Protein 4BPZ (pdb70)

CATH classification: 2.60.120.200

Radius of gyration: 26.31 Å; Cα contacts (8 Å, |Δi|>4): 1553; chains: 2; bounding box: 52×61×80 Å

Organism: Zobellia galactanivorans (strain DSM 12802 / CCUG 47099 / CIP 106680 / NCIMB 13871 / Dsij) (NCBI:txid63186)

Structure (mmCIF, N/CA/C/O backbone):
data_4BPZ
#
_entry.id   4BPZ
#
_cell.length_a   44.528
_cell.length_b   76.485
_cell.length_c   142.674
_cell.angle_alpha   90.00
_cell.angle_beta   90.00
_cell.angle_gamma   90.00
#
_symmetry.space_group_name_H-M   'P 21 21 21'
#
loop_
_entity.id
_entity.type
_entity.pdbx_description
1 polymer 'ENDO-1,3-BETA-GLUCANASE, FAMILY GH16'
2 branched beta-D-glucopyranose-(1-4)-beta-D-glucopyranose-(1-3)-alpha-D-glucopyranose
3 non-polymer 'CALCIUM ION'
4 water water
#
loop_
_atom_site.group_PDB
_atom_site.id
_atom_site.type_symbol
_atom_site.label_atom_id
_atom_site.label_alt_id
_atom_site.label_comp_id
_atom_site.label_asym_id
_atom_site.label_entity_id
_atom_site.label_seq_id
_atom_site.pdbx_PDB_ins_code
_atom_site.Cartn_x
_atom_site.Cartn_y
_atom_site.Cartn_z
_atom_site.occupancy
_atom_site.B_iso_or_equiv
_atom_site.auth_seq_id
_atom_site.auth_comp_id
_atom_site.auth_asym_id
_atom_site.auth_atom_id
_atom_site.pdbx_PDB_model_num
ATOM 1 N N . HIS A 1 6 ? -16.110 5.613 -32.987 1.00 28.71 133 HIS A N 1
ATOM 2 C CA . HIS A 1 6 ? -14.918 5.398 -32.119 1.00 27.05 133 HIS A CA 1
ATOM 3 C C . HIS A 1 6 ? -14.723 6.488 -31.052 1.00 23.52 133 HIS A C 1
ATOM 4 O O . HIS A 1 6 ? -14.784 7.737 -31.312 1.00 27.60 133 HIS A O 1
ATOM 11 N N . GLY A 1 7 ? -14.386 6.091 -29.828 1.00 25.22 134 GLY A N 1
ATOM 12 C CA . GLY A 1 7 ? -14.159 7.123 -28.772 1.00 22.87 134 GLY A CA 1
ATOM 13 C C . GLY A 1 7 ? -15.340 7.798 -28.119 1.00 21.72 134 GLY A C 1
ATOM 14 O O . GLY A 1 7 ? -15.145 8.726 -27.239 1.00 23.11 134 GLY A O 1
ATOM 15 N N . SER A 1 8 ? -16.556 7.419 -28.477 1.00 25.86 135 SER A N 1
ATOM 16 C CA . SER A 1 8 ? -17.728 8.081 -27.869 1.00 26.95 135 SER A CA 1
ATOM 17 C C . SER A 1 8 ? -17.805 8.006 -26.288 1.00 28.42 135 SER A C 1
ATOM 18 O O . SER A 1 8 ? -18.422 8.918 -25.624 1.00 37.75 135 SER A O 1
ATOM 21 N N . ALA A 1 9 ? -17.178 6.978 -25.690 1.00 27.22 136 ALA A N 1
ATOM 22 C CA . ALA A 1 9 ? -17.190 6.775 -24.178 1.00 26.65 136 ALA A CA 1
ATOM 23 C C . ALA A 1 9 ? -16.525 8.009 -23.496 1.00 25.17 136 ALA A C 1
ATOM 24 O O . ALA A 1 9 ? -16.724 8.206 -22.319 1.00 31.34 136 ALA A O 1
ATOM 26 N N . PHE A 1 10 ? -15.586 8.665 -24.137 1.00 24.06 137 PHE A N 1
ATOM 27 C CA . PHE A 1 10 ? -14.845 9.823 -23.544 1.00 18.57 137 PHE A CA 1
ATOM 28 C C . PHE A 1 10 ? -15.655 11.085 -23.838 1.00 19.76 137 PHE A C 1
ATOM 29 O O . PHE A 1 10 ? -15.562 11.654 -24.949 1.00 22.27 137 PHE A O 1
ATOM 37 N N . ASN A 1 11 ? -16.501 11.489 -22.905 1.00 22.27 138 ASN A N 1
ATOM 38 C CA . ASN A 1 11 ? -17.521 12.502 -23.257 1.00 23.07 138 ASN A CA 1
ATOM 39 C C . ASN A 1 11 ? -17.536 13.711 -22.261 1.00 22.07 138 ASN A C 1
ATOM 40 O O . ASN A 1 11 ? -18.406 14.569 -22.406 1.00 25.47 138 ASN A O 1
ATOM 45 N N . THR A 1 12 ? -16.638 13.755 -21.243 1.00 18.62 139 THR A N 1
ATOM 46 C CA . THR A 1 12 ? -16.607 14.924 -20.338 1.00 18.19 139 THR A CA 1
ATOM 47 C C . THR A 1 12 ? -15.416 15.826 -20.736 1.00 15.49 139 THR A C 1
ATOM 48 O O . THR A 1 12 ? -14.300 15.407 -20.668 1.00 15.01 139 THR A O 1
ATOM 52 N N . LEU A 1 13 ? -15.727 17.027 -21.214 1.00 15.65 140 LEU A N 1
ATOM 53 C CA . LEU A 1 13 ? -14.698 17.943 -21.613 1.00 14.46 140 LEU A CA 1
ATOM 54 C C . LEU A 1 13 ? -13.906 18.417 -20.409 1.00 15.02 140 LEU A C 1
ATOM 55 O O . LEU A 1 13 ? -14.501 18.964 -19.477 1.00 19.52 140 LEU A O 1
ATOM 60 N N . VAL A 1 14 ? -12.592 18.236 -20.395 1.00 13.49 141 VAL A N 1
ATOM 61 C CA . VAL A 1 14 ? -11.713 18.648 -19.270 1.00 13.94 141 VAL A CA 1
ATOM 62 C C . VAL A 1 14 ? -10.741 19.711 -19.590 1.00 13.45 141 VAL A C 1
ATOM 63 O O . VAL A 1 14 ? -10.227 20.382 -18.667 1.00 14.87 141 VAL A O 1
ATOM 67 N N . PHE A 1 15 ? -10.430 19.923 -20.868 1.00 12.57 142 PHE A N 1
ATOM 68 C CA . PHE A 1 15 ? -9.501 20.976 -21.252 1.00 13.26 142 PHE A CA 1
ATOM 69 C C . PHE A 1 15 ? -9.787 21.288 -22.701 1.00 13.52 142 PHE A C 1
ATOM 70 O O . PHE A 1 15 ? -9.973 20.375 -23.496 1.00 14.28 142 PHE A O 1
ATOM 78 N N . SER A 1 16 ? -9.719 22.598 -23.054 1.00 13.28 143 SER A N 1
ATOM 79 C CA . SER A 1 16 ? -9.802 22.911 -24.489 1.00 13.52 143 SER A CA 1
ATOM 80 C C . SER A 1 16 ? -9.257 24.274 -24.744 1.00 13.17 143 SER A C 1
ATOM 81 O O . SER A 1 16 ? -9.233 25.147 -23.847 1.00 14.08 143 SER A O 1
ATOM 84 N N . ASP A 1 17 ? -8.889 24.480 -25.978 1.00 12.87 144 ASP A N 1
ATOM 85 C CA . ASP A 1 17 ? -8.611 25.854 -26.464 1.00 13.45 144 ASP A CA 1
ATOM 86 C C . ASP A 1 17 ? -9.212 25.894 -27.868 1.00 12.29 144 ASP A C 1
ATOM 87 O O . ASP A 1 17 ? -8.734 25.173 -28.759 1.00 13.20 144 ASP A O 1
ATOM 92 N N . GLU A 1 18 ? -10.250 26.703 -28.085 1.00 13.81 145 GLU A N 1
ATOM 93 C CA . GLU A 1 18 ? -10.839 26.934 -29.380 1.00 15.33 145 GLU A CA 1
ATOM 94 C C . GLU A 1 18 ? -10.142 28.064 -30.178 1.00 14.74 145 GLU A C 1
ATOM 95 O O . GLU A 1 18 ? -10.439 28.269 -31.320 1.00 16.05 145 GLU A O 1
ATOM 101 N N . PHE A 1 19 ? -9.212 28.738 -29.516 1.00 15.20 146 PHE A N 1
ATOM 102 C CA . PHE A 1 19 ? -8.409 29.761 -30.174 1.00 16.63 146 PHE A CA 1
ATOM 103 C C . PHE A 1 19 ? -9.286 30.890 -30.786 1.00 19.13 146 PHE A C 1
ATOM 104 O O . PHE A 1 19 ? -8.882 31.403 -31.869 1.00 20.70 146 PHE A O 1
ATOM 112 N N . GLU A 1 20 ? -10.386 31.275 -30.174 1.00 18.81 147 GLU A N 1
ATOM 113 C CA . GLU A 1 20 ? -11.253 32.285 -30.748 1.00 20.79 147 GLU A CA 1
ATOM 114 C C . GLU A 1 20 ? -10.838 33.680 -30.304 1.00 27.93 147 GLU A C 1
ATOM 115 O O . GLU A 1 20 ? -11.536 34.672 -30.732 1.00 63.08 147 GLU A O 1
ATOM 121 N N . TYR A 1 21 ? -9.787 33.878 -29.534 1.00 23.81 148 TYR A N 1
ATOM 122 C CA . TYR A 1 21 ? -9.265 35.136 -29.137 1.00 24.85 148 TYR A CA 1
ATOM 123 C C . TYR A 1 21 ? -8.086 35.639 -30.043 1.00 21.66 148 TYR A C 1
ATOM 124 O O . TYR A 1 21 ? -7.759 34.942 -31.010 1.00 25.37 148 TYR A O 1
ATOM 133 N N . GLU A 1 22 ? -7.469 36.794 -29.737 1.00 24.60 149 GLU A N 1
ATOM 134 C CA A GLU A 1 22 ? -6.360 37.392 -30.501 0.50 21.02 149 GLU A CA 1
ATOM 135 C CA B GLU A 1 22 ? -6.391 37.387 -30.607 0.50 20.07 149 GLU A CA 1
ATOM 136 C C . GLU A 1 22 ? -5.096 37.650 -29.678 1.00 27.45 149 GLU A C 1
ATOM 137 O O . GLU A 1 22 ? -5.216 38.299 -28.563 1.00 31.55 149 GLU A O 1
ATOM 148 N N . GLY A 1 23 ? -3.903 37.267 -30.119 1.00 21.73 150 GLY A N 1
ATOM 149 C CA . GLY A 1 23 ? -2.699 37.576 -29.399 1.00 27.31 150 GLY A CA 1
ATOM 150 C C . GLY A 1 23 ? -1.995 36.340 -28.982 1.00 20.30 150 GLY A C 1
ATOM 151 O O . GLY A 1 23 ? -1.927 35.379 -29.825 1.00 23.48 150 GLY A O 1
ATOM 152 N N . LYS A 1 24 ? -1.289 36.364 -27.826 1.00 22.80 151 LYS A N 1
ATOM 153 C CA . LYS A 1 24 ? -0.445 35.298 -27.383 1.00 23.39 151 LYS A CA 1
ATOM 154 C C . LYS A 1 24 ? -1.391 34.108 -27.077 1.00 20.87 151 LYS A C 1
ATOM 155 O O . LYS A 1 24 ? -2.499 34.202 -26.518 1.00 20.05 151 LYS A O 1
ATOM 161 N N . PRO A 1 25 ? -0.959 32.894 -27.363 1.00 19.46 152 PRO A N 1
ATOM 162 C CA . PRO A 1 25 ? -1.614 31.727 -26.766 1.00 18.33 152 PRO A CA 1
ATOM 163 C C . PRO A 1 25 ? -1.932 31.952 -25.271 1.00 18.08 152 PRO A C 1
ATOM 164 O O . PRO A 1 25 ? -1.092 32.464 -24.484 1.00 19.64 152 PRO A O 1
ATOM 168 N N . ASP A 1 26 ? -3.123 31.516 -24.873 1.00 17.25 153 ASP A N 1
ATOM 169 C CA . ASP A 1 26 ? -3.597 31.776 -23.492 1.00 16.16 153 ASP A CA 1
ATOM 170 C C . ASP A 1 26 ? -2.537 31.315 -22.445 1.00 17.03 153 ASP A C 1
ATOM 171 O O . ASP A 1 26 ? -2.306 30.098 -22.336 1.00 15.75 153 ASP A O 1
ATOM 176 N N . PRO A 1 27 ? -2.005 32.235 -21.616 1.00 17.38 154 PRO A N 1
ATOM 177 C CA . PRO A 1 27 ? -0.994 31.800 -20.624 1.00 17.12 154 PRO A CA 1
ATOM 178 C C . PRO A 1 27 ? -1.513 30.932 -19.523 1.00 16.86 154 PRO A C 1
ATOM 179 O O . PRO A 1 27 ? -0.768 30.306 -18.792 1.00 18.77 154 PRO A O 1
ATOM 183 N N . GLU A 1 28 ? -2.828 30.876 -19.322 1.00 17.15 155 GLU A N 1
ATOM 184 C CA . GLU A 1 28 ? -3.382 29.908 -18.383 1.00 17.76 155 GLU A CA 1
ATOM 185 C C . GLU A 1 28 ? -3.419 28.498 -18.909 1.00 15.90 155 GLU A C 1
ATOM 186 O O . GLU A 1 28 ? -3.534 27.546 -18.122 1.00 18.25 155 GLU A O 1
ATOM 192 N N . LYS A 1 29 ? -3.256 28.345 -20.214 1.00 15.23 156 LYS A N 1
ATOM 193 C CA A LYS A 1 29 ? -3.384 27.037 -20.898 0.50 14.66 156 LYS A CA 1
ATOM 194 C CA B LYS A 1 29 ? -3.342 27.012 -20.811 0.50 14.59 156 LYS A CA 1
ATOM 195 C C . LYS A 1 29 ? -2.020 26.537 -21.425 1.00 14.00 156 LYS A C 1
ATOM 196 O O . LYS A 1 29 ? -1.878 25.346 -21.555 1.00 13.87 156 LYS A O 1
ATOM 207 N N . TRP A 1 30 ? -1.149 27.471 -21.833 1.00 13.43 157 TRP A N 1
ATOM 208 C CA . TRP A 1 30 ? 0.018 27.065 -22.619 1.00 13.68 157 TRP A CA 1
ATOM 209 C C . TRP A 1 30 ? 1.263 27.611 -22.014 1.00 12.84 157 TRP A C 1
ATOM 210 O O . TRP A 1 30 ? 1.337 28.823 -21.677 1.00 15.08 157 TRP A O 1
ATOM 221 N N . HIS A 1 31 ? 2.289 26.774 -21.920 1.00 11.77 158 HIS A N 1
ATOM 222 C CA . HIS A 1 31 ? 3.643 27.126 -21.453 1.00 11.46 158 HIS A CA 1
ATOM 223 C C . HIS A 1 31 ? 4.608 27.048 -22.651 1.00 12.39 158 HIS A C 1
ATOM 224 O O . HIS A 1 31 ? 4.560 26.098 -23.417 1.00 13.49 158 HIS A O 1
ATOM 231 N N . TYR A 1 32 ? 5.466 28.012 -22.768 1.00 12.75 159 TYR A N 1
ATOM 232 C CA . TYR A 1 32 ? 6.513 27.984 -23.809 1.00 12.80 159 TYR A CA 1
ATOM 233 C C . TYR A 1 32 ? 7.772 27.355 -23.306 1.00 12.60 159 TYR A C 1
ATOM 234 O O . TYR A 1 32 ? 8.250 27.681 -22.207 1.00 13.73 159 TYR A O 1
ATOM 243 N N . GLN A 1 33 ? 8.388 26.526 -24.149 1.00 12.19 160 GLN A N 1
ATOM 244 C CA . GLN A 1 33 ? 9.779 26.126 -23.921 1.00 11.96 160 GLN A CA 1
ATOM 245 C C . GLN A 1 33 ? 10.640 26.953 -24.785 1.00 11.91 160 GLN A C 1
ATOM 246 O O . GLN A 1 33 ? 10.470 27.074 -26.016 1.00 13.13 160 GLN A O 1
ATOM 252 N N . VAL A 1 34 ? 11.694 27.506 -24.184 1.00 12.33 161 VAL A N 1
ATOM 253 C CA . VAL A 1 34 ? 12.694 28.313 -24.880 1.00 13.04 161 VAL A CA 1
ATOM 254 C C . VAL A 1 34 ? 14.120 27.922 -24.564 1.00 12.97 161 VAL A C 1
ATOM 255 O O . VAL A 1 34 ? 15.044 28.190 -25.326 1.00 12.87 161 VAL A O 1
ATOM 259 N N . ILE A 1 35 ? 14.343 27.282 -23.404 1.00 13.68 162 ILE A N 1
ATOM 260 C CA . ILE A 1 35 ? 15.712 26.903 -22.973 1.00 14.70 162 ILE A CA 1
ATOM 261 C C . ILE A 1 35 ? 16.085 25.595 -23.704 1.00 13.57 162 ILE A C 1
ATOM 262 O O . ILE A 1 35 ? 15.379 24.586 -23.539 1.00 14.67 162 ILE A O 1
ATOM 267 N N . PRO A 1 36 ? 17.193 25.561 -24.470 1.00 13.88 163 PRO A N 1
ATOM 268 C CA . PRO A 1 36 ? 17.507 24.352 -25.142 1.00 15.10 163 PRO A CA 1
ATOM 269 C C . PRO A 1 36 ? 17.969 23.332 -24.110 1.00 15.06 163 PRO A C 1
ATOM 270 O O . PRO A 1 36 ? 18.728 23.651 -23.150 1.00 16.41 163 PRO A O 1
ATOM 274 N N . PRO A 1 37 ? 17.593 22.046 -24.274 1.00 14.29 164 PRO A N 1
ATOM 275 C CA . PRO A 1 37 ? 17.875 21.021 -23.249 1.00 15.32 164 PRO A CA 1
ATOM 276 C C . PRO A 1 37 ? 19.266 20.432 -23.405 1.00 16.72 164 PRO A C 1
ATOM 277 O O . PRO A 1 37 ? 19.679 19.755 -22.461 1.00 19.20 164 PRO A O 1
ATOM 281 N N . ASN A 1 38 ? 19.967 20.653 -24.506 1.00 16.13 165 ASN A N 1
ATOM 282 C CA . ASN A 1 38 ? 21.152 19.843 -24.824 1.00 18.87 165 ASN A CA 1
ATOM 283 C C . ASN A 1 38 ? 22.301 20.789 -25.185 1.00 17.15 165 ASN A C 1
ATOM 284 O O . ASN A 1 38 ? 22.625 20.984 -26.381 1.00 17.99 165 ASN A O 1
ATOM 289 N N . ASN A 1 39 ? 22.937 21.486 -24.179 1.00 19.60 166 ASN A N 1
ATOM 290 C CA . ASN A 1 39 ? 24.165 22.357 -24.460 1.00 19.72 166 ASN A CA 1
ATOM 291 C C . ASN A 1 39 ? 23.900 23.322 -25.599 1.00 18.59 166 ASN A C 1
ATOM 292 O O . ASN A 1 39 ? 24.706 23.404 -26.545 1.00 19.60 166 ASN A O 1
ATOM 297 N N . GLY A 1 40 ? 22.784 24.046 -25.584 1.00 15.93 167 GLY A N 1
ATOM 298 C CA . GLY A 1 40 ? 22.514 25.051 -26.537 1.00 16.99 167 GLY A CA 1
ATOM 299 C C . GLY A 1 40 ? 21.703 24.588 -27.729 1.00 14.58 167 GLY A C 1
ATOM 300 O O . GLY A 1 40 ? 21.341 25.453 -28.539 1.00 17.28 167 GLY A O 1
ATOM 301 N N . SER A 1 41 ? 21.363 23.277 -27.773 1.00 15.36 168 SER A N 1
ATOM 302 C CA . SER A 1 41 ? 20.575 22.720 -28.888 1.00 14.43 168 SER A CA 1
ATOM 303 C C . SER A 1 41 ? 19.381 21.922 -28.382 1.00 13.87 168 SER A C 1
ATOM 304 O O . SER A 1 4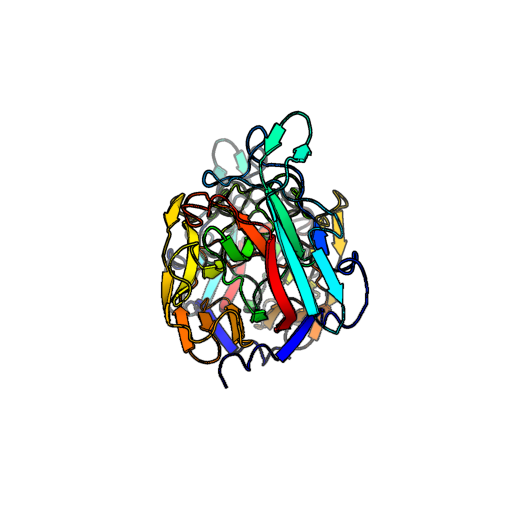1 ? 19.360 21.487 -27.211 1.00 15.53 168 SER A O 1
ATOM 307 N N . TRP A 1 42 ? 18.465 21.661 -29.311 1.00 13.45 169 TRP A N 1
ATOM 308 C CA . TRP A 1 42 ? 17.387 20.679 -29.091 1.00 13.36 169 TRP A CA 1
ATOM 309 C C . TRP A 1 42 ? 17.922 19.315 -29.458 1.00 12.95 169 TRP A C 1
ATOM 310 O O . TRP A 1 42 ? 19.110 19.159 -29.794 1.00 15.76 169 TRP A O 1
ATOM 321 N N . HIS A 1 43 ? 17.074 18.308 -29.320 1.00 13.13 170 HIS A N 1
ATOM 322 C CA . HIS A 1 43 ? 17.420 16.924 -29.593 1.00 13.74 170 HIS A CA 1
ATOM 323 C C . HIS A 1 43 ? 17.328 16.617 -31.064 1.00 12.71 170 HIS A C 1
ATOM 324 O O . HIS A 1 43 ? 16.963 17.461 -31.886 1.00 13.05 170 HIS A O 1
ATOM 331 N N . ASN A 1 44 ? 17.616 15.349 -31.420 1.00 13.24 171 ASN A N 1
ATOM 332 C CA . ASN A 1 44 ? 17.407 14.872 -32.764 1.00 13.04 171 ASN A CA 1
ATOM 333 C C . ASN A 1 44 ? 18.193 15.625 -33.824 1.00 13.75 171 ASN A C 1
ATOM 334 O O . ASN A 1 44 ? 17.748 15.671 -35.002 1.00 14.14 171 ASN A O 1
ATOM 339 N N . ASN A 1 45 ? 19.283 16.324 -33.473 1.00 13.77 172 ASN A N 1
ATOM 340 C CA . ASN A 1 45 ? 20.027 17.101 -34.431 1.00 14.74 172 ASN A CA 1
ATOM 341 C C . ASN A 1 45 ? 19.200 18.218 -35.081 1.00 13.31 172 ASN A C 1
ATOM 342 O O . ASN A 1 45 ? 19.547 18.732 -36.147 1.00 14.17 172 ASN A O 1
ATOM 347 N N . GLU A 1 46 ? 18.131 18.693 -34.366 1.00 13.33 173 GLU A N 1
ATOM 348 C CA . GLU A 1 46 ? 17.257 19.738 -34.907 1.00 13.15 173 GLU A CA 1
ATOM 349 C C . GLU A 1 46 ? 18.021 21.042 -34.980 1.00 12.08 173 GLU A C 1
ATOM 350 O O . GLU A 1 46 ? 18.928 21.337 -34.189 1.00 13.66 173 GLU A O 1
ATOM 356 N N . LEU A 1 47 ? 17.569 21.931 -35.891 1.00 12.18 174 LEU A N 1
ATOM 357 C CA . LEU A 1 47 ? 18.319 23.132 -36.230 1.00 13.15 174 LEU A CA 1
ATOM 358 C C . LEU A 1 47 ? 17.741 24.392 -35.711 1.00 12.02 174 LEU A C 1
ATOM 359 O O . LEU A 1 47 ? 18.290 25.447 -35.928 1.00 14.46 174 LEU A O 1
ATOM 364 N N . GLN A 1 48 ? 16.611 24.359 -34.995 1.00 12.29 175 GLN A N 1
ATOM 365 C CA . GLN A 1 48 ? 15.898 25.549 -34.537 1.00 12.48 175 GLN A CA 1
ATOM 366 C C . GLN A 1 48 ? 16.237 25.932 -33.105 1.00 12.03 175 GLN A C 1
ATOM 367 O O . GLN A 1 48 ? 16.574 25.064 -32.259 1.00 12.85 175 GLN A O 1
ATOM 373 N N . HIS A 1 49 ? 16.003 27.201 -32.772 1.00 11.84 176 HIS A N 1
ATOM 374 C CA . HIS A 1 49 ? 15.628 27.626 -31.424 1.00 12.11 176 HIS A CA 1
ATOM 375 C C . HIS A 1 49 ? 14.130 27.794 -31.343 1.00 11.92 176 HIS A C 1
ATOM 376 O O . HIS A 1 49 ? 13.468 28.127 -32.309 1.00 12.77 176 HIS A O 1
ATOM 383 N N . TYR A 1 50 ? 13.629 27.561 -30.141 1.00 11.47 177 TYR A N 1
ATOM 384 C CA . TYR A 1 50 ? 12.225 27.831 -29.820 1.00 11.30 177 TYR A CA 1
ATOM 385 C C . TYR A 1 50 ? 12.112 29.125 -29.023 1.00 11.07 177 TYR A C 1
ATOM 386 O O . TYR A 1 50 ? 12.937 29.394 -28.178 1.00 12.59 177 TYR A O 1
ATOM 395 N N . THR A 1 51 ? 11.113 29.949 -29.363 1.00 12.05 178 THR A N 1
ATOM 396 C CA . THR A 1 51 ? 10.971 31.283 -28.719 1.00 12.23 178 THR A CA 1
ATOM 397 C C . THR A 1 51 ? 9.527 31.436 -28.350 1.00 11.83 178 THR A C 1
ATOM 398 O O . THR A 1 51 ? 8.623 30.744 -28.827 1.00 12.26 178 THR A O 1
ATOM 402 N N . ASN A 1 52 ? 9.279 32.473 -27.500 1.00 12.54 179 ASN A N 1
ATOM 403 C CA . ASN A 1 52 ? 7.900 32.801 -27.152 1.00 12.76 179 ASN A CA 1
ATOM 404 C C . ASN A 1 52 ? 7.409 34.060 -27.833 1.00 12.49 179 ASN A C 1
ATOM 405 O O . ASN A 1 52 ? 6.433 34.662 -27.409 1.00 14.99 179 ASN A O 1
ATOM 410 N N . ARG A 1 53 ? 8.067 34.459 -28.932 1.00 12.77 180 ARG A N 1
ATOM 411 C CA . ARG A 1 53 ? 7.745 35.671 -29.627 1.00 14.50 180 ARG A CA 1
ATOM 412 C C . ARG A 1 53 ? 6.604 35.531 -30.557 1.00 13.15 180 ARG A C 1
ATOM 413 O O . ARG A 1 53 ? 6.291 34.430 -31.063 1.00 12.38 180 ARG A O 1
ATOM 421 N N . SER A 1 54 ? 5.974 36.646 -30.899 1.00 14.75 181 SER A N 1
ATOM 422 C CA A SER A 1 54 ? 4.936 36.632 -31.961 0.50 15.81 181 SER A CA 1
ATOM 423 C CA B SER A 1 54 ? 4.958 36.722 -31.925 0.50 15.04 181 SER A CA 1
ATOM 424 C C . SER A 1 54 ? 5.428 36.241 -33.317 1.00 13.86 181 SER A C 1
ATOM 425 O O . SER A 1 54 ? 4.624 35.763 -34.120 1.00 15.44 181 SER A O 1
ATOM 430 N N . GLU A 1 55 ? 6.750 36.294 -33.550 1.00 13.17 182 GLU A N 1
ATOM 431 C CA . GLU A 1 55 ? 7.261 35.723 -34.804 1.00 13.87 182 GLU A CA 1
ATOM 432 C C . GLU A 1 55 ? 6.840 34.273 -34.920 1.00 12.54 182 GLU A C 1
ATOM 433 O O . GLU A 1 55 ? 6.565 33.799 -36.052 1.00 13.61 182 GLU A O 1
ATOM 439 N N . ASN A 1 56 ? 6.888 33.507 -33.829 1.00 11.62 183 ASN A N 1
ATOM 440 C CA . ASN A 1 56 ? 6.725 32.072 -33.920 1.00 11.23 183 ASN A CA 1
ATOM 441 C C . ASN A 1 56 ? 5.462 31.483 -33.460 1.00 11.10 183 ASN A C 1
ATOM 442 O O . ASN A 1 56 ? 5.221 30.304 -33.705 1.00 11.66 183 ASN A O 1
ATOM 447 N N . SER A 1 57 ? 4.561 32.274 -32.823 1.00 11.54 184 SER A N 1
ATOM 448 C CA . SER A 1 57 ? 3.262 31.764 -32.494 1.00 11.13 184 SER A CA 1
ATOM 449 C C . SER A 1 57 ? 2.362 32.899 -32.255 1.00 11.91 184 SER A C 1
ATOM 450 O O . SER A 1 57 ? 2.742 33.960 -31.707 1.00 14.13 184 SER A O 1
ATOM 453 N N . PHE A 1 58 ? 1.088 32.707 -32.618 1.00 11.80 185 PHE A N 1
ATOM 454 C CA . PHE A 1 58 ? 0.093 33.805 -32.495 1.00 13.36 185 PHE A CA 1
ATOM 455 C C . PHE A 1 58 ? -1.283 33.191 -32.732 1.00 13.49 185 PHE A C 1
ATOM 456 O O . PHE A 1 58 ? -1.417 32.141 -33.459 1.00 14.64 185 PHE A O 1
ATOM 464 N N . VAL A 1 59 ? -2.302 33.853 -32.219 1.00 15.22 186 VAL A N 1
ATOM 465 C CA . VAL A 1 59 ? -3.652 33.368 -32.363 1.00 14.37 186 VAL A CA 1
ATOM 466 C C . VAL A 1 59 ? -4.432 34.480 -33.057 1.00 16.97 186 VAL A C 1
ATOM 467 O O . VAL A 1 59 ? -4.374 35.674 -32.675 1.00 17.91 186 VAL A O 1
ATOM 471 N N . SER A 1 60 ? -5.152 34.105 -34.105 1.00 16.76 187 SER A N 1
ATOM 472 C CA . SER A 1 60 ? -5.922 35.112 -34.849 1.00 18.37 187 SER A CA 1
ATOM 473 C C . SER A 1 60 ? -6.919 34.384 -35.672 1.00 18.15 187 SER A C 1
ATOM 474 O O . SER A 1 60 ? -6.730 33.204 -36.074 1.00 18.33 187 SER A O 1
ATOM 477 N N . ASP A 1 61 ? -8.044 35.040 -35.955 1.00 22.93 188 ASP A N 1
ATOM 478 C CA . ASP A 1 61 ? -8.993 34.493 -36.905 1.00 26.20 188 ASP A CA 1
ATOM 479 C C . ASP A 1 61 ? -9.504 33.050 -36.549 1.00 23.30 188 ASP A C 1
ATOM 480 O O . ASP A 1 61 ? -9.704 32.240 -37.492 1.00 25.49 188 ASP A O 1
ATOM 485 N N . GLY A 1 62 ? -9.586 32.732 -35.273 1.00 21.42 189 GLY A N 1
ATOM 486 C CA . GLY A 1 62 ? -10.060 31.448 -34.788 1.00 19.46 189 GLY A CA 1
ATOM 487 C C . GLY A 1 62 ? -9.070 30.307 -34.768 1.00 18.78 189 GLY A C 1
ATOM 488 O O . GLY A 1 62 ? -9.437 29.192 -34.384 1.00 18.68 189 GLY A O 1
ATOM 489 N N . THR A 1 63 ? -7.767 30.544 -35.034 1.00 17.41 190 THR A N 1
ATOM 490 C CA . THR A 1 63 ? -6.814 29.489 -35.034 1.00 15.77 190 THR A CA 1
ATOM 491 C C . THR A 1 63 ? -5.486 29.935 -34.428 1.00 14.20 190 THR A C 1
ATOM 492 O O . THR A 1 63 ? -5.067 31.133 -34.492 1.00 15.55 190 THR A O 1
ATOM 496 N N . LEU A 1 64 ? -4.785 28.970 -33.822 1.00 13.26 191 LEU A N 1
ATOM 497 C CA . LEU A 1 64 ? -3.391 29.135 -33.423 1.00 12.90 191 LEU A CA 1
ATOM 498 C C . LEU A 1 64 ? -2.515 28.879 -34.617 1.00 13.11 191 LEU A C 1
ATOM 499 O O . LEU A 1 64 ? -2.725 27.923 -35.370 1.00 13.40 191 LEU A O 1
ATOM 504 N N . LYS A 1 65 ? -1.480 29.712 -34.787 1.00 12.77 192 LYS A N 1
ATOM 505 C CA . LYS A 1 65 ? -0.427 29.405 -35.719 1.00 12.53 192 LYS A CA 1
ATOM 506 C C . LYS A 1 65 ? 0.866 29.268 -34.978 1.00 12.02 192 LYS A C 1
ATOM 507 O O . LYS A 1 65 ? 1.211 30.113 -34.106 1.00 13.21 192 LYS A O 1
ATOM 513 N N . ILE A 1 66 ? 1.615 28.189 -35.283 1.00 10.98 193 ILE A N 1
ATOM 514 C CA . ILE A 1 66 ? 3.028 28.093 -34.943 1.00 11.04 193 ILE A CA 1
ATOM 515 C C . ILE A 1 66 ? 3.766 28.297 -36.272 1.00 11.45 193 ILE A C 1
ATOM 516 O O . ILE A 1 66 ? 3.363 27.736 -37.303 1.00 11.66 193 ILE A O 1
ATOM 521 N N . ARG A 1 67 ? 4.790 29.150 -36.245 1.00 11.33 194 ARG A N 1
ATOM 522 C CA . ARG A 1 67 ? 5.487 29.557 -37.493 1.00 10.73 194 ARG A CA 1
ATOM 523 C C . ARG A 1 67 ? 6.945 29.354 -37.302 1.00 11.22 194 ARG A C 1
ATOM 524 O O . ARG A 1 67 ? 7.572 29.906 -36.382 1.00 11.84 194 ARG A O 1
ATOM 532 N N . ALA A 1 68 ? 7.534 28.546 -38.207 1.00 10.74 195 ALA A N 1
ATOM 533 C CA . ALA A 1 68 ? 8.978 28.339 -38.268 1.00 10.95 195 ALA A CA 1
ATOM 534 C C . ALA A 1 68 ? 9.551 29.307 -39.302 1.00 11.79 195 ALA A C 1
ATOM 535 O O . ALA A 1 68 ? 8.949 29.488 -40.375 1.00 13.00 195 ALA A O 1
ATOM 537 N N . ILE A 1 69 ? 10.713 29.861 -39.031 1.00 12.22 196 ILE A N 1
ATOM 538 C CA . ILE A 1 69 ? 11.296 30.946 -39.862 1.00 12.35 196 ILE A CA 1
ATOM 539 C C . ILE A 1 69 ? 12.767 30.716 -39.984 1.00 12.64 196 ILE A C 1
ATOM 540 O O . ILE A 1 69 ? 13.460 30.379 -39.025 1.00 13.68 196 ILE A O 1
ATOM 545 N N . LYS A 1 70 ? 13.311 30.901 -41.210 1.00 13.09 197 LYS A N 1
ATOM 546 C CA . LYS A 1 70 ? 14.780 30.975 -41.367 1.00 13.68 197 LYS A CA 1
ATOM 547 C C . LYS A 1 70 ? 15.195 32.346 -40.882 1.00 14.88 197 LYS A C 1
ATOM 548 O O . L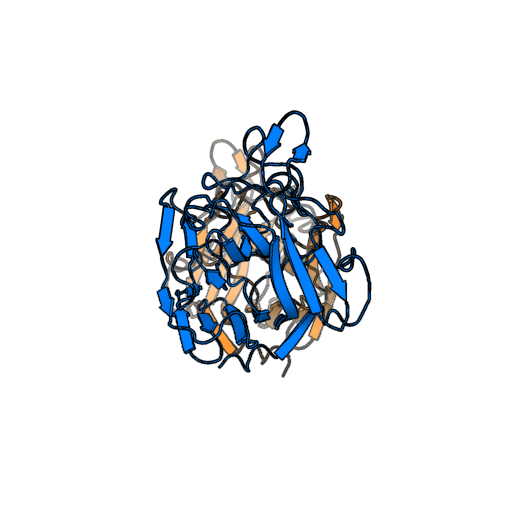YS A 1 70 ? 14.850 33.410 -41.489 1.00 16.03 197 LYS A O 1
ATOM 554 N N . GLU A 1 71 ? 15.946 32.379 -39.793 1.00 14.60 198 GLU A N 1
ATOM 555 C CA . GLU A 1 71 ? 16.227 33.605 -39.030 1.00 17.47 198 GLU A CA 1
ATOM 556 C C . GLU A 1 71 ? 17.365 33.255 -38.114 1.00 16.90 198 GLU A C 1
ATOM 557 O O . GLU A 1 71 ? 17.287 32.281 -37.329 1.00 17.41 198 GLU A O 1
ATOM 563 N N . LYS A 1 72 ? 18.435 34.049 -38.112 1.00 17.63 199 LYS A N 1
ATOM 564 C CA . LYS A 1 72 ? 19.528 33.838 -37.129 1.00 17.75 199 LYS A CA 1
ATOM 565 C C . LYS A 1 72 ? 18.984 34.260 -35.742 1.00 16.88 199 LYS A C 1
ATOM 566 O O . LYS A 1 72 ? 18.458 35.372 -35.604 1.00 21.06 199 LYS A O 1
ATOM 572 N N . TYR A 1 73 ? 19.212 33.435 -34.746 1.00 16.08 200 TYR A N 1
ATOM 573 C CA . TYR A 1 73 ? 18.744 33.756 -33.426 1.00 16.42 200 TYR A CA 1
ATOM 574 C C . TYR A 1 73 ? 19.636 33.173 -32.429 1.00 16.06 200 TYR A C 1
ATOM 575 O O . TYR A 1 73 ? 20.083 32.021 -32.560 1.00 16.26 200 TYR A O 1
ATOM 584 N N . THR A 1 74 ? 20.000 33.945 -31.373 1.00 17.49 201 THR A N 1
ATOM 585 C CA . THR A 1 74 ? 20.998 33.467 -30.341 1.00 18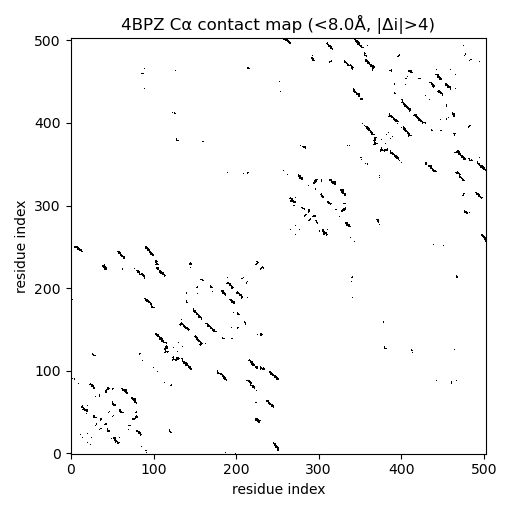.07 201 THR A CA 1
ATOM 586 C C . THR A 1 74 ? 20.254 33.422 -29.000 1.00 18.32 201 THR A C 1
ATOM 587 O O . THR A 1 74 ? 19.621 34.402 -28.613 1.00 20.80 201 THR A O 1
ATOM 591 N N . PHE A 1 75 ? 20.424 32.332 -28.271 1.00 17.94 202 PHE A N 1
ATOM 592 C CA . PHE A 1 75 ? 19.920 32.209 -26.893 1.00 18.17 202 PHE A CA 1
ATOM 593 C C . PHE A 1 75 ? 21.155 31.749 -26.095 1.00 18.55 202 PHE A C 1
ATOM 594 O O . PHE A 1 75 ? 21.702 30.654 -26.297 1.00 18.21 202 PHE A O 1
ATOM 602 N N . GLU A 1 76 ? 21.548 32.573 -25.138 1.00 22.80 203 GLU A N 1
ATOM 603 C CA A GLU A 1 76 ? 22.611 32.209 -24.177 0.50 22.69 203 GLU A CA 1
ATOM 604 C CA B GLU A 1 76 ? 22.620 32.267 -24.212 0.50 23.50 203 GLU A CA 1
ATOM 605 C C . GLU A 1 76 ? 23.878 31.707 -24.895 1.00 21.29 203 GLU A C 1
ATOM 606 O O . GLU A 1 76 ? 24.426 30.639 -24.538 1.00 23.65 203 GLU A O 1
ATOM 617 N N . GLY A 1 77 ? 24.308 32.425 -25.937 1.00 21.86 204 GLY A N 1
ATOM 618 C CA . GLY A 1 77 ? 25.586 32.075 -26.609 1.00 23.00 204 GLY A CA 1
ATOM 619 C C . GLY A 1 77 ? 25.408 31.071 -27.721 1.00 21.42 204 GLY A C 1
ATOM 620 O O . GLY A 1 77 ? 26.389 30.801 -28.394 1.00 23.77 204 GLY A O 1
ATOM 621 N N . SER A 1 78 ? 24.204 30.502 -27.921 1.00 18.55 205 SER A N 1
ATOM 622 C CA . SER A 1 78 ? 23.999 29.440 -28.928 1.00 17.50 205 SER A CA 1
ATOM 623 C C . SER A 1 78 ? 23.259 30.062 -30.088 1.00 17.09 205 SER A C 1
ATOM 624 O O . SER A 1 78 ? 22.130 30.502 -29.885 1.00 16.80 205 SER A O 1
ATOM 627 N N . THR A 1 79 ? 23.831 30.111 -31.298 1.00 17.44 206 THR A N 1
ATOM 628 C CA . THR A 1 79 ? 23.126 30.684 -32.467 1.00 17.38 206 THR A CA 1
ATOM 629 C C . THR A 1 79 ? 22.593 29.562 -33.312 1.00 18.31 206 THR A C 1
ATOM 630 O O . THR A 1 79 ? 23.342 28.557 -33.552 1.00 18.00 206 THR A O 1
ATOM 634 N N . LYS A 1 80 ? 21.365 29.719 -33.757 1.00 15.74 207 LYS A N 1
ATOM 635 C CA . LYS A 1 80 ? 20.772 28.788 -34.693 1.00 15.37 207 LYS A CA 1
ATOM 636 C C . LYS A 1 80 ? 20.261 29.602 -35.873 1.00 15.46 207 LYS A C 1
ATOM 637 O O . LYS A 1 80 ? 20.130 30.835 -35.822 1.00 16.13 207 LYS A O 1
ATOM 643 N N . ASP A 1 81 ? 19.961 28.872 -36.945 1.00 14.35 208 ASP A N 1
ATOM 644 C CA . ASP A 1 81 ? 19.566 29.502 -38.224 1.00 14.54 208 ASP A CA 1
ATOM 645 C C . ASP A 1 81 ? 18.053 29.510 -38.441 1.00 12.82 208 ASP A C 1
ATOM 646 O O . ASP A 1 81 ? 17.591 30.037 -39.458 1.00 14.41 208 ASP A O 1
ATOM 651 N N . TYR A 1 82 ? 17.257 28.936 -37.518 1.00 13.24 209 TYR A N 1
ATOM 652 C CA . TYR A 1 82 ? 15.822 28.877 -37.613 1.00 12.17 209 TYR A CA 1
ATOM 653 C C . TYR A 1 82 ? 15.236 29.167 -36.258 1.00 12.12 209 TYR A C 1
ATOM 654 O O . TYR A 1 82 ? 15.831 28.788 -35.234 1.00 12.79 209 TYR A O 1
ATOM 663 N N . THR A 1 83 ? 14.036 29.696 -36.249 1.00 12.24 210 THR A N 1
ATOM 664 C CA . THR A 1 83 ? 13.232 29.846 -34.998 1.00 11.61 210 THR A CA 1
ATOM 665 C C . THR A 1 83 ? 11.886 29.226 -35.199 1.00 10.82 210 THR A C 1
ATOM 666 O O . THR A 1 83 ? 11.358 29.117 -36.341 1.00 11.77 210 THR A O 1
ATOM 670 N N . SER A 1 84 ? 11.267 28.790 -34.104 1.00 10.80 211 SER A N 1
ATOM 671 C CA . SER A 1 84 ? 9.949 28.190 -34.114 1.00 10.94 211 SER A CA 1
ATOM 672 C C . SER A 1 84 ? 9.371 28.332 -32.690 1.00 9.94 211 SER A C 1
ATOM 673 O O . SER A 1 84 ? 9.924 29.078 -31.877 1.00 10.78 211 SER A O 1
ATOM 676 N N . ALA A 1 85 ? 8.292 27.605 -32.422 1.00 10.67 212 ALA A N 1
ATOM 677 C CA . ALA A 1 85 ? 7.732 27.569 -31.065 1.00 10.40 212 ALA A CA 1
ATOM 678 C C . ALA A 1 85 ? 7.442 26.125 -30.704 1.00 10.54 212 ALA A C 1
ATOM 679 O O . ALA A 1 85 ? 7.160 25.269 -31.545 1.00 10.18 212 ALA A O 1
ATOM 681 N N . ARG A 1 86 ? 7.523 25.897 -29.382 1.00 10.89 213 ARG A N 1
ATOM 682 C CA . ARG A 1 86 ? 7.267 24.587 -28.749 1.00 10.96 213 ARG A CA 1
ATOM 683 C C . ARG A 1 86 ? 6.375 24.879 -27.503 1.00 10.32 213 ARG A C 1
ATOM 684 O O . ARG A 1 86 ? 6.899 25.395 -26.507 1.00 11.69 213 ARG A O 1
ATOM 692 N N . LEU A 1 87 ? 5.126 24.565 -27.603 1.00 10.33 214 LEU A N 1
ATOM 693 C CA A LEU A 1 87 ? 4.127 24.800 -26.537 0.50 10.53 214 LEU A CA 1
ATOM 694 C CA B LEU A 1 87 ? 4.168 24.816 -26.519 0.50 10.98 214 LEU A CA 1
ATOM 695 C C . LEU A 1 87 ? 3.925 23.518 -25.759 1.00 11.34 214 LEU A C 1
ATOM 696 O O . LEU A 1 87 ? 4.058 22.415 -26.306 1.00 11.48 214 LEU A O 1
ATOM 705 N N . ASN A 1 88 ? 3.663 23.663 -24.461 1.00 11.10 215 ASN A N 1
ATOM 706 C CA . ASN A 1 88 ? 3.246 22.529 -23.602 1.00 10.90 215 ASN A CA 1
ATOM 707 C C . ASN A 1 88 ? 1.958 22.896 -22.953 1.00 10.87 215 ASN A C 1
ATOM 708 O O . ASN A 1 88 ? 1.808 24.069 -22.494 1.00 12.38 215 ASN A O 1
ATOM 713 N N . SER A 1 89 ? 1.000 21.994 -22.865 1.00 10.83 216 SER A N 1
ATOM 714 C CA . SER A 1 89 ? -0.210 22.319 -22.089 1.00 11.35 216 SER A CA 1
ATOM 715 C C . SER A 1 89 ? 0.135 22.440 -20.608 1.00 11.81 216 SER A C 1
ATOM 716 O O . SER A 1 89 ? 0.907 21.660 -20.045 1.00 13.05 216 SER A O 1
ATOM 719 N N A LYS A 1 90 ? -0.550 23.432 -19.999 0.50 12.51 217 LYS A N 1
ATOM 720 N N B LYS A 1 90 ? -0.469 23.400 -19.904 0.50 12.51 217 LYS A N 1
ATOM 721 C CA A LYS A 1 90 ? -0.568 23.683 -18.553 0.50 14.20 217 LYS A CA 1
ATOM 722 C CA B LYS A 1 90 ? -0.278 23.467 -18.432 0.50 12.33 217 LYS A CA 1
ATOM 723 C C A LYS A 1 90 ? -1.723 22.831 -17.996 0.50 14.08 217 LYS A C 1
ATOM 724 C C B LYS A 1 90 ? -1.232 22.446 -17.731 0.50 11.99 217 LYS A C 1
ATOM 725 O O A LYS A 1 90 ? -2.683 23.309 -17.402 0.50 17.78 217 LYS A O 1
ATOM 726 O O B LYS A 1 90 ? -1.215 22.253 -16.497 0.50 14.64 217 LYS A O 1
ATOM 737 N N A PHE A 1 91 ? -1.630 21.543 -18.288 0.50 13.06 218 PHE A N 1
ATOM 738 N N B PHE A 1 91 ? -2.133 21.871 -18.511 0.50 10.82 218 PHE A N 1
ATOM 739 C CA A PHE A 1 91 ? -2.763 20.649 -18.009 0.50 14.34 218 PHE A CA 1
ATOM 740 C CA B PHE A 1 91 ? -2.910 20.728 -18.110 0.50 13.30 218 PHE A CA 1
ATOM 741 C C A PHE A 1 91 ? -2.193 19.312 -18.253 0.50 13.27 218 PHE A C 1
ATOM 742 C C B PHE A 1 91 ? -2.124 19.366 -18.237 0.50 13.01 218 PHE A C 1
ATOM 743 O O A PHE A 1 91 ? -1.772 19.017 -19.371 0.50 13.57 218 PHE A O 1
ATOM 744 O O B PHE A 1 91 ? -1.479 19.096 -19.268 0.50 12.98 218 PHE A O 1
ATOM 759 N N . ALA A 1 92 ? -2.204 18.518 -17.210 1.00 12.71 219 ALA A N 1
ATOM 760 C CA . ALA A 1 92 ? -1.687 17.174 -17.254 1.00 13.79 219 ALA A CA 1
ATOM 761 C C . ALA A 1 92 ? -2.830 16.213 -16.960 1.00 14.00 219 ALA A C 1
ATOM 762 O O . ALA A 1 92 ? -3.655 16.557 -16.076 1.00 16.85 219 ALA A O 1
ATOM 764 N N . PHE A 1 93 ? -2.907 15.077 -17.581 1.00 12.24 220 PHE A N 1
ATOM 765 C CA . PHE A 1 93 ? -4.080 14.219 -17.483 1.00 12.41 220 PHE A CA 1
ATOM 766 C C . PHE A 1 93 ? -3.684 12.765 -17.667 1.00 11.43 220 PHE A C 1
ATOM 767 O O . PHE A 1 93 ? -2.674 12.490 -18.357 1.00 11.81 220 PHE A O 1
ATOM 775 N N . THR A 1 94 ? -4.501 11.889 -17.077 1.00 11.48 221 THR A N 1
ATOM 776 C CA . THR A 1 94 ? -4.329 10.440 -17.236 1.00 12.47 221 THR A CA 1
ATOM 777 C C . THR A 1 94 ? -5.551 9.869 -17.832 1.00 11.26 221 THR A C 1
ATOM 778 O O . THR A 1 94 ? -6.638 9.940 -17.233 1.00 12.11 221 THR A O 1
ATOM 782 N N . TYR A 1 95 ? -5.388 9.322 -19.073 1.00 12.20 222 TYR A N 1
ATOM 783 C CA . TYR A 1 95 ? -6.477 8.775 -19.902 1.00 12.00 222 TYR A CA 1
ATOM 784 C C . TYR A 1 95 ? -7.289 9.891 -20.500 1.00 12.15 222 TYR A C 1
ATOM 785 O O . TYR A 1 95 ? -7.369 11.030 -19.935 1.00 14.13 222 TYR A O 1
ATOM 794 N N . GLY A 1 96 ? -7.881 9.641 -21.635 1.00 12.31 223 GLY A N 1
ATOM 795 C CA . GLY A 1 96 ? -8.798 10.582 -22.248 1.00 12.26 223 GLY A CA 1
ATOM 796 C C . GLY A 1 96 ? -8.731 10.483 -23.741 1.00 11.98 223 GLY A C 1
ATOM 797 O O . GLY A 1 96 ? -8.022 9.677 -24.359 1.00 13.74 223 GLY A O 1
ATOM 798 N N . LYS A 1 97 ? -9.484 11.372 -24.349 1.00 11.58 224 LYS A N 1
ATOM 799 C CA . LYS A 1 97 ? -9.577 11.483 -25.813 1.00 11.89 224 LYS A CA 1
ATOM 800 C C . LYS A 1 97 ? -9.079 12.881 -26.153 1.00 11.16 224 LYS A C 1
ATOM 801 O O . LYS A 1 97 ? -9.663 13.883 -25.701 1.00 12.42 224 LYS A O 1
ATOM 807 N N . VAL A 1 98 ? -7.995 12.987 -26.892 1.00 11.41 225 VAL A N 1
ATOM 808 C CA . VAL A 1 98 ? -7.435 14.253 -27.335 1.00 11.25 225 VAL A CA 1
ATOM 809 C C . VAL A 1 98 ? -7.732 14.437 -28.788 1.00 10.77 225 VAL A C 1
ATOM 810 O O . VAL A 1 98 ? -7.478 13.531 -29.595 1.00 12.43 225 VAL A O 1
ATOM 814 N N . GLU A 1 99 ? -8.324 15.584 -29.146 1.00 11.24 226 GLU A N 1
ATOM 815 C CA . GLU A 1 99 ? -8.654 15.889 -30.566 1.00 11.74 226 GLU A CA 1
ATOM 816 C C . GLU A 1 99 ? -8.001 17.180 -30.934 1.00 11.89 226 GLU A C 1
ATOM 817 O O . GLU A 1 99 ? -8.167 18.195 -30.236 1.00 12.42 226 GLU A O 1
ATOM 823 N N . VAL A 1 100 ? -7.226 17.210 -32.017 1.00 11.56 227 VAL A N 1
ATOM 824 C CA . VAL A 1 100 ? -6.579 18.439 -32.495 1.00 12.34 227 VAL A CA 1
ATOM 825 C C . VAL A 1 100 ? -6.905 18.567 -33.965 1.00 12.54 227 VAL A C 1
ATOM 826 O O . VAL A 1 100 ? -6.533 17.697 -34.779 1.00 13.17 227 VAL A O 1
ATOM 830 N N . ARG A 1 101 ? -7.594 19.647 -34.341 1.00 12.56 228 ARG A N 1
ATOM 831 C CA . ARG A 1 101 ? -7.946 19.852 -35.755 1.00 13.71 228 ARG A CA 1
ATOM 832 C C . ARG A 1 101 ? -6.932 20.855 -36.330 1.00 12.75 228 ARG A C 1
ATOM 833 O O . ARG A 1 101 ? -6.746 21.953 -35.759 1.00 13.29 228 ARG A O 1
ATOM 841 N N . ALA A 1 102 ? -6.220 20.489 -37.398 1.00 12.89 229 ALA A N 1
ATOM 842 C CA . ALA A 1 102 ? -5.094 21.275 -37.851 1.00 12.63 229 ALA A CA 1
ATOM 843 C C . ALA A 1 102 ? -4.836 21.116 -39.335 1.00 12.98 229 ALA A C 1
ATOM 844 O O . ALA A 1 102 ? -5.226 20.148 -39.949 1.00 14.00 229 ALA A O 1
ATOM 846 N N . LYS A 1 103 ? -4.077 22.100 -39.849 1.00 13.30 230 LYS A N 1
ATOM 847 C CA . LYS A 1 103 ? -3.440 22.117 -41.156 1.00 13.91 230 LYS A CA 1
ATOM 848 C C . LYS A 1 103 ? -1.957 22.104 -40.918 1.00 12.47 230 LYS A C 1
ATOM 849 O O . LYS A 1 103 ? -1.443 22.857 -40.078 1.00 13.86 230 LYS A O 1
ATOM 855 N N . LEU A 1 104 ? -1.233 21.237 -41.644 1.00 12.92 231 LEU A N 1
ATOM 856 C CA . LEU A 1 104 ? 0.195 21.002 -41.417 1.00 12.80 231 LEU A CA 1
ATOM 857 C C . LEU A 1 104 ? 1.070 21.872 -42.321 1.00 12.18 231 LEU A C 1
ATOM 858 O O . LEU A 1 104 ? 0.619 22.233 -43.439 1.00 14.36 231 LEU A O 1
ATOM 863 N N . PRO A 1 105 ? 2.320 22.120 -41.973 1.00 12.14 232 PRO A N 1
ATOM 864 C CA . PRO A 1 105 ? 3.214 22.827 -42.907 1.00 12.86 232 PRO A CA 1
ATOM 865 C C . PRO A 1 105 ? 3.388 22.016 -44.184 1.00 12.64 232 PRO A C 1
ATOM 866 O O . PRO A 1 105 ? 3.525 20.782 -44.159 1.00 14.27 232 PRO A O 1
ATOM 870 N N . SER A 1 106 ? 3.486 22.714 -45.306 1.00 13.90 233 SER A N 1
ATOM 871 C CA . SER A 1 106 ? 3.743 22.032 -46.598 1.00 14.41 233 SER A CA 1
ATOM 872 C C . SER A 1 106 ? 5.188 21.943 -46.978 1.00 13.40 233 SER A C 1
ATOM 873 O O . SER A 1 106 ? 5.495 21.146 -47.885 1.00 14.77 233 SER A O 1
ATOM 876 N N . LYS A 1 107 ? 6.072 22.754 -46.401 1.00 13.16 234 LYS A N 1
ATOM 877 C CA . LYS A 1 107 ? 7.386 22.909 -46.954 1.00 14.54 234 LYS A CA 1
ATOM 878 C C . LYS A 1 107 ? 8.332 21.837 -46.506 1.00 13.86 234 LYS A C 1
ATOM 879 O O . LYS A 1 107 ? 8.326 21.319 -45.377 1.00 13.91 234 LYS A O 1
ATOM 885 N N . LYS A 1 108 ? 9.286 21.526 -47.402 1.00 13.74 235 LYS A N 1
ATOM 886 C CA . LYS A 1 108 ? 10.331 20.593 -47.099 1.00 13.69 235 LYS A CA 1
ATOM 887 C C . LYS A 1 108 ? 11.190 21.076 -45.933 1.00 14.11 235 LYS A C 1
ATOM 888 O O . LYS A 1 108 ? 11.465 22.266 -45.864 1.00 15.31 235 LYS A O 1
ATOM 894 N N . GLY A 1 109 ? 11.631 20.145 -45.095 1.00 13.78 236 GLY A N 1
ATOM 895 C CA . GLY A 1 109 ? 12.457 20.474 -43.955 1.00 14.79 236 GLY A CA 1
ATOM 896 C C . GLY A 1 109 ? 11.714 20.648 -42.628 1.00 12.15 236 GLY A C 1
ATOM 897 O O . GLY A 1 109 ? 12.363 20.690 -41.585 1.00 12.85 236 GLY A O 1
ATOM 898 N N . THR A 1 110 ? 10.398 20.819 -42.696 1.00 11.68 237 THR A N 1
ATOM 899 C CA . THR A 1 110 ? 9.585 21.031 -41.511 1.00 11.53 237 THR A CA 1
ATOM 900 C C . THR A 1 110 ? 9.173 19.689 -40.892 1.00 11.07 237 THR A C 1
ATOM 901 O O . THR A 1 110 ? 8.894 18.692 -41.581 1.00 12.22 237 THR A O 1
ATOM 905 N N . TRP A 1 111 ? 9.110 19.701 -39.556 1.00 11.19 238 TRP A N 1
ATOM 906 C CA . TRP A 1 111 ? 8.802 18.517 -38.753 1.00 10.64 238 TRP A CA 1
ATOM 907 C C . TRP A 1 111 ? 7.780 18.912 -37.711 1.00 9.46 238 TRP A C 1
ATOM 908 O O . TRP A 1 111 ? 8.160 19.173 -36.523 1.00 10.66 238 TRP A O 1
ATOM 919 N N . PRO A 1 112 ? 6.534 18.998 -38.034 1.00 9.56 239 PRO A N 1
ATOM 920 C CA . PRO A 1 112 ? 5.501 19.337 -37.033 1.00 9.37 239 PRO A CA 1
ATOM 921 C C . PRO A 1 112 ? 5.186 18.120 -36.180 1.00 10.62 239 PRO A C 1
ATOM 922 O O . PRO A 1 112 ? 5.327 16.973 -36.615 1.00 10.87 239 PRO A O 1
ATOM 926 N N . ALA A 1 113 ? 4.693 18.383 -34.960 1.00 9.89 240 ALA A N 1
ATOM 927 C CA . ALA A 1 113 ? 4.286 17.304 -34.098 1.00 9.58 240 ALA A CA 1
ATOM 928 C C . ALA A 1 113 ? 3.208 17.753 -33.115 1.00 9.28 240 ALA A C 1
ATOM 929 O O . ALA A 1 113 ? 3.194 18.899 -32.649 1.00 10.11 240 ALA A O 1
ATOM 931 N N . ILE A 1 114 ? 2.338 16.792 -32.811 1.00 10.15 241 ILE A N 1
ATOM 932 C CA . ILE A 1 114 ? 1.320 16.846 -31.739 1.00 10.19 241 ILE A CA 1
ATOM 933 C C . ILE A 1 114 ? 1.670 15.612 -30.896 1.00 9.57 241 ILE A C 1
ATOM 934 O O . ILE A 1 114 ? 1.565 14.489 -31.428 1.00 10.52 241 ILE A O 1
ATOM 939 N N . TRP A 1 115 ? 2.045 15.761 -29.637 1.00 9.83 242 TRP A N 1
ATOM 940 C CA . TRP A 1 115 ? 2.545 14.569 -28.937 1.00 10.36 242 TRP A CA 1
ATOM 941 C C . TRP A 1 115 ? 2.458 14.819 -27.450 1.00 10.42 242 TRP A C 1
ATOM 942 O O . TRP A 1 115 ? 2.028 15.876 -27.011 1.00 10.66 242 TRP A O 1
ATOM 953 N N . THR A 1 116 ? 2.800 13.811 -26.685 1.00 10.90 243 THR A N 1
ATOM 954 C CA . THR A 1 116 ? 2.736 13.884 -25.209 1.00 10.55 243 THR A CA 1
ATOM 955 C C . THR A 1 116 ? 4.060 13.422 -24.617 1.00 10.75 243 THR A C 1
ATOM 956 O O . THR A 1 116 ? 4.784 12.633 -25.193 1.00 12.31 243 THR A O 1
ATOM 960 N N . LEU A 1 117 ? 4.274 13.916 -23.405 1.00 11.45 244 LEU A N 1
ATOM 961 C CA . LEU A 1 117 ? 5.312 13.395 -22.526 1.00 11.60 244 LEU A CA 1
ATOM 962 C C . LEU A 1 117 ? 4.655 13.093 -21.182 1.00 11.69 244 LEU A C 1
ATOM 963 O O . LEU A 1 117 ? 3.796 13.861 -20.704 1.00 11.03 244 LEU A O 1
ATOM 968 N N . GLY A 1 118 ? 5.155 12.056 -20.508 1.00 11.97 245 GLY A N 1
ATOM 969 C CA . GLY A 1 118 ? 4.806 11.894 -19.125 1.00 11.80 245 GLY A CA 1
ATOM 970 C C . GLY A 1 118 ? 5.160 13.121 -18.328 1.00 11.77 245 GLY A C 1
ATOM 971 O O . GLY A 1 118 ? 6.222 13.722 -18.501 1.00 12.29 245 GLY A O 1
ATOM 972 N N . ALA A 1 119 ? 4.222 13.483 -17.408 1.00 11.85 246 ALA A N 1
ATOM 973 C CA . ALA A 1 119 ? 4.441 14.681 -16.604 1.00 12.12 246 ALA A CA 1
ATOM 974 C C . ALA A 1 119 ? 5.590 14.524 -15.607 1.00 12.85 246 ALA A C 1
ATOM 975 O O . ALA A 1 119 ? 6.003 15.567 -15.041 1.00 13.11 246 ALA A O 1
ATOM 977 N N . ASN A 1 120 ? 6.093 13.301 -15.395 1.00 12.15 247 ASN A N 1
ATOM 978 C CA . ASN A 1 120 ? 7.336 13.081 -14.628 1.00 13.15 247 ASN A CA 1
ATOM 979 C C . ASN A 1 120 ? 8.533 13.170 -15.495 1.00 13.96 247 ASN A C 1
ATOM 980 O O . ASN A 1 120 ? 9.658 12.842 -15.003 1.00 15.21 247 ASN A O 1
ATOM 985 N N . SER A 1 121 ? 8.475 13.742 -16.710 1.00 13.31 248 SER A N 1
ATOM 986 C CA . SER A 1 121 ? 9.660 13.859 -17.551 1.00 14.04 248 SER A CA 1
ATOM 987 C C . SER A 1 121 ? 10.759 14.697 -16.960 1.00 12.74 248 SER A C 1
ATOM 988 O O . SER A 1 121 ? 11.950 14.469 -17.233 1.00 14.32 248 SER A O 1
ATOM 991 N N . ASN A 1 122 ? 10.381 15.748 -16.265 1.00 13.23 249 ASN A N 1
ATOM 992 C CA . ASN A 1 122 ? 11.320 16.723 -15.794 1.00 14.52 249 ASN A CA 1
ATOM 993 C C . ASN A 1 122 ? 12.171 17.283 -16.901 1.00 13.80 249 ASN A C 1
ATOM 994 O O . ASN A 1 122 ? 13.329 17.645 -16.700 1.00 16.01 249 ASN A O 1
ATOM 999 N N . GLU A 1 123 ? 11.652 17.421 -18.102 1.00 13.89 250 GLU A N 1
ATOM 1000 C CA . GLU A 1 123 ? 12.391 18.014 -19.175 1.00 14.23 250 GLU A CA 1
ATOM 1001 C C . GLU A 1 123 ? 12.764 19.425 -18.855 1.00 14.04 250 GLU A C 1
ATOM 1002 O O . GLU A 1 123 ? 11.955 20.218 -18.292 1.00 14.29 250 GLU A O 1
ATOM 1008 N N . THR A 1 124 ? 13.971 19.803 -19.191 1.00 15.19 251 THR A N 1
ATOM 1009 C CA . THR A 1 124 ? 14.455 21.134 -18.963 1.00 16.58 251 THR A CA 1
ATOM 1010 C C . THR A 1 124 ? 13.481 22.213 -19.432 1.00 15.77 251 THR A C 1
ATOM 1011 O O . THR A 1 124 ? 13.085 22.197 -20.554 1.00 16.31 251 THR A O 1
ATOM 1015 N N . GLY A 1 125 ? 13.168 23.172 -18.547 1.00 16.82 252 GLY A N 1
ATOM 1016 C CA . GLY A 1 125 ? 12.357 24.332 -18.995 1.00 17.27 252 GLY A CA 1
ATOM 1017 C C . GLY A 1 125 ? 10.881 23.986 -19.217 1.00 15.51 252 GLY A C 1
ATOM 1018 O O . GLY A 1 125 ? 10.178 24.807 -19.819 1.00 16.74 252 GLY A O 1
ATOM 1019 N N . ASN A 1 126 ? 10.425 22.824 -18.780 1.00 15.00 253 ASN A N 1
ATOM 1020 C CA . ASN A 1 126 ? 9.030 22.471 -18.914 1.00 13.49 253 ASN A CA 1
ATOM 1021 C C . ASN A 1 126 ? 8.196 23.050 -17.757 1.00 14.38 253 ASN A C 1
ATOM 1022 O O . ASN A 1 126 ? 8.692 23.787 -16.925 1.00 15.80 253 ASN A O 1
ATOM 1027 N N . TYR A 1 127 ? 6.909 22.786 -17.716 1.00 13.66 254 TYR A N 1
ATOM 1028 C CA . TYR A 1 127 ? 6.046 23.430 -16.734 1.00 14.55 254 TYR A CA 1
ATOM 1029 C C . TYR A 1 127 ? 5.988 22.678 -15.423 1.00 16.63 254 TYR A C 1
ATOM 1030 O O . TYR A 1 127 ? 5.710 23.305 -14.386 1.00 19.02 254 TYR A O 1
ATOM 1039 N N . PHE A 1 128 ? 6.231 21.392 -15.386 1.00 14.49 255 PHE A N 1
ATOM 1040 C CA . PHE A 1 128 ? 5.972 20.516 -14.224 1.00 15.39 255 PHE A CA 1
ATOM 1041 C C . PHE A 1 128 ? 7.217 20.182 -13.412 1.00 15.89 255 PHE A C 1
ATOM 1042 O O . PHE A 1 128 ? 7.006 19.776 -12.249 1.00 17.39 255 PHE A O 1
ATOM 1050 N N . GLY A 1 129 ? 8.422 20.346 -13.930 1.00 15.03 256 GLY A N 1
ATOM 1051 C CA . GLY A 1 129 ? 9.585 20.018 -13.102 1.00 16.90 256 GLY A CA 1
ATOM 1052 C C . GLY A 1 129 ? 9.513 18.661 -12.532 1.00 15.66 256 GLY A C 1
ATOM 1053 O O . GLY A 1 129 ? 9.222 17.685 -13.235 1.00 14.79 256 GLY A O 1
ATOM 1054 N N . GLU A 1 130 ? 9.833 18.573 -11.206 1.00 16.50 257 GLU A N 1
ATOM 1055 C CA . GLU A 1 130 ? 9.864 17.276 -10.492 1.00 17.84 257 GLU A CA 1
ATOM 1056 C C . GLU A 1 130 ? 8.567 17.076 -9.682 1.00 17.38 257 GLU A C 1
ATOM 1057 O O . GLU A 1 130 ? 8.535 16.231 -8.779 1.00 19.96 257 GLU A O 1
ATOM 1063 N N . GLN A 1 131 ? 7.505 17.755 -10.042 1.00 17.14 258 GLN A N 1
ATOM 1064 C CA . GLN A 1 131 ? 6.229 17.548 -9.247 1.00 17.81 258 GLN A CA 1
ATOM 1065 C C . GLN A 1 131 ? 5.801 16.112 -9.171 1.00 16.47 258 GLN A C 1
ATOM 1066 O O . GLN A 1 131 ? 5.300 15.715 -8.117 1.00 17.48 258 GLN A O 1
ATOM 1072 N N . TYR A 1 132 ? 5.834 15.364 -10.284 1.00 15.48 259 TYR A N 1
ATOM 1073 C CA . TYR A 1 132 ? 5.310 14.037 -10.373 1.00 15.79 259 TYR A CA 1
ATOM 1074 C C . TYR A 1 132 ? 6.383 12.997 -10.206 1.00 16.38 259 TYR A C 1
ATOM 1075 O O . TYR A 1 132 ? 6.046 11.799 -10.036 1.00 18.67 259 TYR A O 1
ATOM 1084 N N . GLY A 1 133 ? 7.635 13.355 -10.347 1.00 17.94 260 GLY A N 1
ATOM 1085 C CA . GLY A 1 133 ? 8.751 12.417 -10.375 1.00 18.61 260 GLY A CA 1
ATOM 1086 C C . GLY A 1 133 ? 9.889 13.023 -11.173 1.00 17.14 260 GLY A C 1
ATOM 1087 O O . GLY A 1 133 ? 10.001 14.245 -11.438 1.00 17.99 260 GLY A O 1
ATOM 1088 N N . ASN A 1 134 ? 10.807 12.131 -11.587 1.00 17.27 261 ASN A N 1
ATOM 1089 C CA . ASN A 1 134 ? 11.989 12.499 -12.362 1.00 16.51 261 ASN A CA 1
ATOM 1090 C C . ASN A 1 134 ? 12.406 11.335 -13.149 1.00 16.01 261 ASN A C 1
ATOM 1091 O O . ASN A 1 134 ? 13.405 10.691 -12.821 1.00 20.97 261 ASN A O 1
ATOM 1096 N N . ALA A 1 135 ? 11.687 11.071 -14.216 1.00 16.40 262 ALA A N 1
ATOM 1097 C CA . ALA A 1 135 ? 11.858 9.882 -15.056 1.00 16.91 262 ALA A CA 1
ATOM 1098 C C . ALA A 1 135 ? 12.316 10.349 -16.429 1.00 16.31 262 ALA A C 1
ATOM 1099 O O . ALA A 1 135 ? 11.512 10.667 -17.306 1.00 17.73 262 ALA A O 1
ATOM 1101 N N . GLU A 1 136 ? 13.610 10.380 -16.652 1.00 17.81 263 GLU A N 1
ATOM 1102 C CA A GLU A 1 136 ? 14.154 10.916 -17.868 0.50 17.37 263 GLU A CA 1
ATOM 1103 C CA B GLU A 1 136 ? 14.182 10.913 -17.867 0.50 17.76 263 GLU A CA 1
ATOM 1104 C C . GLU A 1 136 ? 13.626 10.122 -19.057 1.00 16.36 263 GLU A C 1
ATOM 1105 O O . GLU A 1 136 ? 13.608 8.883 -19.049 1.00 17.73 263 GLU A O 1
ATOM 1116 N N . TRP A 1 137 ? 13.228 10.826 -20.130 1.00 16.27 264 TRP A N 1
ATOM 1117 C CA . TRP A 1 137 ? 12.794 10.167 -21.349 1.00 14.13 264 TRP A CA 1
ATOM 1118 C C . TRP A 1 137 ? 13.814 9.098 -21.763 1.00 15.25 264 TRP A C 1
ATOM 1119 O O . TRP A 1 137 ? 14.993 9.406 -21.696 1.00 17.23 264 TRP A O 1
ATOM 1130 N N . PRO A 1 138 ? 13.396 7.889 -22.132 1.00 15.33 265 PRO A N 1
ATOM 1131 C CA . PRO A 1 138 ? 12.009 7.521 -22.512 1.00 14.91 265 PRO A CA 1
ATOM 1132 C C . PRO A 1 138 ? 11.200 6.938 -21.314 1.00 14.25 265 PRO A C 1
ATOM 1133 O O . PRO A 1 138 ? 10.081 6.456 -21.521 1.00 14.82 265 PRO A O 1
ATOM 1137 N N . ALA A 1 139 ? 11.780 6.991 -20.089 1.00 15.11 266 ALA A N 1
ATOM 1138 C CA . ALA A 1 139 ? 11.065 6.336 -18.951 1.00 14.90 266 ALA A CA 1
ATOM 1139 C C . ALA A 1 139 ? 9.752 7.010 -18.551 1.00 13.62 266 ALA A C 1
ATOM 1140 O O . ALA A 1 139 ? 8.873 6.364 -18.037 1.00 15.05 266 ALA A O 1
ATOM 1142 N N . CYS A 1 140 ? 9.634 8.306 -18.917 1.00 13.67 267 CYS A N 1
ATOM 1143 C CA . CYS A 1 140 ? 8.387 9.022 -18.652 1.00 13.97 267 CYS A CA 1
ATOM 1144 C C . CYS A 1 140 ? 7.301 8.642 -19.655 1.00 13.66 267 CYS A C 1
ATOM 1145 O O . CYS A 1 140 ? 6.123 8.908 -19.397 1.00 14.05 267 CYS A O 1
ATOM 1148 N N . GLY A 1 141 ? 7.662 8.038 -20.780 1.00 13.35 268 GLY A N 1
ATOM 1149 C CA . GLY A 1 141 ? 6.733 7.723 -21.826 1.00 14.71 268 GLY A CA 1
ATOM 1150 C C . GLY A 1 141 ? 6.442 8.905 -22.741 1.00 14.52 268 GLY A C 1
ATOM 1151 O O . GLY A 1 141 ? 6.479 10.092 -22.330 1.00 14.02 268 GLY A O 1
ATOM 1152 N N . SER A 1 142 ? 6.065 8.560 -23.956 1.00 16.20 269 SER A N 1
ATOM 1153 C CA A SER A 1 142 ? 5.555 9.537 -24.867 0.50 12.67 269 SER A CA 1
ATOM 1154 C CA B SER A 1 142 ? 5.680 9.605 -25.006 0.50 14.39 269 SER A CA 1
ATOM 1155 C C . SER A 1 142 ? 4.691 8.915 -25.921 1.00 13.87 269 SER A C 1
ATOM 1156 O O . SER A 1 142 ? 4.891 7.748 -26.308 1.00 13.30 269 SER A O 1
ATOM 1161 N N . ILE A 1 143 ? 3.665 9.664 -26.322 1.00 14.20 270 ILE A N 1
ATOM 1162 C CA . ILE A 1 143 ? 2.766 9.298 -27.383 1.00 13.54 270 ILE A CA 1
ATOM 1163 C C . ILE A 1 143 ? 2.827 10.322 -28.500 1.00 13.09 270 ILE A C 1
ATOM 1164 O O . ILE A 1 143 ? 2.619 11.529 -28.265 1.00 13.07 270 ILE A O 1
ATOM 1169 N N A ASP A 1 144 ? 3.111 9.873 -29.722 0.50 14.42 271 ASP A N 1
ATOM 1170 N N B ASP A 1 144 ? 3.097 9.898 -29.729 0.50 14.47 271 ASP A N 1
ATOM 1171 C CA A ASP A 1 144 ? 2.990 10.786 -30.876 0.50 14.80 271 ASP A CA 1
ATOM 1172 C CA B ASP A 1 144 ? 3.006 10.811 -30.881 0.50 14.76 271 ASP A CA 1
ATOM 1173 C C A ASP A 1 144 ? 1.557 10.645 -31.287 0.50 15.76 271 ASP A C 1
ATOM 1174 C C B ASP A 1 144 ? 1.683 10.732 -31.588 0.50 14.01 271 ASP A C 1
ATOM 1175 O O A ASP A 1 144 ? 1.063 9.491 -31.443 0.50 21.56 271 ASP A O 1
ATOM 1176 O O B ASP A 1 144 ? 1.482 9.730 -32.292 0.50 12.64 271 ASP A O 1
ATOM 1185 N N . ILE A 1 145 ? 0.809 11.730 -31.363 1.00 12.19 272 ILE A N 1
ATOM 1186 C CA . ILE A 1 145 ? -0.502 11.765 -32.020 1.00 11.74 272 ILE A CA 1
ATOM 1187 C C . ILE A 1 145 ? -0.334 12.094 -33.496 1.00 11.71 272 ILE A C 1
ATOM 1188 O O . ILE A 1 145 ? -1.027 11.532 -34.336 1.00 13.32 272 ILE A O 1
ATOM 1193 N N . LEU A 1 146 ? 0.593 12.974 -33.833 1.00 11.33 273 LEU A N 1
ATOM 1194 C CA . LEU A 1 146 ? 0.887 13.287 -35.227 1.00 12.09 273 LEU A CA 1
ATOM 1195 C C . LEU A 1 146 ? 2.313 13.702 -35.308 1.00 12.11 273 LEU A C 1
ATOM 1196 O O . LEU A 1 146 ? 2.805 14.538 -34.521 1.00 12.23 273 LEU A O 1
ATOM 1201 N N . GLU A 1 147 ? 3.101 13.132 -36.267 1.00 13.13 274 GLU A N 1
ATOM 1202 C CA . GLU A 1 147 ? 4.283 13.754 -36.792 1.00 13.01 274 GLU A CA 1
ATOM 1203 C C . GLU A 1 147 ? 4.229 13.685 -38.308 1.00 11.84 274 GLU A C 1
ATOM 1204 O O . GLU A 1 147 ? 3.625 12.768 -38.877 1.00 13.56 274 GLU A O 1
ATOM 1210 N N . GLN A 1 148 ? 4.865 14.656 -38.977 1.00 12.08 275 GLN A N 1
ATOM 1211 C CA . GLN A 1 148 ? 5.217 14.459 -40.378 1.00 11.65 275 GLN A CA 1
ATOM 1212 C C . GLN A 1 148 ? 6.663 14.703 -40.538 1.00 11.31 275 GLN A C 1
ATOM 1213 O O . GLN A 1 148 ? 7.217 15.625 -39.901 1.00 12.89 275 GLN A O 1
ATOM 1219 N N . ASN A 1 149 ? 7.338 13.889 -41.346 1.00 12.32 276 ASN A N 1
ATOM 1220 C CA . ASN A 1 149 ? 8.692 14.186 -41.699 1.00 12.29 276 ASN A CA 1
ATOM 1221 C C . ASN A 1 149 ? 8.772 15.266 -42.775 1.00 12.23 276 ASN A C 1
ATOM 1222 O O . ASN A 1 149 ? 7.786 15.723 -43.284 1.00 12.64 276 ASN A O 1
ATOM 1227 N N . GLY A 1 150 ? 9.987 15.685 -43.105 1.00 12.41 277 GLY A N 1
ATOM 1228 C CA . GLY A 1 150 ? 10.195 16.823 -43.998 1.00 13.43 277 GLY A CA 1
ATOM 1229 C C . GLY A 1 150 ? 10.102 16.467 -45.452 1.00 13.49 277 GLY A C 1
ATOM 1230 O O . GLY A 1 150 ? 9.867 17.373 -46.274 1.00 16.69 277 GLY A O 1
ATOM 1231 N N . TRP A 1 151 ? 10.208 15.179 -45.791 1.00 13.49 278 TRP A N 1
ATOM 1232 C CA . TRP A 1 151 ? 10.385 14.796 -47.197 1.00 14.62 278 TRP A CA 1
ATOM 1233 C C . TRP A 1 151 ? 9.149 14.076 -47.745 1.00 14.85 278 TRP A C 1
ATOM 1234 O O . TRP A 1 151 ? 9.111 13.799 -48.952 1.00 16.46 278 TRP A O 1
ATOM 1245 N N . ASP A 1 152 ? 8.140 13.744 -46.931 1.00 14.74 279 ASP A N 1
ATOM 1246 C CA . ASP A 1 152 ? 6.970 13.013 -47.402 1.00 15.58 279 ASP A CA 1
ATOM 1247 C C . ASP A 1 152 ? 5.755 13.594 -46.710 1.00 14.27 279 ASP A C 1
ATOM 1248 O O . ASP A 1 152 ? 5.329 13.132 -45.653 1.00 16.19 279 ASP A O 1
ATOM 1253 N N . LYS A 1 153 ? 5.178 14.595 -47.360 1.00 14.07 280 LYS A N 1
ATOM 1254 C CA . LYS A 1 153 ? 3.984 15.237 -46.782 1.00 14.10 280 LYS A CA 1
ATOM 1255 C C . LYS A 1 153 ? 2.739 14.521 -47.123 1.00 14.21 280 LYS A C 1
ATOM 1256 O O . LYS A 1 153 ? 1.644 14.995 -46.728 1.00 15.40 280 LYS A O 1
ATOM 1262 N N . GLU A 1 154 ? 2.838 13.370 -47.747 1.00 14.59 281 GLU A N 1
ATOM 1263 C CA . GLU A 1 154 ? 1.655 12.567 -48.074 1.00 15.65 281 GLU A CA 1
ATOM 1264 C C . GLU A 1 154 ? 1.411 11.353 -47.122 1.00 16.00 281 GLU A C 1
ATOM 1265 O O . GLU A 1 154 ? 0.575 10.530 -47.388 1.00 16.98 281 GLU A O 1
ATOM 1271 N N . SER A 1 155 ? 2.167 11.346 -46.005 1.00 15.27 282 SER A N 1
ATOM 1272 C CA A SER A 1 155 ? 1.862 10.393 -44.988 0.50 15.04 282 SER A CA 1
ATOM 1273 C CA B SER A 1 155 ? 2.162 10.295 -44.951 0.50 16.31 282 SER A CA 1
ATOM 1274 C C . SER A 1 155 ? 2.056 11.044 -43.605 1.00 13.93 282 SER A C 1
ATOM 1275 O O . SER A 1 155 ? 2.761 12.025 -43.427 1.00 13.97 282 SER A O 1
ATOM 1280 N N . THR A 1 156 ? 1.360 10.493 -42.639 1.00 14.47 283 THR A N 1
ATOM 1281 C CA . THR A 1 156 ? 1.507 10.908 -41.243 1.00 15.16 283 THR A CA 1
ATOM 1282 C C . THR A 1 156 ? 2.007 9.721 -40.427 1.00 14.30 283 THR A C 1
ATOM 1283 O O . THR A 1 156 ? 1.787 8.553 -40.782 1.00 16.56 283 THR A O 1
ATOM 1287 N N . ILE A 1 157 ? 2.555 10.082 -39.286 1.00 13.90 284 ILE A N 1
ATOM 1288 C CA . ILE A 1 157 ? 3.136 9.135 -38.373 1.00 13.78 284 ILE A CA 1
ATOM 1289 C C . ILE A 1 157 ? 2.466 9.162 -37.038 1.00 13.63 284 ILE A C 1
ATOM 1290 O O . ILE A 1 157 ? 2.067 10.267 -36.537 1.00 14.71 284 ILE A O 1
ATOM 1295 N N . ALA A 1 158 ? 2.287 8.014 -36.408 1.00 13.95 285 ALA A N 1
ATOM 1296 C CA . ALA A 1 158 ? 1.830 7.894 -34.968 1.00 15.45 285 ALA A CA 1
ATOM 1297 C C . ALA A 1 158 ? 2.878 6.966 -34.416 1.00 13.50 285 ALA A C 1
ATOM 1298 O O . ALA A 1 158 ? 3.191 5.976 -34.935 1.00 18.40 285 ALA A O 1
ATOM 1300 N N A HIS A 1 159 ? 3.312 7.282 -33.238 0.25 19.38 286 HIS A N 1
ATOM 1301 N N B HIS A 1 159 ? 3.297 7.259 -33.226 0.25 19.35 286 HIS A N 1
ATOM 1302 N N C HIS A 1 159 ? 3.429 7.257 -33.269 0.50 19.57 286 HIS A N 1
ATOM 1303 C CA A HIS A 1 159 ? 4.329 6.484 -32.635 0.25 15.89 286 HIS A CA 1
ATOM 1304 C CA B HIS A 1 159 ? 4.332 6.476 -32.635 0.25 15.98 286 HIS A CA 1
ATOM 1305 C CA C HIS A 1 159 ? 4.512 6.463 -32.688 0.50 16.86 286 HIS A CA 1
ATOM 1306 C C A HIS A 1 159 ? 4.289 6.498 -31.128 0.25 11.59 286 HIS A C 1
ATOM 1307 C C B HIS A 1 159 ? 4.301 6.504 -31.130 0.25 11.76 286 HIS A C 1
ATOM 1308 C C C HIS A 1 159 ? 4.784 6.598 -31.200 0.50 15.71 286 HIS A C 1
ATOM 1309 O O A HIS A 1 159 ? 3.653 7.397 -30.537 0.25 11.77 286 HIS A O 1
ATOM 1310 O O B HIS A 1 159 ? 3.650 7.395 -30.541 0.25 11.73 286 HIS A O 1
ATOM 1311 O O C HIS A 1 159 ? 4.859 7.683 -30.702 0.50 18.76 286 HIS A O 1
ATOM 1330 N N . PHE A 1 160 ? 4.957 5.518 -30.517 1.00 12.44 287 PHE A N 1
ATOM 1331 C CA . PHE A 1 160 ? 5.116 5.449 -29.084 1.00 11.86 287 PHE A CA 1
ATOM 1332 C C . PHE A 1 160 ? 6.561 5.247 -28.730 1.00 12.10 287 PHE A C 1
ATOM 1333 O O . PHE A 1 160 ? 7.240 4.444 -29.405 1.00 14.09 287 PHE A O 1
ATOM 1341 N N . HIS A 1 161 ? 6.997 5.904 -27.692 1.00 12.50 288 HIS A N 1
ATOM 1342 C CA . HIS A 1 161 ? 8.395 5.778 -27.201 1.00 12.76 288 HIS A CA 1
ATOM 1343 C C . HIS A 1 161 ? 8.351 5.604 -25.710 1.00 12.60 288 HIS A C 1
ATOM 1344 O O . HIS A 1 161 ? 7.758 6.472 -25.011 1.00 13.00 288 HIS A O 1
ATOM 1351 N N . TRP A 1 162 ? 8.951 4.536 -25.177 1.00 13.35 289 TRP A N 1
ATOM 1352 C CA . TRP A 1 162 ? 8.888 4.313 -23.751 1.00 14.55 289 TRP A CA 1
ATOM 1353 C C . TRP A 1 162 ? 9.911 3.312 -23.357 1.00 14.08 289 TRP A C 1
ATOM 1354 O O . TRP A 1 162 ? 10.519 2.623 -24.200 1.00 16.22 289 TRP A O 1
ATOM 1365 N N . SER A 1 163 ? 10.231 3.236 -22.086 1.00 15.08 290 SER A N 1
ATOM 1366 C CA . SER A 1 163 ? 10.906 2.055 -21.538 1.00 17.69 290 SER A CA 1
ATOM 1367 C C . SER A 1 163 ? 9.979 1.408 -20.539 1.00 18.33 290 SER A C 1
ATOM 1368 O O . SER A 1 163 ? 9.195 2.097 -19.876 1.00 20.97 290 SER A O 1
ATOM 1371 N N . ASP A 1 164 ? 9.968 0.083 -20.531 1.00 21.24 291 ASP A N 1
ATOM 1372 C CA . ASP A 1 164 ? 9.157 -0.676 -19.590 1.00 25.74 291 ASP A CA 1
ATOM 1373 C C . ASP A 1 164 ? 9.523 -0.284 -18.149 1.00 27.06 291 ASP A C 1
ATOM 1374 O O . ASP A 1 164 ? 10.699 -0.011 -17.870 1.00 29.42 291 ASP A O 1
ATOM 1379 N N . LEU A 1 165 ? 8.588 -0.244 -17.239 1.00 24.62 292 LEU A N 1
ATOM 1380 C CA A LEU A 1 165 ? 8.908 0.152 -15.858 0.50 24.14 292 LEU A CA 1
ATOM 1381 C CA B LEU A 1 165 ? 8.936 0.220 -15.903 0.50 25.12 292 LEU A CA 1
ATOM 1382 C C . LEU A 1 165 ? 9.854 -0.793 -15.198 1.00 24.36 292 LEU A C 1
ATOM 1383 O O . LEU A 1 165 ? 10.593 -0.415 -14.304 1.00 31.23 292 LEU A O 1
ATOM 1392 N N . ASN A 1 166 ? 9.820 -2.037 -15.644 1.00 28.34 293 ASN A N 1
ATOM 1393 C CA . ASN A 1 166 ? 10.642 -2.970 -14.923 1.00 31.54 293 ASN A CA 1
ATOM 1394 C C . ASN A 1 166 ? 11.920 -3.238 -15.733 1.00 38.85 293 ASN A C 1
ATOM 1395 O O . ASN A 1 166 ? 12.698 -3.999 -15.276 1.00 39.18 293 ASN A O 1
ATOM 1400 N N . SER A 1 167 ? 12.143 -2.521 -16.864 1.00 44.73 294 SER A N 1
ATOM 1401 C CA A SER A 1 167 ? 13.412 -2.586 -17.637 0.50 40.01 294 SER A CA 1
ATOM 1402 C CA B SER A 1 167 ? 13.492 -2.513 -17.436 0.50 42.21 294 SER A CA 1
ATOM 1403 C C . SER A 1 167 ? 13.995 -1.247 -18.124 1.00 35.50 294 SER A C 1
ATOM 1404 O O . SER A 1 167 ? 13.330 -0.257 -18.233 1.00 42.29 294 SER A O 1
ATOM 1409 N N . ASP A 1 168 ? 15.281 -1.202 -18.402 1.00 43.59 295 ASP A N 1
ATOM 1410 C CA . ASP A 1 168 ? 15.839 -0.052 -19.090 1.00 46.66 295 ASP A CA 1
ATOM 1411 C C . ASP A 1 168 ? 15.593 -0.211 -20.609 1.00 38.76 295 ASP A C 1
ATOM 1412 O O . ASP A 1 168 ? 16.149 0.622 -21.357 1.00 48.74 295 ASP A O 1
ATOM 1417 N N . GLU A 1 169 ? 14.806 -1.232 -21.046 1.00 59.74 296 GLU A N 1
ATOM 1418 C CA . GLU A 1 169 ? 14.718 -1.655 -22.500 1.00 48.48 296 GLU A CA 1
ATOM 1419 C C . GLU A 1 169 ? 13.855 -0.572 -23.268 1.00 32.56 296 GLU A C 1
ATOM 1420 O O . GLU A 1 169 ? 12.636 -0.413 -22.988 1.00 27.38 296 GLU A O 1
ATOM 1426 N N . TYR A 1 170 ? 14.480 0.210 -24.140 1.00 31.79 297 TYR A N 1
ATOM 1427 C CA . TYR A 1 170 ? 13.781 1.233 -24.923 1.00 27.34 297 TYR A CA 1
ATOM 1428 C C . TYR A 1 170 ? 12.894 0.644 -25.971 1.00 25.93 297 TYR A C 1
ATOM 1429 O O . TYR A 1 170 ? 13.365 -0.194 -26.770 1.00 40.31 297 TYR A O 1
ATOM 1438 N N . GLN A 1 171 ? 11.637 1.046 -26.046 1.00 22.90 298 GLN A N 1
ATOM 1439 C CA . GLN A 1 171 ? 10.709 0.551 -27.060 1.00 22.87 298 GLN A CA 1
ATOM 1440 C C . GLN A 1 171 ? 10.287 1.730 -27.920 1.00 18.17 298 GLN A C 1
ATOM 1441 O O . GLN A 1 171 ? 10.024 2.823 -27.389 1.00 16.65 298 GLN A O 1
ATOM 1447 N N . ASN A 1 172 ? 10.142 1.489 -29.218 1.00 18.25 299 ASN A N 1
ATOM 1448 C CA . ASN A 1 172 ? 9.727 2.571 -30.155 1.00 18.74 299 ASN A CA 1
ATOM 1449 C C . ASN A 1 172 ? 9.013 1.909 -31.252 1.00 18.47 299 ASN A C 1
ATOM 1450 O O . ASN A 1 172 ? 9.610 1.125 -31.994 1.00 24.21 299 ASN A O 1
ATOM 1455 N N . LEU A 1 173 ? 7.742 2.160 -31.423 1.00 16.64 300 LEU A N 1
ATOM 1456 C CA . LEU A 1 173 ? 6.986 1.493 -32.488 1.00 16.32 300 LEU A CA 1
ATOM 1457 C C . LEU A 1 173 ? 5.801 2.310 -32.849 1.00 14.17 300 LEU A C 1
ATOM 1458 O O . LEU A 1 173 ? 5.396 3.180 -32.084 1.00 15.53 300 LEU A O 1
ATOM 1463 N N . GLY A 1 174 ? 5.218 2.047 -33.987 1.00 14.11 301 GLY A N 1
ATOM 1464 C CA . GLY A 1 174 ? 4.057 2.738 -34.417 1.00 14.50 301 GLY A CA 1
ATOM 1465 C C . GLY A 1 174 ? 3.723 2.436 -35.839 1.00 13.97 301 GLY A C 1
ATOM 1466 O O . GLY A 1 174 ? 4.072 1.405 -36.380 1.00 14.36 301 GLY A O 1
ATOM 1467 N N . GLY A 1 175 ? 3.001 3.370 -36.465 1.00 14.44 302 GLY A N 1
ATOM 1468 C CA . GLY A 1 175 ? 2.530 3.192 -37.835 1.00 15.71 302 GLY A CA 1
ATOM 1469 C C . GLY A 1 175 ? 2.508 4.501 -38.578 1.00 14.29 302 GLY A C 1
ATOM 1470 O O . GLY A 1 175 ? 2.813 5.583 -38.042 1.00 14.79 302 GLY A O 1
ATOM 1471 N N . THR A 1 176 ? 2.096 4.413 -39.818 1.00 15.83 303 THR A N 1
ATOM 1472 C CA . THR A 1 176 ? 1.919 5.589 -40.680 1.00 16.90 303 THR A CA 1
ATOM 1473 C C . THR A 1 176 ? 0.619 5.420 -41.466 1.00 16.03 303 THR A C 1
ATOM 1474 O O . THR A 1 176 ? 0.066 4.294 -41.574 1.00 18.00 303 THR A O 1
ATOM 1478 N N . THR A 1 177 ? 0.142 6.479 -42.029 1.00 17.28 304 THR A N 1
ATOM 1479 C CA . THR A 1 177 ? -1.035 6.409 -42.844 1.00 18.65 304 THR A CA 1
ATOM 1480 C C . THR A 1 177 ? -1.000 7.427 -43.917 1.00 16.31 304 THR A C 1
ATOM 1481 O O . THR A 1 177 ? -0.437 8.493 -43.761 1.00 17.13 304 THR A O 1
ATOM 1485 N N . PRO A 1 178 ? -1.598 7.167 -45.080 1.00 17.61 305 PRO A N 1
ATOM 1486 C CA . PRO A 1 178 ? -1.597 8.181 -46.148 1.00 18.58 305 PRO A CA 1
ATOM 1487 C C . PRO A 1 178 ? -2.479 9.339 -45.791 1.00 18.25 305 PRO A C 1
ATOM 1488 O O . PRO A 1 178 ? -3.540 9.227 -45.125 1.00 19.18 305 PRO A O 1
ATOM 1492 N N . ILE A 1 179 ? -2.117 10.511 -46.248 1.00 17.94 306 ILE A N 1
ATOM 1493 C CA . ILE A 1 179 ? -2.936 11.707 -46.078 1.00 18.69 306 ILE A CA 1
ATOM 1494 C C . ILE A 1 179 ? -2.939 12.518 -47.346 1.00 18.95 306 ILE A C 1
ATOM 1495 O O . ILE A 1 179 ? -1.901 12.565 -48.046 1.00 19.19 306 ILE A O 1
ATOM 1500 N N . THR A 1 180 ? -4.075 13.130 -47.654 1.00 19.93 307 THR A N 1
ATOM 1501 C CA . THR A 1 180 ? -4.248 14.014 -48.804 1.00 22.61 307 THR A CA 1
ATOM 1502 C C . THR A 1 180 ? -4.449 15.450 -48.376 1.00 19.40 307 THR A C 1
ATOM 1503 O O . THR A 1 180 ? -5.223 15.720 -47.457 1.00 20.60 307 THR A O 1
ATOM 1507 N N . ASN A 1 181 ? -3.716 16.350 -49.003 1.00 19.79 308 ASN A N 1
ATOM 1508 C CA . ASN A 1 181 ? -3.855 17.766 -48.749 1.00 20.89 308 ASN A CA 1
ATOM 1509 C C . ASN A 1 181 ? -3.741 18.109 -47.271 1.00 20.17 308 ASN A C 1
ATOM 1510 O O . ASN A 1 181 ? -4.552 18.840 -46.737 1.00 17.95 308 ASN A O 1
ATOM 1515 N N . ALA A 1 182 ? -2.646 17.630 -46.636 1.00 16.62 309 ALA A N 1
ATOM 1516 C CA . ALA A 1 182 ? -2.485 17.906 -45.217 1.00 15.92 309 ALA A CA 1
ATOM 1517 C C . ALA A 1 182 ? -2.353 19.359 -44.911 1.00 14.54 309 ALA A C 1
ATOM 1518 O O . ALA A 1 182 ? -2.649 19.776 -43.783 1.00 16.08 309 ALA A O 1
ATOM 1520 N N . SER A 1 183 ? -1.820 20.145 -45.851 1.00 15.42 310 SER A N 1
ATOM 1521 C CA . SER A 1 183 ? -1.529 21.546 -45.643 1.00 16.53 310 SER A CA 1
ATOM 1522 C C . SER A 1 183 ? -2.705 22.434 -46.044 1.00 18.47 310 SER A C 1
ATOM 1523 O O . SER A 1 183 ? -2.862 23.526 -45.475 1.00 21.53 310 SER A O 1
ATOM 1526 N N . GLY A 1 184 ? -3.590 21.999 -46.924 1.00 17.26 311 GLY A N 1
ATOM 1527 C CA . GLY A 1 184 ? -4.660 22.869 -47.399 1.00 21.25 311 GLY A CA 1
ATOM 1528 C C . GLY A 1 184 ? -6.030 22.529 -46.858 1.00 19.62 311 GLY A C 1
ATOM 1529 O O . GLY A 1 184 ? -6.938 23.284 -47.116 1.00 22.46 311 GLY A O 1
ATOM 1530 N N . SER A 1 185 ? -6.122 21.436 -46.114 1.00 18.78 312 SER A N 1
ATOM 1531 C CA . SER A 1 185 ? -7.435 21.003 -45.631 1.00 20.92 312 SER A CA 1
ATOM 1532 C C . SER A 1 185 ? -7.195 20.633 -44.144 1.00 19.23 312 SER A C 1
ATOM 1533 O O . SER A 1 185 ? -6.240 19.932 -43.797 1.00 19.51 312 SER A O 1
ATOM 1536 N N . PHE A 1 186 ? -8.106 21.050 -43.271 1.00 18.25 313 PHE A N 1
ATOM 1537 C CA . PHE A 1 186 ? -8.066 20.577 -41.882 1.00 16.65 313 PHE A CA 1
ATOM 1538 C C . PHE A 1 186 ? -8.340 19.065 -41.801 1.00 16.83 313 PHE A C 1
ATOM 1539 O O . PHE A 1 186 ? -9.225 18.549 -42.458 1.00 19.51 313 PHE A O 1
ATOM 1547 N N . HIS A 1 187 ? -7.576 18.395 -40.912 1.00 15.37 314 HIS A N 1
ATOM 1548 C CA . HIS A 1 187 ? -7.873 17.053 -40.497 1.00 14.87 314 HIS A CA 1
ATOM 1549 C C . HIS A 1 187 ? -7.906 17.029 -38.998 1.00 14.01 314 HIS A C 1
ATOM 1550 O O . HIS A 1 187 ? -7.358 17.933 -38.326 1.00 15.06 314 HIS A O 1
ATOM 1557 N N . VAL A 1 188 ? -8.539 15.971 -38.409 1.00 13.78 315 VAL A N 1
ATOM 1558 C CA . VAL A 1 188 ? -8.538 15.814 -36.953 1.00 13.86 315 VAL A CA 1
ATOM 1559 C C . VAL A 1 188 ? -7.578 14.697 -36.600 1.00 13.35 315 VAL A C 1
ATOM 1560 O O . VAL A 1 188 ? -7.764 13.535 -36.978 1.00 15.37 315 VAL A O 1
ATOM 1564 N N . TYR A 1 189 ? -6.590 15.000 -35.774 1.00 13.16 316 TYR A N 1
ATOM 1565 C CA . TYR A 1 189 ? -5.597 14.065 -35.267 1.00 11.91 316 TYR A CA 1
ATOM 1566 C C . TYR A 1 189 ? -6.007 13.746 -33.850 1.00 11.61 316 TYR A C 1
ATOM 1567 O O . TYR A 1 189 ? -6.239 14.683 -33.053 1.00 13.06 316 TYR A O 1
ATOM 1576 N N . SER A 1 190 ? -6.203 12.481 -33.507 1.00 11.61 317 SER A N 1
ATOM 1577 C CA . SER A 1 190 ? -6.736 12.176 -32.171 1.00 10.84 317 SER A CA 1
ATOM 1578 C C . SER A 1 190 ? -6.061 10.987 -31.538 1.00 11.18 317 SER A C 1
ATOM 1579 O O . SER A 1 190 ? -5.500 10.101 -32.173 1.00 11.82 317 SER A O 1
ATOM 1582 N N . LEU A 1 191 ? -6.222 10.966 -30.209 1.00 11.61 318 LEU A N 1
ATOM 1583 C CA . LEU A 1 191 ? -5.777 9.888 -29.342 1.00 11.37 318 LEU A CA 1
ATOM 1584 C C . LEU A 1 191 ? -6.916 9.442 -28.491 1.00 11.96 318 LEU A C 1
ATOM 1585 O O . LEU A 1 191 ? -7.587 10.327 -27.896 1.00 12.32 318 LEU A O 1
ATOM 1590 N N . GLU A 1 192 ? -7.153 8.149 -28.332 1.00 11.53 319 GLU A N 1
ATOM 1591 C CA . GLU A 1 192 ? -8.058 7.629 -27.284 1.00 11.88 319 GLU A CA 1
ATOM 1592 C C . GLU A 1 192 ? -7.169 6.745 -26.400 1.00 11.44 319 GLU A C 1
ATOM 1593 O O . GLU A 1 192 ? -6.620 5.742 -26.843 1.00 13.31 319 GLU A O 1
ATOM 1599 N N . TRP A 1 193 ? -7.099 7.113 -25.142 1.00 12.79 320 TRP A N 1
ATOM 1600 C CA . TRP A 1 193 ? -6.198 6.527 -24.204 1.00 12.01 320 TRP A CA 1
ATOM 1601 C C . TRP A 1 193 ? -6.960 6.086 -22.968 1.00 12.76 320 TRP A C 1
ATOM 1602 O O . TRP A 1 193 ? -7.620 6.898 -22.311 1.00 13.10 320 TRP A O 1
ATOM 1613 N N . ASN A 1 194 ? -6.843 4.798 -22.616 1.00 13.67 321 ASN A N 1
ATOM 1614 C CA . ASN A 1 194 ? -7.424 4.321 -21.334 1.00 13.33 321 ASN A CA 1
ATOM 1615 C C . ASN A 1 194 ? -6.549 3.248 -20.799 1.00 13.22 321 ASN A C 1
ATOM 1616 O O . ASN A 1 194 ? -5.408 3.023 -21.286 1.00 13.66 321 ASN A O 1
ATOM 1621 N N . ALA A 1 195 ? -6.964 2.634 -19.696 1.00 14.23 322 ALA A N 1
ATOM 1622 C CA . ALA A 1 195 ? -6.130 1.598 -19.049 1.00 13.99 322 ALA A CA 1
ATOM 1623 C C . ALA A 1 195 ? -5.901 0.395 -19.974 1.00 14.77 322 ALA A C 1
ATOM 1624 O O . ALA A 1 195 ? -5.007 -0.409 -19.760 1.00 16.65 322 ALA A O 1
ATOM 1626 N N . SER A 1 196 ? -6.788 0.198 -20.963 1.00 14.78 323 SER A N 1
ATOM 1627 C CA A SER A 1 196 ? -6.728 -0.946 -21.908 0.50 14.91 323 SER A CA 1
ATOM 1628 C CA B SER A 1 196 ? -6.639 -0.963 -21.858 0.50 14.44 323 SER A CA 1
ATOM 1629 C C . SER A 1 196 ? -5.781 -0.704 -23.102 1.00 14.35 323 SER A C 1
ATOM 1630 O O . SER A 1 196 ? -5.073 -1.611 -23.486 1.00 14.97 323 SER A O 1
ATOM 1635 N N . ALA A 1 197 ? -5.838 0.511 -23.663 1.00 13.76 324 ALA A N 1
ATOM 1636 C CA . ALA A 1 197 ? -5.136 0.708 -24.958 1.00 13.82 324 ALA A CA 1
ATOM 1637 C C . ALA A 1 197 ? -4.966 2.161 -25.210 1.00 13.71 324 ALA A C 1
ATOM 1638 O O . ALA A 1 197 ? -5.670 3.049 -24.664 1.00 13.21 324 ALA A O 1
ATOM 1640 N N . MET A 1 198 ? -4.035 2.445 -26.130 1.00 12.70 325 MET A N 1
ATOM 1641 C CA A MET A 1 198 ? -3.887 3.783 -26.746 0.50 12.30 325 MET A CA 1
ATOM 1642 C CA B MET A 1 198 ? -3.833 3.809 -26.726 0.50 11.84 325 MET A CA 1
ATOM 1643 C C . MET A 1 198 ? -4.084 3.657 -28.230 1.00 12.31 325 MET A C 1
ATOM 1644 O O . MET A 1 198 ? -3.402 2.843 -28.871 1.00 14.19 325 MET A O 1
ATOM 1653 N N . LYS A 1 199 ? -4.997 4.445 -28.762 1.00 11.63 326 LYS A N 1
ATOM 1654 C CA . LYS A 1 199 ? -5.360 4.388 -30.168 1.00 11.93 326 LYS A CA 1
ATOM 1655 C C . LYS A 1 199 ? -5.130 5.772 -30.767 1.00 11.41 326 LYS A C 1
ATOM 1656 O O . LYS A 1 199 ? -5.631 6.756 -30.211 1.00 12.51 326 LYS A O 1
ATOM 1662 N N . VAL A 1 200 ? -4.382 5.856 -31.867 1.00 11.49 327 VAL A N 1
ATOM 1663 C CA . VAL A 1 200 ? -4.147 7.141 -32.567 1.00 11.69 327 VAL A CA 1
ATOM 1664 C C . VAL A 1 200 ? -4.826 7.056 -33.888 1.00 11.44 327 VAL A C 1
ATOM 1665 O O . VAL A 1 200 ? -4.673 6.090 -34.653 1.00 12.68 327 VAL A O 1
ATOM 1669 N N . PHE A 1 201 ? -5.620 8.098 -34.197 1.00 11.27 328 PHE A N 1
ATOM 1670 C CA . PHE A 1 201 ? -6.385 8.160 -35.427 1.00 12.51 328 PHE A CA 1
ATOM 1671 C C . PHE A 1 201 ? -6.020 9.394 -36.233 1.00 11.73 328 PHE A C 1
ATOM 1672 O O . PHE A 1 201 ? -5.665 10.462 -35.707 1.00 12.32 328 PHE A O 1
ATOM 1680 N N . LEU A 1 202 ? -6.214 9.266 -37.552 1.00 13.29 329 LEU A N 1
ATOM 1681 C CA . LEU A 1 202 ? -6.274 10.381 -38.502 1.00 13.26 329 LEU A CA 1
ATOM 1682 C C . LEU A 1 202 ? -7.690 10.364 -39.007 1.00 14.87 329 LEU A C 1
ATOM 1683 O O . LEU A 1 202 ? -8.092 9.383 -39.674 1.00 15.34 329 LEU A O 1
ATOM 1688 N N . ASP A 1 203 ? -8.501 11.358 -38.636 1.00 14.64 330 ASP A N 1
ATOM 1689 C CA . ASP A 1 203 ? -9.924 11.337 -38.910 1.00 15.92 330 ASP A CA 1
ATOM 1690 C C . ASP A 1 203 ? -10.462 9.979 -38.326 1.00 16.92 330 ASP A C 1
ATOM 1691 O O . ASP A 1 203 ? -10.322 9.747 -37.142 1.00 17.32 330 ASP A O 1
ATOM 1696 N N . ASP A 1 204 ? -11.029 9.112 -39.150 1.00 17.01 331 ASP A N 1
ATOM 1697 C CA . ASP A 1 204 ? -11.528 7.842 -38.638 1.00 16.75 331 ASP A CA 1
ATOM 1698 C C . ASP A 1 204 ? -10.645 6.653 -38.950 1.00 18.08 331 ASP A C 1
ATOM 1699 O O . ASP A 1 204 ? -11.095 5.539 -38.686 1.00 20.21 331 ASP A O 1
ATOM 1704 N N . THR A 1 205 ? -9.449 6.869 -39.427 1.00 16.67 332 THR A N 1
ATOM 1705 C CA . THR A 1 205 ? -8.508 5.775 -39.739 1.00 17.24 332 THR A CA 1
ATOM 1706 C C . THR A 1 205 ? -7.621 5.562 -38.575 1.00 14.90 332 THR A C 1
ATOM 1707 O O . THR A 1 205 ? -6.970 6.519 -38.138 1.00 14.84 332 THR A O 1
ATOM 1711 N N . LEU A 1 206 ? -7.530 4.330 -38.101 1.00 15.31 333 LEU A N 1
ATOM 1712 C CA . LEU A 1 206 ? -6.574 4.013 -37.053 1.00 13.93 333 LEU A CA 1
ATOM 1713 C C . LEU A 1 206 ? -5.180 4.015 -37.626 1.00 14.47 333 LEU A C 1
ATOM 1714 O O . LEU A 1 206 ? -4.892 3.318 -38.596 1.00 16.16 333 LEU A O 1
ATOM 1719 N N . VAL A 1 207 ? -4.293 4.805 -37.016 1.00 13.22 334 VAL A N 1
ATOM 1720 C CA . VAL A 1 207 ? -2.893 4.789 -37.409 1.00 14.00 334 VAL A CA 1
ATOM 1721 C C . VAL A 1 207 ? -2.152 3.723 -36.641 1.00 13.23 334 VAL A C 1
ATOM 1722 O O . VAL A 1 207 ? -1.369 2.944 -37.219 1.00 15.10 334 VAL A O 1
ATOM 1726 N N . TYR A 1 208 ? -2.385 3.651 -35.348 1.00 12.98 335 TYR A N 1
ATOM 1727 C CA . TYR A 1 208 ? -1.760 2.594 -34.541 1.00 12.85 335 TYR A CA 1
ATOM 1728 C C . TYR A 1 208 ? -2.562 2.452 -33.236 1.00 12.11 335 TYR A C 1
ATOM 1729 O O . TYR A 1 208 ? -3.054 3.448 -32.695 1.00 13.10 335 TYR A O 1
ATOM 1738 N N . GLU A 1 209 ? -2.624 1.242 -32.730 1.00 12.03 336 GLU A N 1
ATOM 1739 C CA . GLU A 1 209 ? -3.093 0.948 -31.393 1.00 12.28 336 GLU A CA 1
ATOM 1740 C C . GLU A 1 209 ? -2.112 0.116 -30.658 1.00 11.67 336 GLU A C 1
ATOM 1741 O O . GLU A 1 209 ? -1.727 -0.965 -31.129 1.00 12.74 336 GLU A O 1
ATOM 1747 N N . LEU A 1 210 ? -1.770 0.563 -29.461 1.00 12.85 337 LEU A N 1
ATOM 1748 C CA . LEU A 1 210 ? -0.855 -0.112 -28.559 1.00 13.11 337 LEU A CA 1
ATOM 1749 C C . LEU A 1 210 ? -1.570 -0.530 -27.328 1.00 12.34 337 LEU A C 1
ATOM 1750 O O . LEU A 1 210 ? -2.226 0.304 -26.673 1.00 13.10 337 LEU A O 1
ATOM 1755 N N . LYS A 1 211 ? -1.534 -1.802 -26.999 1.00 13.84 338 LYS A N 1
ATOM 1756 C CA . LYS A 1 211 ? -2.080 -2.297 -25.742 1.00 14.51 338 LYS A CA 1
ATOM 1757 C C . LYS A 1 211 ? -1.398 -1.655 -24.556 1.00 14.06 338 LYS A C 1
ATOM 1758 O O . LYS A 1 211 ? -0.184 -1.529 -24.524 1.00 15.41 338 LYS A O 1
ATOM 1764 N N . ASN A 1 212 ? -2.192 -1.220 -23.578 1.00 13.88 339 ASN A N 1
ATOM 1765 C CA . ASN A 1 212 ? -1.643 -0.676 -22.346 1.00 15.27 339 ASN A CA 1
ATOM 1766 C C . ASN A 1 212 ? -1.429 -1.736 -21.281 1.00 15.35 339 ASN A C 1
ATOM 1767 O O . ASN A 1 212 ? -2.012 -2.817 -21.366 1.00 17.91 339 ASN A O 1
ATOM 1772 N N . SER A 1 213 ? -0.559 -1.495 -20.329 1.00 16.45 340 SER A N 1
ATOM 1773 C CA . SER A 1 213 ? -0.356 -2.404 -19.226 1.00 17.01 340 SER A CA 1
ATOM 1774 C C . SER A 1 213 ? 0.298 -1.546 -18.134 1.00 17.33 340 SER A C 1
ATOM 1775 O O . SER A 1 213 ? 0.957 -0.509 -18.362 1.00 17.45 340 SER A O 1
ATOM 1778 N N . GLN A 1 214 ? 0.306 -2.100 -16.934 1.00 18.11 341 GLN A N 1
ATOM 1779 C CA . GLN A 1 214 ? 1.015 -1.435 -15.798 1.00 17.07 341 GLN A CA 1
ATOM 1780 C C . GLN A 1 214 ? 2.528 -1.411 -15.944 1.00 19.43 341 GLN A C 1
ATOM 1781 O O . GLN A 1 214 ? 3.174 -0.690 -15.208 1.00 21.20 341 GLN A O 1
ATOM 1787 N N . ASN A 1 215 ? 3.101 -2.211 -16.831 1.00 19.35 342 ASN A N 1
ATOM 1788 C CA A ASN A 1 215 ? 4.515 -2.143 -17.049 0.50 23.22 342 ASN A CA 1
ATOM 1789 C CA B ASN A 1 215 ? 4.492 -2.077 -17.037 0.50 23.47 342 ASN A CA 1
ATOM 1790 C C . ASN A 1 215 ? 4.890 -1.019 -18.005 1.00 23.29 342 ASN A C 1
ATOM 1791 O O . ASN A 1 215 ? 6.057 -0.944 -18.352 1.00 24.50 342 ASN A O 1
ATOM 1800 N N . THR A 1 216 ? 3.940 -0.170 -18.470 1.00 21.93 343 THR A N 1
ATOM 1801 C CA . THR A 1 216 ? 4.251 0.966 -19.368 1.00 22.34 343 THR A CA 1
ATOM 1802 C C . THR A 1 216 ? 4.099 2.288 -18.562 1.00 18.49 343 THR A C 1
ATOM 1803 O O . THR A 1 216 ? 3.382 2.290 -17.615 1.00 21.84 343 THR A O 1
ATOM 1807 N N . PRO A 1 217 ? 4.690 3.388 -18.991 1.00 16.65 344 PRO A N 1
ATOM 1808 C CA . PRO A 1 217 ? 4.455 4.693 -18.350 1.00 14.46 344 PRO A CA 1
ATOM 1809 C C . PRO A 1 217 ? 3.194 5.403 -18.826 1.00 14.69 344 PRO A C 1
ATOM 1810 O O . PRO A 1 217 ? 3.078 6.738 -18.665 1.00 17.82 344 PRO A O 1
ATOM 1814 N N . TYR A 1 218 ? 2.180 4.685 -19.195 1.00 13.39 345 TYR A N 1
ATOM 1815 C CA . TYR A 1 218 ? 0.959 5.243 -19.772 1.00 13.24 345 TYR A CA 1
ATOM 1816 C C . TYR A 1 218 ? -0.227 5.093 -18.829 1.00 11.79 345 TYR A C 1
ATOM 1817 O O . TYR A 1 218 ? -1.360 4.933 -19.227 1.00 12.15 345 TYR A O 1
ATOM 1826 N N . ASN A 1 219 ? 0.052 5.165 -17.495 1.00 13.25 346 ASN A N 1
ATOM 1827 C CA . ASN A 1 219 ? -1.015 5.087 -16.455 1.00 12.47 346 ASN A CA 1
ATOM 1828 C C . ASN A 1 219 ? -0.849 6.183 -15.444 1.00 12.26 346 ASN A C 1
ATOM 1829 O O . ASN A 1 219 ? -1.389 6.100 -14.320 1.00 13.01 346 ASN A O 1
ATOM 1834 N N . ALA A 1 220 ? -0.129 7.238 -15.801 1.00 11.92 347 ALA A N 1
ATOM 1835 C CA . ALA A 1 220 ? 0.140 8.367 -14.958 1.00 11.41 347 ALA A CA 1
ATOM 1836 C C . ALA A 1 220 ? 0.016 9.623 -15.854 1.00 11.49 347 ALA A C 1
ATOM 1837 O O . AL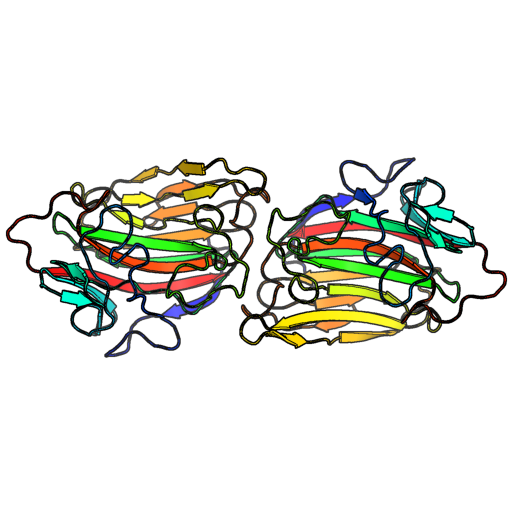A A 1 220 ? -0.037 9.505 -17.079 1.00 11.87 347 ALA A O 1
ATOM 1839 N N . PRO A 1 221 ? 0.081 10.821 -15.302 1.00 11.65 348 PRO A N 1
ATOM 1840 C CA . PRO A 1 221 ? -0.302 11.993 -16.134 1.00 11.99 348 PRO A CA 1
ATOM 1841 C C . PRO A 1 221 ? 0.664 12.262 -17.238 1.00 11.59 348 PRO A C 1
ATOM 1842 O O . PRO A 1 221 ? 1.888 12.134 -17.044 1.00 11.79 348 PRO A O 1
ATOM 1846 N N . HIS A 1 222 ? 0.133 12.704 -18.355 1.00 10.92 349 HIS A N 1
ATOM 1847 C CA . HIS A 1 222 ? 0.934 13.256 -19.492 1.00 10.69 349 HIS A CA 1
ATOM 1848 C C . HIS A 1 222 ? 0.454 14.645 -19.776 1.00 11.06 349 HIS A C 1
ATOM 1849 O O . HIS A 1 222 ? -0.624 15.058 -19.396 1.00 13.38 349 HIS A O 1
ATOM 1856 N N . TYR A 1 223 ? 1.323 15.436 -20.417 1.00 10.56 350 TYR A N 1
ATOM 1857 C CA . TYR A 1 223 ? 0.971 16.725 -20.973 1.00 10.60 350 TYR A CA 1
ATOM 1858 C C . TYR A 1 223 ? 1.166 16.746 -22.462 1.00 10.60 350 TYR A C 1
ATOM 1859 O O . TYR A 1 223 ? 1.906 15.921 -23.025 1.00 11.12 350 TYR A O 1
ATOM 1868 N N . LEU A 1 224 ? 0.502 17.671 -23.130 1.00 10.10 351 LEU A N 1
ATOM 1869 C CA . LEU A 1 224 ? 0.519 17.794 -24.587 1.00 10.19 351 LEU A CA 1
ATOM 1870 C C . LEU A 1 224 ? 1.611 18.775 -25.026 1.00 10.15 351 LEU A C 1
ATOM 1871 O O . LEU A 1 224 ? 1.870 19.801 -24.361 1.00 11.97 351 LEU A O 1
ATOM 1876 N N . LEU A 1 225 ? 2.260 18.475 -26.164 1.00 9.99 352 LEU A N 1
ATOM 1877 C CA . LEU A 1 225 ? 3.189 19.325 -26.815 1.00 10.32 352 LEU A CA 1
ATOM 1878 C C . LEU A 1 225 ? 2.759 19.618 -28.242 1.00 9.98 352 LEU A C 1
ATOM 1879 O O . LEU A 1 225 ? 2.253 18.710 -28.926 1.00 10.42 352 LEU A O 1
ATOM 1884 N N . LEU A 1 226 ? 3.041 20.838 -28.712 1.00 10.83 353 LEU A N 1
ATOM 1885 C CA . LEU A 1 226 ? 2.771 21.257 -30.097 1.00 10.06 353 LEU A CA 1
ATOM 1886 C C . LEU A 1 226 ? 3.995 22.003 -30.569 1.00 9.44 353 LEU A C 1
ATOM 1887 O O . LEU A 1 226 ? 4.442 22.935 -29.881 1.00 10.93 353 LEU A O 1
ATOM 1892 N N . ASN A 1 227 ? 4.544 21.653 -31.727 1.00 10.16 354 ASN A N 1
ATOM 1893 C CA . ASN A 1 227 ? 5.784 22.312 -32.152 1.00 10.34 354 ASN A CA 1
ATOM 1894 C C . ASN A 1 227 ? 5.988 22.149 -33.661 1.00 10.25 354 ASN A C 1
ATOM 1895 O O . ASN A 1 227 ? 5.388 21.254 -34.270 1.00 10.34 354 ASN A O 1
ATOM 1900 N N . ILE A 1 228 ? 6.884 22.946 -34.226 1.00 10.46 355 ILE A N 1
ATOM 1901 C CA . ILE A 1 228 ? 7.522 22.621 -35.544 1.00 10.59 355 ILE A CA 1
ATOM 1902 C C . ILE A 1 228 ? 9.005 22.573 -35.323 1.00 9.94 355 ILE A C 1
ATOM 1903 O O . ILE A 1 228 ? 9.593 23.628 -35.054 1.00 11.06 355 ILE A O 1
ATOM 1908 N N . ALA A 1 229 ? 9.637 21.421 -35.462 1.00 10.17 356 ALA A N 1
ATOM 1909 C CA . ALA A 1 229 ? 11.102 21.370 -35.513 1.00 11.22 356 ALA A CA 1
ATOM 1910 C C . ALA A 1 229 ? 11.531 21.618 -36.951 1.00 10.78 356 ALA A C 1
ATOM 1911 O O . ALA A 1 229 ? 10.785 21.356 -37.894 1.00 11.05 356 ALA A O 1
ATOM 1913 N N . MET A 1 230 ? 12.746 22.072 -37.117 1.00 11.63 357 MET A N 1
ATOM 1914 C CA . MET A 1 230 ? 13.377 22.265 -38.467 1.00 11.30 357 MET A CA 1
ATOM 1915 C C . MET A 1 230 ? 14.567 21.339 -38.590 1.00 11.91 357 MET A C 1
ATOM 1916 O O . MET A 1 230 ? 15.438 21.302 -37.732 1.00 12.63 357 MET A O 1
ATOM 1921 N N . GLY A 1 231 ? 14.610 20.596 -39.699 1.00 12.04 358 GLY A N 1
ATOM 1922 C CA . GLY A 1 231 ? 15.733 19.687 -39.919 1.00 12.91 358 GLY A CA 1
ATOM 1923 C C . GLY A 1 231 ? 15.744 18.579 -38.892 1.00 12.84 358 GLY A C 1
ATOM 1924 O O . GLY A 1 231 ? 14.728 18.113 -38.375 1.00 13.10 358 GLY A O 1
ATOM 1925 N N . GLY A 1 232 ? 16.978 18.112 -38.613 1.00 13.28 359 GLY A N 1
ATOM 1926 C CA . GLY A 1 232 ? 17.130 16.977 -37.717 1.00 14.14 359 GLY A CA 1
ATOM 1927 C C . GLY A 1 232 ? 16.632 15.668 -38.285 1.00 13.71 359 GLY A C 1
ATOM 1928 O O . GLY A 1 232 ? 16.375 15.532 -39.512 1.00 14.79 359 GLY A O 1
ATOM 1929 N N . THR A 1 233 ? 16.451 14.685 -37.428 1.00 14.69 360 THR A N 1
ATOM 1930 C CA A THR A 1 233 ? 16.133 13.282 -37.829 0.50 14.36 360 THR A CA 1
ATOM 1931 C CA B THR A 1 233 ? 16.280 13.332 -37.971 0.50 15.79 360 THR A CA 1
ATOM 1932 C C . THR A 1 233 ? 15.065 13.205 -38.856 1.00 13.72 360 THR A C 1
ATOM 1933 O O . THR A 1 233 ? 15.187 12.596 -39.920 1.00 16.00 360 THR A O 1
ATOM 1940 N N . LEU A 1 234 ? 13.906 13.740 -38.484 1.00 13.45 361 LEU A N 1
ATOM 1941 C CA . LEU A 1 234 ? 12.732 13.682 -39.341 1.00 12.89 361 LEU A CA 1
ATOM 1942 C C . LEU A 1 234 ? 12.486 14.934 -40.139 1.00 12.34 361 LEU A C 1
ATOM 1943 O O . LEU A 1 234 ? 11.727 14.836 -41.117 1.00 14.76 361 LEU A O 1
ATOM 1948 N N . GLY A 1 235 ? 13.075 16.080 -39.834 1.00 13.10 362 GLY A N 1
ATOM 1949 C CA . GLY A 1 235 ? 12.937 17.202 -40.707 1.00 12.63 362 GLY A CA 1
ATOM 1950 C C . GLY A 1 235 ? 13.745 17.030 -41.995 1.00 13.29 362 GLY A C 1
ATOM 1951 O O . GLY A 1 235 ? 13.276 17.420 -43.083 1.00 14.50 362 GLY A O 1
ATOM 1952 N N . GLY A 1 236 ? 14.954 16.500 -41.877 1.00 14.19 363 GLY A N 1
ATOM 1953 C CA . GLY A 1 236 ? 15.773 16.314 -43.075 1.00 14.17 363 GLY A CA 1
ATOM 1954 C C . GLY A 1 236 ? 16.334 17.602 -43.602 1.00 14.22 363 GLY A C 1
ATOM 1955 O O . GLY A 1 236 ? 16.444 18.632 -42.915 1.00 15.74 363 GLY A O 1
ATOM 1956 N N . ASP A 1 237 ? 16.788 17.547 -44.842 1.00 16.57 364 ASP A N 1
ATOM 1957 C CA . ASP A 1 237 ? 17.397 18.693 -45.501 1.0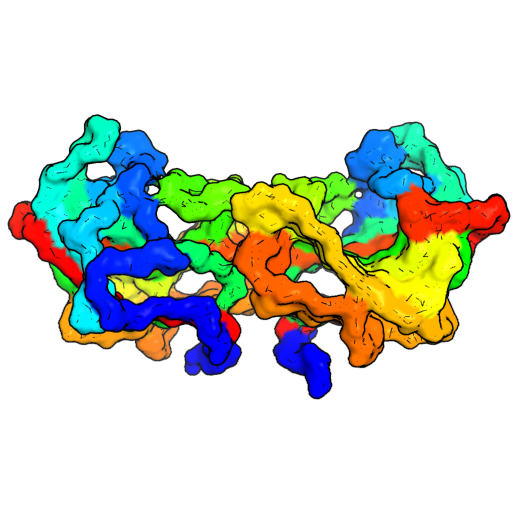0 16.56 364 ASP A CA 1
ATOM 1958 C C . ASP A 1 237 ? 16.337 19.802 -45.701 1.00 15.78 364 ASP A C 1
ATOM 1959 O O . ASP A 1 237 ? 15.159 19.569 -46.054 1.00 16.81 364 ASP A O 1
ATOM 1964 N N . ILE A 1 238 ? 16.836 21.026 -45.444 1.00 17.40 365 ILE A N 1
ATOM 1965 C CA . ILE A 1 238 ? 15.945 22.186 -45.587 1.00 15.65 365 ILE A CA 1
ATOM 1966 C C . ILE A 1 238 ? 16.409 22.934 -46.826 1.00 17.35 365 ILE A C 1
ATOM 1967 O O . ILE A 1 238 ? 17.601 23.248 -46.982 1.00 18.90 365 ILE A O 1
ATOM 1972 N N . PRO A 1 239 ? 15.498 23.228 -47.794 1.00 18.10 366 PRO A N 1
ATOM 1973 C CA . PRO A 1 239 ? 15.913 23.997 -48.994 1.00 19.29 366 PRO A CA 1
ATOM 1974 C C . PRO A 1 239 ? 16.527 25.312 -48.628 1.00 18.20 366 PRO A C 1
ATOM 1975 O O . PRO A 1 239 ? 16.135 25.983 -47.682 1.00 16.45 366 PRO A O 1
ATOM 1979 N N . GLU A 1 240 ? 17.563 25.661 -49.412 1.00 18.65 367 GLU A N 1
ATOM 1980 C CA . GLU A 1 240 ? 18.233 26.927 -49.191 1.00 19.91 367 GLU A CA 1
ATOM 1981 C C . GLU A 1 240 ? 17.258 28.134 -49.263 1.00 18.96 367 GLU A C 1
ATOM 1982 O O . GLU A 1 240 ? 17.447 29.105 -48.533 1.00 23.08 367 GLU A O 1
ATOM 1988 N N . ASN A 1 241 ? 16.202 27.998 -50.033 1.00 19.79 368 ASN A N 1
ATOM 1989 C CA . ASN A 1 241 ? 15.246 29.054 -50.204 1.00 21.90 368 ASN A CA 1
ATOM 1990 C C . ASN A 1 241 ? 14.197 29.150 -49.136 1.00 19.08 368 ASN A C 1
ATOM 1991 O O . ASN A 1 241 ? 13.240 29.957 -49.263 1.00 21.99 368 ASN A O 1
ATOM 1996 N N . PHE A 1 242 ? 14.221 28.296 -48.101 1.00 19.12 369 PHE A N 1
ATOM 1997 C CA . PHE A 1 242 ? 13.156 28.302 -47.094 1.00 16.30 369 PHE A CA 1
ATOM 1998 C C . PHE A 1 242 ? 13.064 29.668 -46.481 1.00 15.41 369 PHE A C 1
ATOM 1999 O O . PHE A 1 242 ? 14.028 30.287 -46.049 1.00 16.65 369 PHE A O 1
ATOM 2007 N N . THR A 1 243 ? 11.825 30.142 -46.389 1.00 14.57 370 THR A N 1
ATOM 2008 C CA . THR A 1 243 ? 11.526 31.407 -45.726 1.00 15.58 370 THR A CA 1
ATOM 2009 C C . THR A 1 243 ? 10.837 31.175 -44.379 1.00 13.28 370 THR A C 1
ATOM 2010 O O . THR A 1 243 ? 11.427 31.401 -43.323 1.00 14.53 370 THR A O 1
ATOM 2014 N N . ASP A 1 244 ? 9.587 30.724 -44.428 1.00 14.10 371 ASP A N 1
ATOM 2015 C CA . ASP A 1 244 ? 8.807 30.451 -43.229 1.00 12.67 371 ASP A CA 1
ATOM 2016 C C . ASP A 1 244 ? 7.701 29.489 -43.582 1.00 13.35 371 ASP A C 1
ATOM 2017 O O . ASP A 1 244 ? 7.368 29.273 -44.757 1.00 15.15 371 ASP A O 1
ATOM 2022 N N . ASP A 1 245 ? 7.078 28.864 -42.570 1.00 13.44 372 ASP A N 1
ATOM 2023 C CA . ASP A 1 245 ? 5.896 28.032 -42.795 1.00 13.92 372 ASP A CA 1
ATOM 2024 C C . ASP A 1 245 ? 5.108 27.933 -41.516 1.00 12.17 372 ASP A C 1
ATOM 2025 O O . ASP A 1 245 ? 5.677 28.137 -40.408 1.00 13.85 372 ASP A O 1
ATOM 2030 N N . ILE A 1 246 ? 3.840 27.591 -41.624 1.00 12.26 373 ILE A N 1
ATOM 2031 C CA . ILE A 1 246 ? 2.888 27.561 -40.533 1.00 12.14 373 ILE A CA 1
ATOM 2032 C C . ILE A 1 246 ? 2.270 26.200 -40.311 1.00 12.00 373 ILE A C 1
ATOM 2033 O O . ILE A 1 246 ? 1.931 25.496 -41.224 1.00 12.94 373 ILE A O 1
ATOM 2038 N N . PHE A 1 247 ? 2.056 25.898 -39.026 1.00 11.61 374 PHE A N 1
ATOM 2039 C CA . PHE A 1 247 ? 1.223 24.786 -38.508 1.00 11.08 374 PHE A CA 1
ATOM 2040 C C . PHE A 1 247 ? 0.010 25.443 -37.865 1.00 10.72 374 PHE A C 1
ATOM 2041 O O . PHE A 1 247 ? 0.195 26.229 -36.928 1.00 12.26 374 PHE A O 1
ATOM 2049 N N . GLU A 1 248 ? -1.158 25.257 -38.424 1.00 12.24 375 GLU A N 1
ATOM 2050 C CA . GLU A 1 248 ? -2.345 25.977 -38.029 1.00 12.49 375 GLU A CA 1
ATOM 2051 C C . GLU A 1 248 ? -3.295 25.029 -37.315 1.00 12.79 375 GLU A C 1
ATOM 2052 O O . GLU A 1 248 ? -3.707 24.004 -37.854 1.00 14.25 375 GLU A O 1
ATOM 2058 N N . ILE A 1 249 ? -3.653 25.397 -36.087 1.00 13.40 376 ILE A N 1
ATOM 2059 C CA . ILE A 1 249 ? -4.470 24.532 -35.218 1.00 13.73 376 ILE A CA 1
ATOM 2060 C C . ILE A 1 249 ? -5.772 25.246 -34.890 1.00 12.96 376 ILE A C 1
ATOM 2061 O O . ILE A 1 249 ? -5.807 26.318 -34.277 1.00 13.82 376 ILE A O 1
ATOM 2066 N N . ASP A 1 250 ? -6.879 24.673 -35.321 1.00 13.43 377 ASP A N 1
ATOM 2067 C CA . ASP A 1 250 ? -8.218 25.241 -35.058 1.00 14.03 377 ASP A CA 1
ATOM 2068 C C . ASP A 1 250 ? -8.621 25.074 -33.604 1.00 14.18 377 ASP A C 1
ATOM 2069 O O . ASP A 1 250 ? -9.181 25.977 -32.978 1.00 14.28 377 ASP A O 1
ATOM 2074 N N . TYR A 1 251 ? -8.346 23.903 -33.012 1.00 12.71 378 TYR A N 1
ATOM 2075 C CA . TYR A 1 251 ? -8.701 23.705 -31.638 1.00 13.24 378 TYR A CA 1
ATOM 2076 C C . TYR A 1 251 ? -7.886 22.489 -31.086 1.00 11.72 378 TYR A C 1
ATOM 2077 O O . TYR A 1 251 ? -7.451 21.635 -31.846 1.00 12.38 378 TYR A O 1
ATOM 2086 N N . VAL A 1 252 ? -7.818 22.500 -29.768 1.00 11.90 379 VAL A N 1
ATOM 2087 C CA . VAL A 1 252 ? -7.379 21.301 -28.965 1.00 11.44 379 VAL A CA 1
ATOM 2088 C C . VAL A 1 252 ? -8.522 21.022 -28.022 1.00 11.45 379 VAL A C 1
ATOM 2089 O O . VAL A 1 252 ? -8.949 21.955 -27.312 1.00 12.12 379 VAL A O 1
ATOM 2093 N N . ARG A 1 253 ? -8.988 19.778 -27.967 1.00 11.55 380 ARG A N 1
ATOM 2094 C CA . ARG A 1 253 ? -10.026 19.390 -27.002 1.00 11.80 380 ARG A CA 1
ATOM 2095 C C . ARG A 1 253 ? -9.568 18.086 -26.331 1.00 11.71 380 ARG A C 1
ATOM 2096 O O . ARG A 1 253 ? -9.103 17.177 -27.004 1.00 12.69 380 ARG A O 1
ATOM 2104 N N . ILE A 1 254 ? -9.789 17.996 -25.006 1.00 11.07 381 ILE A N 1
ATOM 2105 C CA . ILE A 1 254 ? -9.474 16.781 -24.290 1.00 11.57 381 ILE A CA 1
ATOM 2106 C C . ILE A 1 254 ? -10.717 16.402 -23.470 1.00 11.54 381 ILE A C 1
ATOM 2107 O O . ILE A 1 254 ? -11.239 17.237 -22.694 1.00 12.47 381 ILE A O 1
ATOM 2112 N N . TYR A 1 255 ? -11.178 15.189 -23.644 1.00 11.95 382 TYR A N 1
ATOM 2113 C CA . TYR A 1 255 ? -12.291 14.665 -22.962 1.00 11.99 382 TYR A CA 1
ATOM 2114 C C . TYR A 1 255 ? -11.841 13.489 -22.061 1.00 13.01 382 TYR A C 1
ATOM 2115 O O . TYR A 1 255 ? -10.952 12.745 -22.421 1.00 14.62 382 TYR A O 1
ATOM 2124 N N . GLN A 1 256 ? -12.558 13.242 -20.977 1.00 13.68 383 GLN A N 1
ATOM 2125 C CA . GLN A 1 256 ? -12.341 12.018 -20.206 1.00 14.65 383 GLN A CA 1
ATOM 2126 C C . GLN 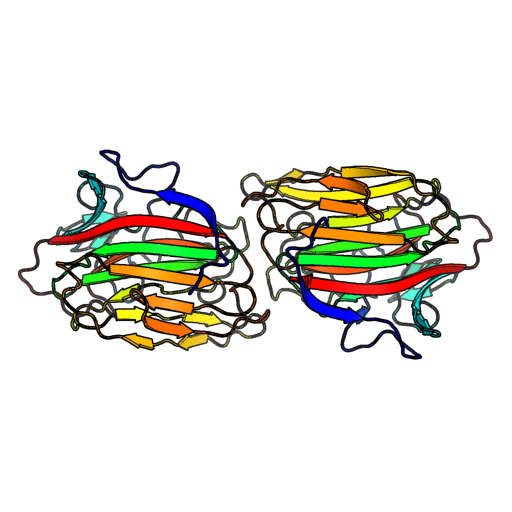A 1 256 ? -13.600 11.269 -19.970 1.00 16.86 383 GLN A C 1
ATOM 2127 O O . GLN A 1 256 ? -14.659 11.759 -20.312 1.00 20.11 383 GLN A O 1
ATOM 2134 N N . HIS B 1 5 ? -27.616 3.354 -9.744 1.00 38.96 132 HIS B N 1
ATOM 2135 C CA . HIS B 1 5 ? -26.831 3.112 -8.463 1.00 29.63 132 HIS B CA 1
ATOM 2136 C C . HIS B 1 5 ? -25.464 3.763 -8.534 1.00 32.80 132 HIS B C 1
ATOM 2137 O O . HIS B 1 5 ? -24.730 3.720 -9.596 1.00 31.94 132 HIS B O 1
ATOM 2144 N N . HIS B 1 6 ? -25.085 4.397 -7.418 1.00 32.50 133 HIS B N 1
ATOM 2145 C CA . HIS B 1 6 ? -23.707 4.993 -7.304 1.00 30.98 133 HIS B CA 1
ATOM 2146 C C . HIS B 1 6 ? -22.540 4.117 -7.763 1.00 27.22 133 HIS B C 1
ATOM 2147 O 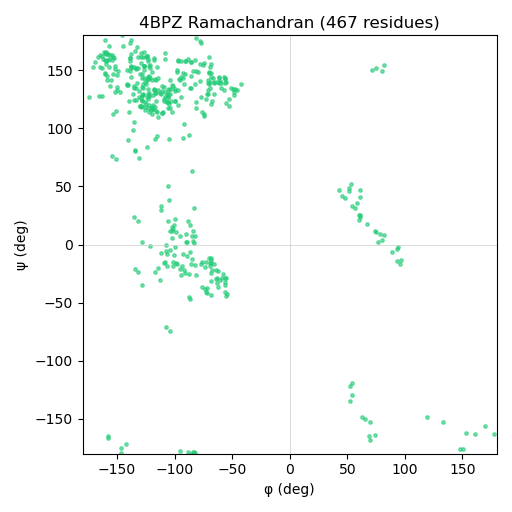O . HIS B 1 6 ? -22.478 2.919 -7.422 1.00 28.12 133 HIS B O 1
ATOM 2154 N N . GLY B 1 7 ? -21.602 4.665 -8.574 1.00 27.82 134 GLY B N 1
ATOM 2155 C CA . GLY B 1 7 ? -20.448 3.898 -9.034 1.00 25.95 134 GLY B CA 1
ATOM 2156 C C . GLY B 1 7 ? -20.668 2.939 -10.200 1.00 28.54 134 GLY B C 1
ATOM 2157 O O . GLY B 1 7 ? -19.763 2.217 -10.586 1.00 25.26 134 GLY B O 1
ATOM 2158 N N . SER B 1 8 ? -21.873 2.935 -10.768 1.00 29.99 135 SER B N 1
ATOM 2159 C CA . SER B 1 8 ? -22.247 1.946 -11.787 1.00 30.29 135 SER B CA 1
ATOM 2160 C C . SER B 1 8 ? -21.335 2.141 -13.055 1.00 28.99 135 SER B C 1
ATOM 2161 O O . SER B 1 8 ? -21.226 1.191 -13.856 1.00 36.94 135 SER B O 1
ATOM 2164 N N . ALA B 1 9 ? -20.735 3.336 -13.260 1.00 28.94 136 ALA B N 1
ATOM 2165 C CA . ALA B 1 9 ? -19.843 3.591 -14.414 1.00 29.97 136 ALA B CA 1
ATOM 2166 C C . ALA B 1 9 ? -18.615 2.630 -14.456 1.00 30.46 136 ALA B C 1
ATOM 2167 O O . ALA B 1 9 ? -18.094 2.308 -15.529 1.00 37.17 136 ALA B O 1
ATOM 2169 N N . PHE B 1 10 ? -18.168 2.152 -13.295 1.00 28.27 137 PHE B N 1
ATOM 2170 C CA . PHE B 1 10 ? -17.015 1.237 -13.133 1.00 24.84 137 PHE B CA 1
ATOM 2171 C C . PHE B 1 10 ? -17.595 -0.179 -13.142 1.00 25.69 137 PHE B C 1
ATOM 2172 O O . PHE B 1 10 ? -18.002 -0.667 -12.102 1.00 25.85 137 PHE B O 1
ATOM 2180 N N . ASN B 1 11 ? -17.665 -0.800 -14.332 1.00 26.77 138 ASN B N 1
ATOM 2181 C CA . ASN B 1 11 ? -18.477 -2.001 -14.562 1.00 28.15 138 ASN B CA 1
ATOM 2182 C C . ASN B 1 11 ? -17.570 -3.149 -15.048 1.00 31.87 138 ASN B C 1
ATOM 2183 O O . ASN B 1 11 ? -18.074 -4.291 -15.233 1.00 34.90 138 ASN B O 1
ATOM 2188 N N . THR B 1 12 ? -16.264 -2.902 -15.202 1.00 28.64 139 THR B N 1
ATOM 2189 C CA . THR B 1 12 ? -15.398 -3.965 -15.770 1.00 25.52 139 THR B CA 1
ATOM 2190 C C . THR B 1 12 ? -14.435 -4.510 -14.672 1.00 23.02 139 THR B C 1
ATOM 2191 O O . THR B 1 12 ? -13.585 -3.741 -14.171 1.00 22.31 139 THR B O 1
ATOM 2195 N N . LEU B 1 13 ? -14.610 -5.777 -14.262 1.00 25.21 140 LEU B N 1
ATOM 2196 C CA . LEU B 1 13 ? -13.792 -6.338 -13.167 1.00 22.54 140 LEU B CA 1
ATOM 2197 C C . LEU B 1 13 ? -12.360 -6.403 -13.637 1.00 21.50 140 LEU B C 1
ATOM 2198 O O . LEU B 1 13 ? -12.101 -7.038 -14.703 1.00 24.91 140 LEU B O 1
ATOM 2203 N N . VAL B 1 14 ? -11.426 -5.886 -12.863 1.00 19.42 141 VAL B N 1
ATOM 2204 C CA . VAL B 1 14 ? -10.015 -5.913 -13.201 1.00 19.53 141 VAL B CA 1
ATOM 2205 C C . VAL B 1 14 ? -9.126 -6.696 -12.234 1.00 19.92 141 VAL B C 1
ATOM 2206 O O . VAL B 1 14 ? -8.029 -7.147 -12.599 1.00 20.89 141 VAL B O 1
ATOM 2210 N N . PHE B 1 15 ? -9.602 -6.833 -11.003 1.00 18.73 142 PHE B N 1
ATOM 2211 C CA . PHE B 1 15 ? -8.872 -7.605 -9.977 1.00 19.24 142 PHE B CA 1
ATOM 2212 C C . PHE B 1 15 ? -9.870 -8.081 -8.957 1.00 18.39 142 PHE B C 1
ATOM 2213 O O . PHE B 1 15 ? -10.716 -7.259 -8.583 1.00 21.97 142 PHE B O 1
ATOM 2221 N N . SER B 1 16 ? -9.734 -9.293 -8.434 1.00 19.72 143 SER B N 1
ATOM 2222 C CA . SER B 1 16 ? -10.606 -9.756 -7.328 1.00 20.22 143 SER B CA 1
ATOM 2223 C C . SER B 1 16 ? -9.988 -10.875 -6.606 1.00 20.47 143 SER B C 1
ATOM 2224 O O . SER B 1 16 ? -9.233 -11.661 -7.202 1.00 22.17 143 SER B O 1
ATOM 2227 N N . ASP B 1 17 ? -10.429 -11.058 -5.370 1.00 20.23 144 ASP B N 1
ATOM 2228 C CA . ASP B 1 17 ? -10.229 -12.336 -4.686 1.00 19.52 144 ASP B CA 1
ATOM 2229 C C . ASP B 1 17 ? -11.565 -12.582 -3.924 1.00 20.83 144 ASP B C 1
ATOM 2230 O O . ASP B 1 17 ? -11.927 -11.765 -3.050 1.00 20.66 144 ASP B O 1
ATOM 2235 N N . GLU B 1 18 ? -12.166 -13.728 -4.225 1.00 20.82 145 GLU B N 1
ATOM 2236 C CA . GLU B 1 18 ? -13.417 -14.167 -3.511 1.00 22.17 145 GLU B CA 1
ATOM 2237 C C . GLU B 1 18 ? -13.084 -15.032 -2.349 1.00 21.64 145 GLU B C 1
ATOM 2238 O O . GLU B 1 18 ? -14.006 -15.340 -1.468 1.00 25.58 145 GLU B O 1
ATOM 2244 N N . PHE B 1 19 ? -11.815 -15.378 -2.282 1.00 23.93 146 PHE B N 1
ATOM 2245 C CA . PHE B 1 19 ? -11.253 -16.128 -1.084 1.00 24.55 146 PHE B CA 1
ATOM 2246 C C . PHE B 1 19 ? -11.987 -17.477 -0.954 1.00 28.39 146 PHE B C 1
ATOM 2247 O O . PHE B 1 19 ? -12.386 -17.878 0.129 1.00 26.42 146 PHE B O 1
ATOM 2255 N N . GLU B 1 20 ? -12.234 -18.125 -2.101 1.00 27.62 147 GLU B N 1
ATOM 2256 C CA . GLU B 1 20 ? -12.976 -19.378 -2.077 1.00 31.44 147 GLU B CA 1
ATOM 2257 C C . GLU B 1 20 ? -11.986 -20.514 -2.319 1.00 32.96 147 GLU B C 1
ATOM 2258 O O . GLU B 1 20 ? -12.228 -21.475 -3.146 1.00 57.22 147 GLU B O 1
ATOM 2264 N N . TYR B 1 21 ? -10.913 -20.498 -1.548 1.00 32.98 148 TYR B N 1
ATOM 2265 C CA . TYR B 1 21 ? -9.890 -21.535 -1.464 1.00 28.77 148 TYR B CA 1
ATOM 2266 C C . TYR B 1 21 ? -9.511 -21.759 -0.010 1.00 30.20 148 TYR B C 1
ATOM 2267 O O . TYR B 1 21 ? -9.908 -21.018 0.904 1.00 33.87 148 TYR B O 1
ATOM 2276 N N . GLU B 1 22 ? -8.650 -22.732 0.235 1.00 30.70 149 GLU B N 1
ATOM 2277 C CA . GLU B 1 22 ? -8.168 -22.985 1.535 1.00 30.36 149 GLU B CA 1
ATOM 2278 C C . GLU B 1 22 ? -6.663 -22.927 1.653 1.00 35.11 149 GLU B C 1
ATOM 2279 O O . GLU B 1 22 ? -5.934 -23.665 1.000 1.00 35.48 149 GLU B O 1
ATOM 2285 N N . GLY B 1 23 ? -6.182 -22.085 2.594 1.00 30.35 150 GLY B N 1
ATOM 2286 C CA . GLY B 1 23 ? -4.738 -21.965 2.765 1.00 30.86 150 GLY B CA 1
ATOM 2287 C C . GLY B 1 23 ? -4.253 -20.552 2.843 1.00 26.22 150 GLY B C 1
ATOM 2288 O O . GLY B 1 23 ? -5.028 -19.660 3.314 1.00 26.74 150 GLY B O 1
ATOM 2289 N N . LYS B 1 24 ? -3.002 -20.292 2.440 1.00 27.40 151 LYS B N 1
ATOM 2290 C CA . LYS B 1 24 ? -2.483 -18.972 2.561 1.00 27.52 151 LYS B CA 1
ATOM 2291 C C . LYS B 1 24 ? -3.193 -18.064 1.555 1.00 25.18 151 LYS B C 1
ATOM 2292 O O . LYS B 1 24 ? -3.690 -18.545 0.538 1.00 26.60 151 LYS B O 1
ATOM 2298 N N . PRO B 1 25 ? -3.136 -16.732 1.758 1.00 25.18 152 PRO B N 1
ATOM 2299 C CA . PRO B 1 25 ? -3.679 -15.828 0.744 1.00 24.50 152 PRO B CA 1
ATOM 2300 C C . PRO B 1 25 ? -3.039 -16.102 -0.614 1.00 24.55 152 PRO B C 1
ATOM 2301 O O . PRO B 1 25 ? -1.770 -16.346 -0.679 1.00 25.55 152 PRO B O 1
ATOM 2305 N N . ASP B 1 26 ? -3.810 -16.060 -1.718 1.00 23.84 153 ASP B N 1
ATOM 2306 C CA . ASP B 1 26 ? -3.256 -16.474 -3.012 1.00 23.20 153 ASP B CA 1
ATOM 2307 C C . ASP B 1 26 ? -1.985 -15.658 -3.311 1.00 25.91 153 ASP B C 1
ATOM 2308 O O . ASP B 1 26 ? -2.061 -14.418 -3.414 1.00 24.25 153 ASP B O 1
ATOM 2313 N N . PRO B 1 27 ? -0.845 -16.328 -3.505 1.00 25.01 154 PRO B N 1
ATOM 2314 C CA . PRO B 1 27 ? 0.433 -15.590 -3.726 1.00 23.16 154 PRO B CA 1
ATOM 2315 C C . PRO B 1 27 ? 0.537 -14.855 -5.057 1.00 26.23 154 PRO B C 1
ATOM 2316 O O . PRO B 1 27 ? 1.455 -13.986 -5.210 1.00 29.33 154 PRO B O 1
ATOM 2320 N N . GLU B 1 28 ? -0.308 -15.227 -6.042 1.00 29.86 155 GLU B N 1
ATOM 2321 C CA . GLU B 1 28 ? -0.420 -14.424 -7.276 1.00 30.06 155 GLU B CA 1
ATOM 2322 C C . GLU B 1 28 ? -1.139 -13.098 -7.126 1.00 25.43 155 GLU B C 1
ATOM 2323 O O . GLU B 1 28 ? -0.976 -12.235 -7.987 1.00 26.83 155 GLU B O 1
ATOM 2329 N N . LYS B 1 29 ? -1.862 -12.928 -6.005 1.00 21.82 156 LYS B N 1
ATOM 2330 C CA . LYS B 1 29 ? -2.721 -11.735 -5.754 1.00 20.15 156 LYS B CA 1
ATOM 2331 C C . LYS B 1 29 ? -2.183 -10.874 -4.610 1.00 19.12 156 LYS B C 1
ATOM 2332 O O . LYS B 1 29 ? -2.453 -9.656 -4.637 1.00 19.92 156 LYS B O 1
ATOM 2338 N N . TRP B 1 30 ? -1.513 -11.492 -3.628 1.00 20.05 157 TRP B N 1
ATOM 2339 C CA . TRP B 1 30 ? -1.231 -10.760 -2.369 1.00 19.29 157 TRP B CA 1
ATOM 2340 C C . TRP B 1 30 ? 0.237 -10.918 -2.038 1.00 19.76 157 TRP B C 1
ATOM 2341 O O . TRP B 1 30 ? 0.748 -12.042 -2.040 1.00 21.81 157 TRP B O 1
ATOM 2352 N N . HIS B 1 31 ? 0.890 -9.802 -1.709 1.00 19.28 158 HIS B N 1
ATOM 2353 C CA . HIS B 1 31 ? 2.211 -9.672 -1.212 1.00 17.79 158 HIS B CA 1
ATOM 2354 C C . HIS B 1 31 ? 2.192 -9.408 0.325 1.00 16.88 158 HIS B C 1
ATOM 2355 O O . HIS B 1 31 ? 1.455 -8.510 0.757 1.00 19.13 158 HIS B O 1
ATOM 2362 N N . TYR B 1 32 ? 3.013 -10.098 1.116 1.00 18.35 159 TYR B N 1
ATOM 2363 C CA . TYR B 1 32 ? 3.141 -9.798 2.535 1.00 17.58 159 TYR B CA 1
ATOM 2364 C C . TYR B 1 32 ? 4.172 -8.717 2.740 1.00 15.84 159 TYR B C 1
ATOM 2365 O O . TYR B 1 32 ? 5.274 -8.757 2.243 1.00 20.35 159 TYR B O 1
ATOM 2374 N N . GLN B 1 33 ? 3.854 -7.718 3.594 1.00 16.62 160 GLN B N 1
ATOM 2375 C CA . GLN B 1 33 ? 4.976 -6.859 4.079 1.00 15.67 160 GLN B CA 1
ATOM 2376 C C . GLN B 1 33 ? 5.421 -7.381 5.473 1.00 18.31 160 GLN B C 1
ATOM 2377 O O . GLN B 1 33 ? 4.584 -7.677 6.355 1.00 18.68 160 GLN B O 1
ATOM 2383 N N . VAL B 1 34 ? 6.712 -7.529 5.663 1.00 18.11 161 VAL B N 1
ATOM 2384 C CA . VAL B 1 34 ? 7.191 -8.095 6.915 1.00 17.81 161 VAL B CA 1
ATOM 2385 C C . VAL B 1 34 ? 8.346 -7.273 7.427 1.00 15.51 161 VAL B C 1
ATOM 2386 O O . VAL B 1 34 ? 8.708 -7.362 8.612 1.00 19.13 161 VAL B O 1
ATOM 2390 N N . ILE B 1 35 ? 9.031 -6.496 6.579 1.00 19.08 162 ILE B N 1
ATOM 2391 C CA . ILE B 1 35 ? 10.172 -5.694 6.928 1.00 16.12 162 ILE B CA 1
ATOM 2392 C C . ILE B 1 35 ? 9.804 -4.370 7.561 1.00 18.51 162 ILE B C 1
ATOM 2393 O O . ILE B 1 35 ? 9.111 -3.609 6.886 1.00 18.91 162 ILE B O 1
ATOM 2398 N N . PRO B 1 36 ? 10.174 -4.084 8.824 1.00 19.39 163 PRO B N 1
ATOM 2399 C CA . PRO B 1 36 ? 9.683 -2.795 9.442 1.00 20.72 163 PRO B CA 1
ATOM 2400 C C . PRO B 1 36 ? 10.342 -1.635 8.775 1.00 18.48 163 PRO B C 1
ATOM 2401 O O . PRO B 1 36 ? 11.545 -1.745 8.447 1.00 21.80 163 PRO B O 1
ATOM 2405 N N . PRO B 1 37 ? 9.647 -0.540 8.507 1.00 19.05 164 PRO B N 1
ATOM 2406 C CA . PRO B 1 37 ? 10.220 0.511 7.692 1.00 21.31 164 PRO B CA 1
ATOM 2407 C C . PRO B 1 37 ? 11.049 1.463 8.550 1.00 19.52 164 PRO B C 1
ATOM 2408 O O . PRO B 1 37 ? 11.842 2.306 8.001 1.00 26.86 164 PRO B O 1
ATOM 2412 N N . ASN B 1 38 ? 10.863 1.424 9.874 1.00 21.41 165 ASN B N 1
ATOM 2413 C CA . ASN B 1 38 ? 11.448 2.424 10.687 1.00 20.96 165 ASN B CA 1
ATOM 2414 C C . ASN B 1 38 ? 12.362 1.823 11.815 1.00 22.02 165 ASN B C 1
ATOM 2415 O O . ASN B 1 38 ? 11.884 1.697 12.994 1.00 22.94 165 ASN B O 1
ATOM 2420 N N . ASN B 1 39 ? 13.636 1.513 11.510 1.00 26.98 166 ASN B N 1
ATOM 2421 C CA . ASN B 1 39 ? 14.626 1.144 12.595 1.00 29.68 166 ASN B CA 1
ATOM 2422 C C . ASN B 1 39 ? 14.037 0.033 13.505 1.00 22.37 166 ASN B C 1
ATOM 2423 O O . ASN B 1 39 ? 14.096 0.174 14.699 1.00 29.81 166 ASN B O 1
ATOM 2428 N N . GLY B 1 40 ? 13.439 -1.012 12.855 1.00 21.34 167 GLY B N 1
ATOM 2429 C CA . GLY B 1 40 ? 12.918 -2.154 13.606 1.00 19.96 167 GLY B CA 1
ATOM 2430 C C . GLY B 1 40 ? 11.465 -2.049 13.961 1.00 17.69 167 GLY B C 1
ATOM 2431 O O . GLY B 1 40 ? 10.907 -2.991 14.539 1.00 19.34 167 GLY B O 1
ATOM 2432 N N . SER B 1 41 ? 10.854 -0.905 13.632 1.00 17.85 168 SER B N 1
ATOM 2433 C CA . SER B 1 41 ? 9.469 -0.664 14.042 1.00 17.15 168 SER B CA 1
ATOM 2434 C C . SER B 1 41 ? 8.634 -0.170 12.886 1.00 17.39 168 SER B C 1
ATOM 2435 O O . SER B 1 41 ? 9.176 0.336 11.920 1.00 19.39 168 SER B O 1
ATOM 2438 N N . TRP B 1 42 ? 7.335 -0.264 13.006 1.00 15.69 169 TRP B N 1
ATOM 2439 C CA . TRP B 1 42 ? 6.385 0.352 12.114 1.00 15.90 169 TRP B CA 1
ATOM 2440 C C . TRP B 1 42 ? 6.192 1.818 12.494 1.00 14.62 169 TRP B C 1
ATOM 2441 O O . TRP B 1 42 ? 6.799 2.347 13.441 1.00 16.35 169 TRP B O 1
ATOM 2452 N N . HIS B 1 43 ? 5.376 2.533 11.714 1.00 14.94 170 HIS B N 1
ATOM 2453 C CA . HIS B 1 43 ? 5.145 3.970 11.980 1.00 14.40 170 HIS B CA 1
ATOM 2454 C C . HIS B 1 43 ? 4.093 4.136 13.022 1.00 13.84 170 HIS B C 1
ATOM 2455 O O . HIS B 1 43 ? 3.538 3.154 13.573 1.00 14.20 170 HIS B O 1
ATOM 2462 N N . ASN B 1 44 ? 3.767 5.401 13.345 1.00 15.40 171 ASN B N 1
ATOM 2463 C CA . ASN B 1 44 ? 2.629 5.736 14.212 1.00 14.87 171 ASN B CA 1
ATOM 2464 C C . ASN B 1 44 ? 2.753 5.142 15.597 1.00 14.52 171 ASN B C 1
ATOM 2465 O O . ASN B 1 44 ? 1.735 4.941 16.260 1.00 13.80 171 ASN B O 1
ATOM 2470 N N . ASN B 1 45 ? 3.986 4.839 16.031 1.00 13.89 172 ASN B N 1
ATOM 2471 C CA . ASN B 1 45 ? 4.173 4.216 17.366 1.00 15.10 172 ASN B CA 1
ATOM 2472 C C . ASN B 1 45 ? 3.474 2.904 17.514 1.00 13.80 172 ASN B C 1
ATOM 2473 O O . ASN B 1 45 ? 3.184 2.460 18.608 1.00 14.92 172 ASN B O 1
ATOM 2478 N N . GLU B 1 46 ? 3.239 2.205 16.399 1.00 13.60 173 GLU B N 1
ATOM 2479 C CA . GLU B 1 46 ? 2.555 0.931 16.441 1.00 14.05 173 GLU B CA 1
ATOM 2480 C C . GLU B 1 46 ? 3.415 -0.143 17.101 1.00 13.35 173 GLU B C 1
ATOM 2481 O O . GLU B 1 46 ? 4.644 -0.094 17.083 1.00 14.60 173 GLU B O 1
ATOM 2487 N N . LEU B 1 47 ? 2.727 -1.122 17.685 1.00 14.57 174 LEU B N 1
ATOM 2488 C CA . LEU B 1 47 ? 3.425 -2.112 18.538 1.00 14.29 174 LEU B CA 1
ATOM 2489 C C . LEU B 1 47 ? 3.631 -3.476 17.886 1.00 14.67 174 LEU B C 1
ATOM 2490 O O . LEU B 1 47 ? 4.236 -4.328 18.545 1.00 16.33 174 LEU B O 1
ATOM 2495 N N . GLN B 1 48 ? 3.124 -3.728 16.692 1.00 14.46 175 GLN B N 1
ATOM 2496 C CA . GLN B 1 48 ? 3.270 -5.027 16.023 1.00 14.74 175 GLN B CA 1
ATOM 2497 C C . GLN B 1 48 ? 4.476 -5.194 15.104 1.00 14.95 175 GLN B C 1
ATOM 2498 O O . GLN B 1 48 ? 5.043 -4.268 14.623 1.00 15.75 175 GLN B O 1
ATOM 2504 N N . HIS B 1 49 ? 4.826 -6.460 14.892 1.00 15.31 176 HIS B N 1
ATOM 2505 C CA . HIS B 1 49 ? 5.470 -6.916 13.676 1.00 16.47 176 HIS B CA 1
ATOM 2506 C C . HIS B 1 49 ? 4.442 -7.511 12.766 1.00 16.07 176 HIS B C 1
ATOM 2507 O O . HIS B 1 49 ? 3.471 -8.085 13.183 1.00 17.14 176 HIS B O 1
ATOM 2514 N N . TYR B 1 50 ? 4.679 -7.379 11.454 1.00 15.98 177 TYR B N 1
ATOM 2515 C CA . TYR B 1 50 ? 3.844 -8.065 10.471 1.00 16.49 177 TYR B CA 1
ATOM 2516 C C . TYR B 1 50 ? 4.605 -9.278 9.919 1.00 17.55 177 TYR B C 1
ATOM 2517 O O . TYR B 1 50 ? 5.835 -9.166 9.795 1.00 19.09 177 TYR B O 1
ATOM 2526 N N . THR B 1 51 ? 3.860 -10.398 9.697 1.00 17.88 178 THR B N 1
ATOM 2527 C CA . THR B 1 51 ? 4.546 -11.637 9.274 1.00 19.31 178 THR B CA 1
ATOM 2528 C C . THR B 1 51 ? 3.795 -12.251 8.077 1.00 19.15 178 THR B C 1
ATOM 2529 O O . THR B 1 51 ? 2.659 -11.863 7.790 1.00 19.51 178 THR B O 1
ATOM 2533 N N . ASN B 1 52 ? 4.430 -13.243 7.489 1.00 19.52 179 ASN B N 1
ATOM 2534 C CA . ASN B 1 52 ? 3.851 -13.963 6.384 1.00 23.50 179 ASN B CA 1
ATOM 2535 C C . ASN B 1 52 ? 3.213 -15.280 6.833 1.00 23.62 179 ASN B C 1
ATOM 2536 O O . ASN B 1 52 ? 2.857 -16.132 6.007 1.00 26.54 179 ASN B O 1
ATOM 2541 N N . ARG B 1 53 ? 3.070 -15.467 8.150 1.00 24.98 180 ARG B N 1
ATOM 2542 C CA . ARG B 1 53 ? 2.676 -16.783 8.690 1.00 23.30 180 ARG B CA 1
ATOM 2543 C C . ARG B 1 53 ? 1.156 -17.082 8.650 1.00 24.52 180 ARG B C 1
ATOM 2544 O O . ARG B 1 53 ? 0.322 -16.152 8.754 1.00 22.73 180 ARG B O 1
ATOM 2552 N N . SER B 1 54 ? 0.802 -18.357 8.515 1.00 23.56 181 SER B N 1
ATOM 2553 C CA . SER B 1 54 ? -0.607 -18.763 8.593 1.00 25.68 181 SER B CA 1
ATOM 2554 C C . SER B 1 54 ? -1.252 -18.300 9.913 1.00 25.14 181 SER B C 1
ATOM 2555 O O . SER B 1 54 ? -2.504 -18.148 9.944 1.00 27.87 181 SER B O 1
ATOM 2558 N N . GLU B 1 55 ? -0.448 -18.168 10.999 1.00 26.40 182 GLU B N 1
ATOM 2559 C CA . GLU B 1 55 ? -0.931 -17.664 12.287 1.00 24.60 182 GLU B CA 1
ATOM 2560 C C . GLU B 1 55 ? -1.591 -16.268 12.138 1.00 22.18 182 GLU B C 1
ATOM 2561 O O . GLU B 1 55 ? -2.609 -15.985 12.768 1.00 26.31 182 GLU B O 1
ATOM 2567 N N . ASN B 1 56 ? -1.083 -15.481 11.196 1.00 22.18 183 ASN B N 1
ATOM 2568 C CA . ASN B 1 56 ? -1.583 -14.120 11.032 1.00 19.69 183 ASN B CA 1
ATOM 2569 C C . ASN B 1 56 ? -2.428 -13.902 9.773 1.00 20.89 183 ASN B C 1
ATOM 2570 O O . ASN B 1 56 ? -3.132 -12.844 9.711 1.00 20.02 183 ASN B O 1
ATOM 2575 N N . SER B 1 57 ? -2.407 -14.794 8.793 1.00 22.45 184 SER B N 1
ATOM 2576 C CA . SER B 1 57 ? -3.410 -14.640 7.692 1.00 21.27 184 SER B CA 1
ATOM 2577 C C . SER B 1 57 ? -3.639 -15.988 7.032 1.00 23.14 184 SER B C 1
ATOM 2578 O O . SER B 1 57 ? -2.713 -16.799 6.859 1.00 27.39 184 SER B O 1
ATOM 2581 N N . PHE B 1 58 ? -4.920 -16.267 6.789 1.00 22.06 185 PHE B N 1
ATOM 2582 C CA . PHE B 1 58 ? -5.332 -17.571 6.271 1.00 24.90 185 PHE B CA 1
ATOM 2583 C C . PHE B 1 58 ? -6.703 -17.421 5.647 1.00 22.96 185 PHE B C 1
ATOM 2584 O O . PHE B 1 58 ? -7.499 -16.530 6.023 1.00 23.23 185 PHE B O 1
ATOM 2592 N N . VAL B 1 59 ? -6.973 -18.349 4.712 1.00 24.40 186 VAL B N 1
ATOM 2593 C CA . VAL B 1 59 ? -8.217 -18.250 3.950 1.00 23.98 186 VAL B CA 1
ATOM 2594 C C . VAL B 1 59 ? -8.969 -19.565 4.159 1.00 25.97 186 VAL B C 1
ATOM 2595 O O . VAL B 1 59 ? -8.382 -20.659 4.047 1.00 28.51 186 VAL B O 1
ATOM 2599 N N . SER B 1 60 ? -10.279 -19.513 4.450 1.00 28.41 187 SER B N 1
ATOM 2600 C CA . SER B 1 60 ? -10.993 -20.767 4.701 1.00 30.27 187 SER B CA 1
ATOM 2601 C C . SER B 1 60 ? -12.467 -20.370 4.760 1.00 29.78 187 SER B C 1
ATOM 2602 O O . SER B 1 60 ? -12.844 -19.224 5.086 1.00 29.32 187 SER B O 1
ATOM 2605 N N . ASP B 1 61 ? -13.297 -21.353 4.404 1.00 34.27 188 ASP B N 1
ATOM 2606 C CA . ASP B 1 61 ? -14.745 -21.174 4.361 1.00 34.31 188 ASP B CA 1
ATOM 2607 C C . ASP B 1 61 ? -15.221 -19.898 3.702 1.00 30.88 188 ASP B C 1
ATOM 2608 O O . ASP B 1 61 ? -16.161 -19.247 4.215 1.00 34.29 188 ASP B O 1
ATOM 2613 N N . GLY B 1 62 ? -14.574 -19.565 2.594 1.00 28.88 189 GLY B N 1
ATOM 2614 C CA . GLY B 1 62 ? -14.946 -18.412 1.737 1.00 27.50 189 GLY B CA 1
ATOM 2615 C C . GLY B 1 62 ? -14.520 -17.025 2.206 1.00 24.51 189 GLY B C 1
ATOM 2616 O O . GLY B 1 62 ? -14.881 -16.067 1.581 1.00 24.19 189 GLY B O 1
ATOM 2617 N N . THR B 1 63 ? -13.713 -16.930 3.228 1.00 25.22 190 THR B N 1
ATOM 2618 C CA . THR B 1 63 ? -13.204 -15.621 3.641 1.00 24.05 190 THR B CA 1
ATOM 2619 C C . THR B 1 63 ? -11.727 -15.673 3.993 1.00 24.31 190 THR B C 1
ATOM 2620 O O . THR B 1 63 ? -11.166 -16.649 4.453 1.00 24.73 190 THR B O 1
ATOM 2624 N N . LEU B 1 64 ? -11.080 -14.511 3.840 1.00 20.29 191 LEU B N 1
ATOM 2625 C CA . LEU B 1 64 ? -9.719 -14.224 4.362 1.00 20.46 191 LEU B CA 1
ATOM 2626 C C . LEU B 1 64 ? -9.871 -13.731 5.833 1.00 20.30 191 LEU B C 1
ATOM 2627 O O . LEU B 1 64 ? -10.747 -12.924 6.168 1.00 21.43 191 LEU B O 1
ATOM 2632 N N . LYS B 1 65 ? -9.030 -14.279 6.663 1.00 21.51 192 LYS B N 1
ATOM 2633 C CA . LYS B 1 65 ? -8.857 -13.773 7.990 1.00 21.34 192 LYS B CA 1
ATOM 2634 C C . LYS B 1 65 ? -7.457 -13.157 8.102 1.00 21.61 192 LYS B C 1
ATOM 2635 O O . LYS B 1 65 ? -6.456 -13.796 7.775 1.00 22.84 192 LYS B O 1
ATOM 2641 N N . ILE B 1 66 ? -7.386 -11.931 8.592 1.00 18.33 193 ILE B N 1
ATOM 2642 C CA . ILE B 1 66 ? -6.094 -11.394 9.123 1.00 18.52 193 ILE B CA 1
ATOM 2643 C C . ILE B 1 66 ? -6.250 -11.387 10.674 1.00 17.27 193 ILE B C 1
ATOM 2644 O O . ILE B 1 66 ? -7.284 -10.992 11.219 1.00 20.36 193 ILE B O 1
ATOM 2649 N N . ARG B 1 67 ? -5.236 -11.980 11.316 1.00 19.08 194 ARG B N 1
ATOM 2650 C CA . ARG B 1 67 ? -5.308 -12.238 12.770 1.00 20.81 194 ARG B CA 1
ATOM 2651 C C . ARG B 1 67 ? -4.158 -11.561 13.469 1.00 19.83 194 ARG B C 1
ATOM 2652 O O . ARG B 1 67 ? -2.965 -11.790 13.166 1.00 18.88 194 ARG B O 1
ATOM 2660 N N . ALA B 1 68 ? -4.469 -10.654 14.393 1.00 17.80 195 ALA B N 1
ATOM 2661 C CA . ALA B 1 68 ? -3.438 -10.035 15.260 1.00 17.63 195 ALA B CA 1
ATOM 2662 C C . ALA B 1 68 ? -3.386 -10.863 16.578 1.00 17.55 195 ALA B C 1
ATOM 2663 O O . ALA B 1 68 ? -4.415 -11.292 17.065 1.00 20.90 195 ALA B O 1
ATOM 2665 N N . ILE B 1 69 ? -2.159 -10.993 17.108 1.00 19.01 196 ILE B N 1
ATOM 2666 C CA . ILE B 1 69 ? -1.953 -11.933 18.239 1.00 19.11 196 ILE B CA 1
ATOM 2667 C C . ILE B 1 69 ? -0.976 -11.260 19.198 1.00 19.55 196 ILE B C 1
ATOM 2668 O O . ILE B 1 69 ? 0.044 -10.694 18.777 1.00 18.53 196 ILE B O 1
ATOM 2673 N N . LYS B 1 70 ? -1.267 -11.358 20.507 1.00 18.97 197 LYS B N 1
ATOM 2674 C CA . LYS B 1 70 ? -0.250 -11.006 21.519 1.00 18.90 197 LYS B CA 1
ATOM 2675 C C . LYS B 1 70 ? 0.779 -12.133 21.560 1.00 18.70 197 LYS B C 1
ATOM 2676 O O . LYS B 1 70 ? 0.424 -13.294 21.918 1.00 20.74 197 LYS B O 1
ATOM 2682 N N . GLU B 1 71 ? 1.998 -11.849 21.125 1.00 18.53 198 GLU B N 1
ATOM 2683 C CA . GLU B 1 71 ? 3.009 -12.839 20.850 1.00 21.76 198 GLU B CA 1
ATOM 2684 C C . GLU B 1 71 ? 4.354 -12.144 20.776 1.00 19.91 198 GLU B C 1
ATOM 2685 O O . GLU B 1 71 ? 4.471 -11.201 20.013 1.00 19.29 198 GLU B O 1
ATOM 2691 N N . LYS B 1 72 ? 5.386 -12.586 21.506 1.00 19.24 199 LYS B N 1
ATOM 2692 C CA . LYS B 1 72 ? 6.744 -12.060 21.340 1.00 19.28 199 LYS B CA 1
ATOM 2693 C C . LYS B 1 72 ? 7.260 -12.571 20.040 1.00 19.58 199 LYS B C 1
ATOM 2694 O O . LYS B 1 72 ? 7.192 -13.768 19.740 1.00 21.75 199 LYS B O 1
ATOM 2700 N N . TYR B 1 73 ? 7.770 -11.631 19.229 1.00 18.72 200 TYR B N 1
ATOM 2701 C CA . TYR B 1 73 ? 8.223 -12.015 17.924 1.00 20.51 200 TYR B CA 1
ATOM 2702 C C . TYR B 1 73 ? 9.354 -11.145 17.585 1.00 18.32 200 TYR B C 1
ATOM 2703 O O . TYR B 1 73 ? 9.296 -9.893 17.753 1.00 20.52 200 TYR B O 1
ATOM 2712 N N . THR B 1 74 ? 10.438 -11.727 17.129 1.00 20.94 201 THR B N 1
ATOM 2713 C CA . THR B 1 74 ? 11.679 -10.974 16.886 1.00 21.87 201 THR B CA 1
ATOM 2714 C C . THR B 1 74 ? 12.029 -11.083 15.408 1.00 23.03 201 THR B C 1
ATOM 2715 O O . THR B 1 74 ? 12.048 -12.198 14.819 1.00 24.46 201 THR B O 1
ATOM 2719 N N . PHE B 1 75 ? 12.270 -9.924 14.762 1.00 22.77 202 PHE B N 1
ATOM 2720 C CA . PHE B 1 75 ? 12.653 -9.878 13.337 1.00 21.52 202 PHE B CA 1
ATOM 2721 C C . PHE B 1 75 ? 13.934 -9.094 13.321 1.00 20.59 202 PHE B C 1
ATOM 2722 O O . PHE B 1 75 ? 13.971 -7.910 13.714 1.00 22.04 202 PHE B O 1
ATOM 2730 N N . GLU B 1 76 ? 14.988 -9.721 12.785 1.00 23.04 203 GLU B N 1
ATOM 2731 C CA . GLU B 1 76 ? 16.280 -9.048 12.701 1.00 27.49 203 GLU B CA 1
ATOM 2732 C C . GLU B 1 76 ? 16.647 -8.271 13.947 1.00 28.55 203 GLU B C 1
ATOM 2733 O O . GLU B 1 76 ? 17.097 -7.141 13.886 1.00 26.54 203 GLU B O 1
ATOM 2739 N N . GLY B 1 77 ? 16.483 -8.905 15.104 1.00 23.94 204 GLY B N 1
ATOM 2740 C CA . GLY B 1 77 ? 16.993 -8.241 16.318 1.00 25.60 204 GLY B CA 1
ATOM 2741 C C . GLY B 1 77 ? 15.944 -7.405 17.013 1.00 23.46 204 GLY B C 1
ATOM 2742 O O . GLY B 1 77 ? 16.144 -7.036 18.168 1.00 28.18 204 GLY B O 1
ATOM 2743 N N . SER B 1 78 ? 14.839 -7.114 16.367 1.00 22.28 205 SER B N 1
ATOM 2744 C CA . SER B 1 78 ? 13.823 -6.180 16.943 1.00 21.21 205 SER B CA 1
ATOM 2745 C C . SER B 1 78 ? 12.654 -7.013 17.460 1.00 17.78 205 SER B C 1
ATOM 2746 O O . SER B 1 78 ? 12.001 -7.748 16.666 1.00 20.80 205 SER B O 1
ATOM 2749 N N . THR B 1 79 ? 12.425 -6.927 18.813 1.00 20.91 206 THR B N 1
ATOM 2750 C CA . THR B 1 79 ? 11.351 -7.752 19.389 1.00 20.06 206 THR B CA 1
ATOM 2751 C C . THR B 1 79 ? 10.092 -6.874 19.589 1.00 18.89 206 THR B C 1
ATOM 2752 O O . THR B 1 79 ? 10.213 -5.765 20.075 1.00 19.99 206 THR B O 1
ATOM 2756 N N . LYS B 1 80 ? 8.956 -7.391 19.183 1.00 18.48 207 LYS B N 1
ATOM 2757 C CA . LYS B 1 80 ? 7.680 -6.715 19.438 1.00 17.65 207 LYS B CA 1
ATOM 2758 C C . LYS B 1 80 ? 6.810 -7.730 20.179 1.00 17.05 207 LYS B C 1
ATOM 2759 O O . LYS B 1 80 ? 7.079 -8.904 20.236 1.00 18.54 207 LYS B O 1
ATOM 2765 N N . ASP B 1 81 ? 5.790 -7.143 20.786 1.00 17.05 208 ASP B N 1
ATOM 2766 C CA . ASP B 1 81 ? 4.816 -7.863 21.610 1.00 16.61 208 ASP B CA 1
ATOM 2767 C C . ASP B 1 81 ? 3.602 -8.413 20.904 1.00 15.84 208 ASP B C 1
ATOM 2768 O O . ASP B 1 81 ? 2.783 -9.108 21.515 1.00 16.68 208 ASP B O 1
ATOM 2773 N N . TYR B 1 82 ? 3.417 -8.028 19.621 1.00 15.98 209 TYR B N 1
ATOM 2774 C CA . TYR B 1 82 ? 2.248 -8.480 18.848 1.00 16.89 20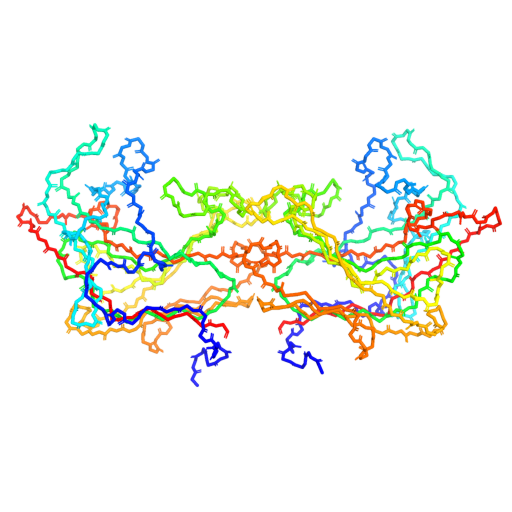9 TYR B CA 1
ATOM 2775 C C . TYR B 1 82 ? 2.713 -8.838 17.428 1.00 16.40 209 TYR B C 1
ATOM 2776 O O . TYR B 1 82 ? 3.664 -8.208 16.931 1.00 16.74 209 TYR B O 1
ATOM 2785 N N . THR B 1 83 ? 1.979 -9.756 16.815 1.00 18.19 210 THR B N 1
ATOM 2786 C CA . THR B 1 83 ? 2.108 -10.040 15.377 1.00 17.49 210 THR B CA 1
ATOM 2787 C C . THR B 1 83 ? 0.776 -9.820 14.690 1.00 16.25 210 THR B C 1
ATOM 2788 O O . THR B 1 83 ? -0.297 -9.929 15.253 1.00 18.11 210 THR B O 1
ATOM 2792 N N . SER B 1 84 ? 0.886 -9.525 13.385 1.00 17.89 211 SER B N 1
ATOM 2793 C CA . SER B 1 84 ? -0.288 -9.357 12.548 1.00 15.69 211 SER B CA 1
ATOM 2794 C C . SER B 1 84 ? 0.131 -9.592 11.086 1.00 17.14 211 SER B C 1
ATOM 2795 O O . SER B 1 84 ? 1.240 -10.066 10.848 1.00 18.29 211 SER B O 1
ATOM 2798 N N . ALA B 1 85 ? -0.713 -9.190 10.154 1.00 16.48 212 ALA B N 1
ATOM 2799 C CA . ALA B 1 85 ? -0.332 -9.246 8.716 1.00 16.51 212 ALA B CA 1
ATOM 2800 C C . ALA B 1 85 ? -0.732 -7.897 8.097 1.00 15.27 212 ALA B C 1
ATOM 2801 O O . ALA B 1 85 ? -1.688 -7.215 8.486 1.00 16.17 212 ALA B O 1
ATOM 2803 N N . ARG B 1 86 ? 0.031 -7.567 7.067 1.00 16.56 213 ARG B N 1
ATOM 2804 C CA . ARG B 1 86 ? -0.184 -6.379 6.224 1.00 14.97 213 ARG B CA 1
ATOM 2805 C C . ARG B 1 86 ? -0.007 -6.768 4.742 1.00 16.03 213 ARG B C 1
ATOM 2806 O O . ARG B 1 86 ? 1.179 -7.033 4.387 1.00 17.55 213 ARG B O 1
ATOM 2814 N N . LEU B 1 87 ? -1.114 -7.008 4.080 1.00 15.23 214 LEU B N 1
ATOM 2815 C CA . LEU B 1 87 ? -1.080 -7.528 2.673 1.00 14.49 214 LEU B CA 1
ATOM 2816 C C . LEU B 1 87 ? -1.141 -6.313 1.746 1.00 15.44 214 LEU B C 1
ATOM 2817 O O . LEU B 1 87 ? -1.685 -5.249 2.055 1.00 16.02 214 LEU B O 1
ATOM 2822 N N . ASN B 1 88 ? -0.461 -6.459 0.586 1.00 15.12 215 ASN B N 1
ATOM 2823 C CA . ASN B 1 88 ? -0.575 -5.506 -0.473 1.00 15.18 215 ASN B CA 1
ATOM 2824 C C . ASN B 1 88 ? -1.024 -6.235 -1.717 1.00 15.75 215 ASN B C 1
ATOM 2825 O O . ASN B 1 88 ? -0.505 -7.347 -2.022 1.00 17.13 215 ASN B O 1
ATOM 2830 N N . SER B 1 89 ? -1.875 -5.626 -2.512 1.00 16.20 216 SER B N 1
ATOM 2831 C CA . SER B 1 89 ? -2.294 -6.291 -3.758 1.00 16.09 216 SER B CA 1
ATOM 2832 C C . SER B 1 89 ? -1.119 -6.291 -4.719 1.00 17.18 216 SER B C 1
ATOM 2833 O O . SER B 1 89 ? -0.354 -5.290 -4.888 1.00 16.81 216 SER B O 1
ATOM 2836 N N . LYS B 1 90 ? -0.943 -7.445 -5.412 1.00 18.23 217 LYS B N 1
ATOM 2837 C CA . LYS B 1 90 ? 0.026 -7.537 -6.520 1.00 18.73 217 LYS B CA 1
ATOM 2838 C C . LYS B 1 90 ? -0.660 -7.042 -7.768 1.00 18.09 217 LYS B C 1
ATOM 2839 O O . LYS B 1 90 ? -0.899 -7.747 -8.741 1.00 21.03 217 LYS B O 1
ATOM 2845 N N . PHE B 1 91 ? -1.027 -5.782 -7.740 1.00 17.45 218 PHE B N 1
ATOM 2846 C CA . PHE B 1 91 ? -1.933 -5.172 -8.702 1.00 16.13 218 PHE B CA 1
ATOM 2847 C C . PHE B 1 91 ? -1.953 -3.688 -8.374 1.00 16.03 218 PHE B C 1
ATOM 2848 O O . PHE B 1 91 ? -2.152 -3.278 -7.202 1.00 17.69 218 PHE B O 1
ATOM 2856 N N . ALA B 1 92 ? -1.700 -2.873 -9.373 1.00 16.86 219 ALA B N 1
ATOM 2857 C CA . ALA B 1 92 ? -1.839 -1.450 -9.253 1.00 15.73 219 ALA B CA 1
ATOM 2858 C C . ALA B 1 92 ? -2.729 -0.907 -10.356 1.00 16.70 219 ALA B C 1
ATOM 2859 O O . ALA B 1 92 ? -2.831 -1.580 -11.423 1.00 18.32 219 ALA B O 1
ATOM 2861 N N . PHE B 1 93 ? -3.374 0.211 -10.117 1.00 15.41 220 PHE B N 1
ATOM 2862 C CA . PHE B 1 93 ? -4.422 0.664 -11.044 1.00 15.67 220 PHE B CA 1
ATOM 2863 C C . PHE B 1 93 ? -4.570 2.133 -10.866 1.00 15.01 220 PHE B C 1
ATOM 2864 O O . PHE B 1 93 ? -4.353 2.705 -9.760 1.00 15.27 220 PHE B O 1
ATOM 2872 N N . THR B 1 94 ? -5.014 2.817 -11.924 1.00 15.50 221 THR B N 1
ATOM 2873 C CA . THR B 1 94 ? -5.349 4.236 -11.898 1.00 14.25 221 THR B CA 1
ATOM 2874 C C . THR B 1 94 ? -6.827 4.426 -12.167 1.00 15.12 221 THR B C 1
ATOM 2875 O O . THR B 1 94 ? -7.249 4.145 -13.330 1.00 15.29 221 THR B O 1
ATOM 2879 N N . TYR B 1 95 ? -7.548 4.917 -11.159 1.00 14.99 222 TYR B N 1
ATOM 2880 C CA . TYR B 1 95 ? -9.023 5.069 -11.175 1.00 14.38 222 TYR B CA 1
ATOM 2881 C C . TYR B 1 95 ? -9.753 3.724 -11.100 1.00 15.20 222 TYR B C 1
ATOM 2882 O O . TYR B 1 95 ? -9.231 2.702 -11.612 1.00 19.17 222 TYR B O 1
ATOM 2891 N N . GLY B 1 96 ? -10.945 3.727 -10.505 1.00 15.95 223 GLY B N 1
ATOM 2892 C CA . GLY B 1 96 ? -11.696 2.521 -10.450 1.00 17.48 223 GLY B CA 1
ATOM 2893 C C . GLY B 1 96 ? -12.554 2.527 -9.233 1.00 14.33 223 GLY B C 1
ATOM 2894 O O . GLY B 1 96 ? -12.674 3.541 -8.483 1.00 16.29 223 GLY B O 1
ATOM 2895 N N . LYS B 1 97 ? -13.231 1.443 -9.030 1.00 15.40 224 LYS B N 1
ATOM 2896 C CA . LYS B 1 97 ? -14.132 1.226 -7.909 1.00 15.08 224 LYS B CA 1
ATOM 2897 C C . LYS B 1 97 ? -13.650 0.043 -7.118 1.00 14.75 224 LYS B C 1
ATOM 2898 O O . LYS B 1 97 ? -13.466 -1.049 -7.697 1.00 16.51 224 LYS B O 1
ATOM 2904 N N . VAL B 1 98 ? -13.296 0.255 -5.842 1.00 15.31 225 VAL B N 1
ATOM 2905 C CA . VAL B 1 98 ? -12.774 -0.812 -4.953 1.00 15.18 225 VAL B CA 1
ATOM 2906 C C . VAL B 1 98 ? -13.923 -1.164 -4.023 1.00 15.67 225 VAL B C 1
ATOM 2907 O O . VAL B 1 98 ? -14.449 -0.254 -3.349 1.00 16.23 225 VAL B O 1
ATOM 2911 N N . GLU B 1 99 ? -14.264 -2.458 -3.874 1.00 15.43 226 GLU B N 1
ATOM 2912 C CA . GLU B 1 99 ? -15.265 -2.896 -2.918 1.00 16.76 226 GLU B CA 1
ATOM 2913 C C . GLU B 1 99 ? -14.644 -3.984 -2.083 1.00 16.42 226 GLU B C 1
ATOM 2914 O O . GLU B 1 99 ? -14.081 -4.987 -2.598 1.00 17.72 226 GLU B O 1
ATOM 2920 N N . VAL B 1 100 ? -14.740 -3.827 -0.757 1.00 15.90 227 VAL B N 1
ATOM 2921 C CA . VAL B 1 100 ? -14.243 -4.836 0.187 1.00 16.50 227 VAL B CA 1
ATOM 2922 C C . VAL B 1 100 ? -15.339 -5.125 1.165 1.00 18.26 227 VAL B C 1
ATOM 2923 O O . VAL B 1 100 ? -15.797 -4.226 1.866 1.00 16.56 227 VAL B O 1
ATOM 2927 N N . ARG B 1 101 ? -15.823 -6.418 1.217 1.00 17.09 228 ARG B N 1
ATOM 2928 C CA . ARG B 1 101 ? -16.928 -6.797 2.141 1.00 17.97 228 ARG B CA 1
ATOM 2929 C C . ARG B 1 101 ? -16.228 -7.450 3.327 1.00 18.92 228 ARG B C 1
ATOM 2930 O O . ARG B 1 101 ? -15.436 -8.390 3.119 1.00 18.91 228 ARG B O 1
ATOM 2938 N N . ALA B 1 102 ? -16.462 -6.912 4.538 1.00 17.92 229 ALA B N 1
ATOM 2939 C CA . ALA B 1 102 ? -15.654 -7.375 5.693 1.00 18.44 229 ALA B CA 1
ATOM 2940 C C . ALA B 1 102 ? -16.456 -7.149 6.969 1.00 15.51 229 ALA B C 1
ATOM 2941 O O . ALA B 1 102 ? -17.442 -6.417 7.081 1.00 18.62 229 ALA B O 1
ATOM 2943 N N . LYS B 1 103 ? -15.985 -7.962 7.973 1.00 18.84 230 LYS B N 1
ATOM 2944 C CA . LYS B 1 103 ? -16.282 -7.811 9.396 1.00 18.66 230 LYS B CA 1
ATOM 2945 C C . LYS B 1 103 ? -14.987 -7.338 10.075 1.00 20.13 230 LYS B C 1
ATOM 2946 O O . LYS B 1 103 ? -13.889 -7.875 9.795 1.00 18.26 230 LYS B O 1
ATOM 2952 N N . LEU B 1 104 ? -15.093 -6.372 10.946 1.00 16.89 231 LEU B N 1
ATOM 2953 C CA . LEU B 1 104 ? -13.916 -5.729 11.537 1.00 16.74 231 LEU B CA 1
ATOM 2954 C C . LEU B 1 104 ? -13.625 -6.349 12.890 1.00 17.57 231 LEU B C 1
ATOM 2955 O O . LEU B 1 104 ? -14.513 -6.901 13.548 1.00 18.58 231 LEU B O 1
ATOM 2960 N N . PRO B 1 105 ? -12.400 -6.238 13.416 1.00 18.00 232 PRO B N 1
ATOM 2961 C CA . PRO B 1 105 ? -12.101 -6.642 14.775 1.00 18.06 232 PRO B CA 1
ATOM 2962 C C . PRO B 1 105 ? -12.899 -5.907 15.805 1.00 18.41 232 PRO B C 1
ATOM 2963 O O . PRO B 1 105 ? -13.143 -4.728 15.676 1.00 18.85 232 PRO B O 1
ATOM 2967 N N . SER B 1 106 ? -13.367 -6.640 16.851 1.00 19.21 233 SER B N 1
ATOM 2968 C CA . SER B 1 106 ? -14.157 -6.005 17.937 1.00 19.25 233 SER B CA 1
ATOM 2969 C C . SER B 1 106 ? -13.308 -5.571 19.041 1.00 19.44 233 SER B C 1
ATOM 2970 O O . SER B 1 106 ? -13.708 -4.704 19.815 1.00 20.73 233 SER B O 1
ATOM 2973 N N . LYS B 1 107 ? -12.100 -6.157 19.183 1.00 19.12 234 LYS B N 1
ATOM 2974 C CA . LYS B 1 107 ? -11.355 -5.963 20.448 1.00 17.68 234 LYS B CA 1
ATOM 2975 C C . LYS B 1 107 ? -10.639 -4.639 20.514 1.00 18.04 234 LYS B C 1
ATOM 2976 O O . LYS B 1 107 ? -10.171 -4.078 19.499 1.00 17.77 234 LYS B O 1
ATOM 2982 N N . LYS B 1 108 ? -10.508 -4.098 21.720 1.00 17.63 235 LYS B N 1
ATOM 2983 C CA . LYS B 1 108 ? -9.869 -2.843 21.902 1.00 16.85 235 LYS B CA 1
ATOM 2984 C C . LYS B 1 108 ? -8.363 -2.947 21.596 1.00 16.61 235 LYS B C 1
ATOM 2985 O O . LYS B 1 108 ? -7.760 -3.983 21.786 1.00 17.68 235 LYS B O 1
ATOM 2991 N N . GLY B 1 109 ? -7.783 -1.860 21.070 1.00 15.14 236 GLY B N 1
ATOM 2992 C CA . GLY B 1 109 ? -6.349 -1.815 20.778 1.00 16.36 236 GLY B CA 1
ATOM 2993 C C . GLY B 1 109 ? -6.068 -2.141 19.324 1.00 13.45 236 GLY B C 1
ATOM 2994 O O . GLY B 1 109 ? -4.947 -1.874 18.881 1.00 15.05 236 GLY B O 1
ATOM 2995 N N . THR B 1 110 ? -7.054 -2.662 18.609 1.00 13.63 237 THR B N 1
ATOM 2996 C CA . THR B 1 110 ? -6.824 -2.995 17.188 1.00 13.65 237 THR B CA 1
ATOM 2997 C C . THR B 1 110 ? -7.184 -1.784 16.286 1.00 13.13 237 THR B C 1
ATOM 2998 O O . THR B 1 110 ? -8.147 -1.018 16.524 1.00 13.95 237 THR B O 1
ATOM 3002 N N . TRP B 1 111 ? -6.376 -1.728 15.196 1.00 12.49 238 TRP B N 1
ATOM 3003 C CA . TRP B 1 111 ? -6.491 -0.589 14.248 1.00 12.84 238 TRP B CA 1
ATOM 3004 C C . TRP B 1 111 ? -6.487 -1.231 12.836 1.00 12.77 238 TRP B C 1
ATOM 3005 O O . TRP B 1 111 ? -5.433 -1.307 12.191 1.00 12.86 238 TRP B O 1
ATOM 3016 N N . PRO B 1 112 ? -7.637 -1.729 12.392 1.00 12.45 239 PRO B N 1
ATOM 3017 C CA . PRO B 1 112 ? -7.725 -2.303 11.028 1.00 13.15 239 PRO B CA 1
ATOM 3018 C C . PRO B 1 112 ? -7.753 -1.151 10.014 1.00 13.15 239 PRO B C 1
ATOM 3019 O O . PRO B 1 112 ? -8.179 -0.039 10.288 1.00 12.75 239 PRO B O 1
ATOM 3023 N N . ALA B 1 113 ? -7.295 -1.514 8.803 1.00 12.39 240 ALA B N 1
ATOM 3024 C CA . ALA B 1 113 ? -7.339 -0.569 7.694 1.00 12.27 240 ALA B CA 1
ATOM 3025 C C . ALA B 1 113 ? -7.494 -1.290 6.371 1.00 13.67 240 ALA B C 1
ATOM 3026 O O . ALA B 1 113 ? -6.903 -2.351 6.132 1.00 14.13 240 ALA B O 1
ATOM 3028 N N . ILE B 1 114 ? -8.222 -0.606 5.495 1.00 12.71 241 ILE B N 1
ATOM 3029 C CA . ILE B 1 114 ? -8.349 -0.938 4.025 1.00 13.28 241 ILE B CA 1
ATOM 3030 C C . ILE B 1 114 ? -7.941 0.397 3.378 1.00 12.65 241 ILE B C 1
ATOM 3031 O O . ILE B 1 114 ? -8.638 1.404 3.584 1.00 12.82 241 ILE B O 1
ATOM 3036 N N . TRP B 1 115 ? -6.856 0.422 2.651 1.00 12.67 242 TRP B N 1
ATOM 3037 C CA . TRP B 1 115 ? -6.316 1.710 2.201 1.00 12.82 242 TRP B CA 1
ATOM 3038 C C . TRP B 1 115 ? -5.471 1.524 0.986 1.00 13.16 242 TRP B C 1
ATOM 3039 O O . TRP B 1 115 ? -5.219 0.415 0.559 1.00 12.97 242 TRP B O 1
ATOM 3050 N N . THR B 1 116 ? -5.072 2.636 0.376 1.00 13.57 243 THR B N 1
ATOM 3051 C CA . THR B 1 116 ? -4.234 2.616 -0.774 1.00 13.14 243 THR B CA 1
ATOM 3052 C C . THR B 1 116 ? -3.031 3.480 -0.543 1.00 12.49 243 THR B C 1
ATOM 3053 O O . THR B 1 116 ? -3.054 4.491 0.227 1.00 14.80 243 THR B O 1
ATOM 3057 N N . LEU B 1 117 ? -1.950 3.147 -1.239 1.00 14.28 244 LEU B N 1
ATOM 3058 C CA . LEU B 1 117 ? -0.828 3.998 -1.391 1.00 13.48 244 LEU B CA 1
ATOM 3059 C C . LEU B 1 117 ? -0.533 4.150 -2.868 1.00 13.36 244 LEU B C 1
ATOM 3060 O O . LEU B 1 117 ? -0.699 3.233 -3.658 1.00 13.81 244 LEU B O 1
ATOM 3065 N N . GLY B 1 118 ? 0.015 5.316 -3.219 1.00 13.15 245 GLY B N 1
ATOM 3066 C CA . GLY B 1 118 ? 0.510 5.470 -4.573 1.00 14.30 245 GLY B CA 1
ATOM 3067 C C . GLY B 1 118 ? 1.613 4.431 -4.814 1.00 13.90 245 GLY B C 1
ATOM 3068 O O . GLY B 1 118 ? 2.465 4.157 -3.953 1.00 14.86 245 GLY B O 1
ATOM 3069 N N . ALA B 1 119 ? 1.615 3.861 -6.019 1.00 14.22 246 ALA B N 1
ATOM 3070 C CA . ALA B 1 119 ? 2.553 2.817 -6.375 1.00 14.85 246 ALA B CA 1
ATOM 3071 C C . ALA B 1 119 ? 3.959 3.368 -6.469 1.00 14.27 246 ALA B C 1
ATOM 3072 O O . ALA B 1 119 ? 4.935 2.559 -6.510 1.00 16.14 246 ALA B O 1
ATOM 3074 N N . ASN B 1 120 ? 4.124 4.684 -6.495 1.00 14.29 247 ASN B N 1
ATOM 3075 C CA . ASN B 1 120 ? 5.417 5.347 -6.375 1.00 14.95 247 ASN B CA 1
ATOM 3076 C C . ASN B 1 120 ? 5.891 5.543 -4.901 1.00 15.90 247 ASN B C 1
ATOM 3077 O O . ASN B 1 120 ? 6.879 6.227 -4.684 1.00 15.90 247 ASN B O 1
ATOM 3082 N N . SER B 1 121 ? 5.222 4.898 -3.938 1.00 15.28 248 SER B N 1
ATOM 3083 C CA . SER B 1 121 ? 5.648 5.087 -2.529 1.00 16.24 248 SER B CA 1
ATOM 3084 C C . SER B 1 121 ? 7.043 4.590 -2.275 1.00 15.72 248 SER B C 1
ATOM 3085 O O . SER B 1 121 ? 7.743 5.182 -1.408 1.00 18.22 248 SER B O 1
ATOM 3088 N N . ASN B 1 122 ? 7.469 3.518 -2.966 1.00 16.82 249 ASN B N 1
ATOM 3089 C CA . ASN B 1 122 ? 8.749 2.811 -2.676 1.00 17.64 249 ASN B CA 1
ATOM 3090 C C . ASN B 1 122 ? 8.848 2.555 -1.163 1.00 18.58 249 ASN B C 1
ATOM 3091 O O . ASN B 1 122 ? 9.959 2.673 -0.584 1.00 19.10 249 ASN B O 1
ATOM 3096 N N . GLU B 1 123 ? 7.731 2.187 -0.534 1.00 17.44 250 GLU B N 1
ATOM 3097 C CA . GLU B 1 123 ? 7.829 1.809 0.908 1.00 18.32 250 GLU B CA 1
ATOM 3098 C C . GLU B 1 123 ? 8.727 0.570 0.994 1.00 18.61 250 GLU B C 1
ATOM 3099 O O . GLU B 1 123 ? 8.577 -0.419 0.236 1.00 17.94 250 GLU B O 1
ATOM 3105 N N . THR B 1 124 ? 9.567 0.565 2.027 1.00 18.94 251 THR B N 1
ATOM 3106 C CA . THR B 1 124 ? 10.387 -0.623 2.321 1.00 20.65 251 THR B CA 1
ATOM 3107 C C . THR B 1 124 ? 9.606 -1.909 2.330 1.00 21.84 251 THR B C 1
ATOM 3108 O O . THR B 1 124 ? 8.568 -1.968 3.004 1.00 20.71 251 THR B O 1
ATOM 3112 N N . GLY B 1 125 ? 10.112 -2.953 1.621 1.00 21.34 252 GLY B N 1
ATOM 3113 C CA . GLY B 1 125 ? 9.474 -4.241 1.722 1.00 22.03 252 GLY B CA 1
ATOM 3114 C C . GLY B 1 125 ? 8.200 -4.375 1.001 1.00 18.57 252 GLY B C 1
ATOM 3115 O O . GLY B 1 125 ? 7.502 -5.376 1.219 1.00 21.15 252 GLY B O 1
ATOM 3116 N N . ASN B 1 126 ? 7.833 -3.389 0.130 1.00 18.98 253 ASN B N 1
ATOM 3117 C CA . ASN B 1 126 ? 6.608 -3.480 -0.616 1.00 20.53 253 ASN B CA 1
ATOM 3118 C C . ASN B 1 126 ? 6.798 -4.238 -1.963 1.00 21.42 253 ASN B C 1
ATOM 3119 O O . ASN B 1 126 ? 7.857 -4.800 -2.171 1.00 22.87 253 ASN B O 1
ATOM 3124 N N . TYR B 1 127 ? 5.750 -4.367 -2.774 1.00 21.01 254 TYR B N 1
ATOM 3125 C CA . TYR B 1 127 ? 5.834 -5.128 -4.034 1.00 19.84 254 TYR B CA 1
ATOM 3126 C C . TYR B 1 127 ? 6.418 -4.430 -5.204 1.00 21.02 254 TYR B C 1
ATOM 3127 O O . TYR B 1 127 ? 7.044 -5.062 -6.045 1.00 27.79 254 TYR B O 1
ATOM 3136 N N . PHE B 1 128 ? 6.341 -3.082 -5.263 1.00 20.24 255 PHE B N 1
ATOM 3137 C CA . PHE B 1 128 ? 6.650 -2.332 -6.483 1.00 19.78 255 PHE B CA 1
ATOM 3138 C C . PHE B 1 128 ? 7.942 -1.581 -6.494 1.00 19.45 255 PHE B C 1
ATOM 3139 O O . PHE B 1 128 ? 8.428 -1.210 -7.565 1.00 22.20 255 PHE B O 1
ATOM 3147 N N . GLY B 1 129 ? 8.517 -1.344 -5.302 1.00 20.65 256 GLY B N 1
ATOM 3148 C CA . GLY B 1 129 ? 9.841 -0.660 -5.241 1.00 20.06 256 GLY B CA 1
ATOM 3149 C C . GLY B 1 129 ? 9.886 0.675 -5.988 1.00 20.62 256 GLY B C 1
ATOM 3150 O O . GLY B 1 129 ? 9.004 1.494 -5.779 1.00 20.28 256 GLY B O 1
ATOM 3151 N N . GLU B 1 130 ? 10.862 0.923 -6.855 1.00 22.01 257 GLU B N 1
ATOM 3152 C CA . GLU B 1 130 ? 11.027 2.196 -7.561 1.00 21.60 257 GLU B CA 1
ATOM 3153 C C . GLU B 1 130 ? 10.505 2.121 -8.980 1.00 19.52 257 GLU B C 1
ATOM 3154 O O . GLU B 1 130 ? 10.815 2.992 -9.840 1.00 24.55 257 GLU B O 1
ATOM 3160 N N . GLN B 1 131 ? 9.694 1.118 -9.317 1.00 19.69 258 GLN B N 1
ATOM 3161 C CA . GLN B 1 131 ? 9.204 1.028 -10.664 1.00 20.57 258 GLN B CA 1
ATOM 3162 C C . GLN B 1 131 ? 8.489 2.279 -11.220 1.00 18.32 258 GLN B C 1
ATOM 3163 O O . GLN B 1 131 ? 8.702 2.733 -12.377 1.00 20.97 258 GLN B O 1
ATOM 3169 N N . TYR B 1 132 ? 7.661 2.864 -10.408 1.00 18.78 259 TYR B N 1
ATOM 3170 C CA . TYR B 1 132 ? 6.875 4.060 -10.806 1.00 17.51 259 TYR B CA 1
ATOM 3171 C C . TYR B 1 132 ? 7.553 5.382 -10.397 1.00 18.48 259 TYR B C 1
ATOM 3172 O O . TYR B 1 132 ? 7.194 6.463 -10.921 1.00 22.14 259 TYR B O 1
ATOM 3181 N N . GLY B 1 133 ? 8.383 5.350 -9.352 1.00 18.71 260 GLY B N 1
ATOM 3182 C CA . GLY B 1 133 ? 8.994 6.538 -8.869 1.00 18.10 260 GLY B CA 1
ATOM 3183 C C . GLY B 1 133 ? 9.484 6.338 -7.440 1.00 19.05 260 GLY B C 1
ATOM 3184 O O . GLY B 1 133 ? 9.602 5.172 -7.013 1.00 21.73 260 GLY B O 1
ATOM 3185 N N . ASN B 1 134 ? 9.752 7.429 -6.734 1.00 19.16 261 ASN B N 1
ATOM 3186 C CA . ASN B 1 134 ? 10.331 7.304 -5.402 1.00 21.00 261 ASN B CA 1
ATOM 3187 C C . ASN B 1 134 ? 9.841 8.527 -4.656 1.00 20.89 261 ASN B C 1
ATOM 3188 O O . ASN B 1 134 ? 10.597 9.419 -4.356 1.00 22.36 261 ASN B O 1
ATOM 3193 N N . ALA B 1 135 ? 8.573 8.527 -4.291 1.00 18.79 262 ALA B N 1
ATOM 3194 C CA . ALA B 1 135 ? 7.879 9.664 -3.705 1.00 20.54 262 ALA B CA 1
ATOM 3195 C C . ALA B 1 135 ? 7.429 9.274 -2.288 1.00 19.81 262 ALA B C 1
ATOM 3196 O O . ALA B 1 135 ? 6.337 8.731 -2.035 1.00 21.64 262 ALA B O 1
ATOM 3198 N N . GLU B 1 136 ? 8.288 9.555 -1.342 1.00 25.51 263 GLU B N 1
ATOM 3199 C CA A GLU B 1 136 ? 8.077 9.183 0.057 0.50 25.24 263 GLU B CA 1
ATOM 3200 C CA B GLU B 1 136 ? 8.096 9.191 0.065 0.50 25.05 263 GLU B CA 1
ATOM 3201 C C . GLU B 1 136 ? 6.739 9.745 0.538 1.00 21.90 263 GLU B C 1
ATOM 3202 O O . GLU B 1 136 ? 6.441 10.953 0.334 1.00 21.49 263 GLU B O 1
ATOM 3213 N N . TRP B 1 137 ? 5.929 8.904 1.198 1.00 19.14 264 TRP B N 1
ATOM 3214 C CA . TRP B 1 137 ? 4.651 9.365 1.741 1.00 16.06 264 TRP B CA 1
ATOM 3215 C C . TRP B 1 137 ? 4.896 10.608 2.556 1.00 17.09 264 TRP B C 1
ATOM 3216 O O . TRP B 1 137 ? 5.865 10.616 3.360 1.00 21.30 264 TRP B O 1
ATOM 3227 N N . PRO B 1 138 ? 4.103 11.683 2.446 1.00 18.00 265 PRO B N 1
ATOM 3228 C CA . PRO B 1 138 ? 2.774 11.718 1.816 1.00 16.15 265 PRO B CA 1
ATOM 3229 C C . PRO B 1 138 ? 2.729 12.048 0.312 1.00 14.51 265 PRO B C 1
ATOM 3230 O O . PRO B 1 138 ? 1.615 12.065 -0.244 1.00 15.63 265 PRO B O 1
ATOM 3234 N N . ALA B 1 139 ? 3.921 12.221 -0.282 1.00 16.46 266 ALA B N 1
ATOM 3235 C CA . ALA B 1 139 ? 3.854 12.673 -1.715 1.00 16.27 266 ALA B CA 1
ATOM 3236 C C . ALA B 1 139 ? 3.294 11.593 -2.640 1.00 14.38 266 ALA B C 1
ATOM 3237 O O . ALA B 1 139 ? 2.742 11.966 -3.687 1.00 14.77 266 ALA B O 1
ATOM 3239 N N . CYS B 1 140 ? 3.367 10.311 -2.334 1.00 14.85 267 CYS B N 1
ATOM 3240 C CA . CYS B 1 140 ? 2.797 9.260 -3.156 1.00 14.88 267 CYS B CA 1
ATOM 3241 C C . CYS B 1 140 ? 1.262 9.277 -3.013 1.00 13.81 267 CYS B C 1
ATOM 3242 O O . CYS B 1 140 ? 0.596 8.677 -3.875 1.00 13.46 267 CYS B O 1
ATOM 3245 N N . GLY B 1 141 ? 0.734 9.900 -1.933 1.00 13.22 268 GLY B N 1
ATOM 3246 C CA . GLY B 1 141 ? -0.664 9.864 -1.595 1.00 14.47 268 GLY B CA 1
ATOM 3247 C C . GLY B 1 141 ? -1.084 8.589 -0.901 1.00 13.45 268 GLY B C 1
ATOM 3248 O O . GLY B 1 141 ? -0.576 7.475 -1.146 1.00 13.93 268 GLY B O 1
ATOM 3249 N N . SER B 1 142 ? -2.097 8.704 -0.034 1.00 14.02 269 SER B N 1
ATOM 3250 C CA A SER B 1 142 ? -2.778 7.588 0.465 0.50 14.33 269 SER B CA 1
ATOM 3251 C CA B SER B 1 142 ? -2.813 7.530 0.540 0.50 12.51 269 SER B CA 1
ATOM 3252 C C . SER B 1 142 ? -4.264 7.853 0.544 1.00 12.72 269 SER B C 1
ATOM 3253 O O . SER B 1 142 ? -4.707 9.036 0.758 1.00 12.50 269 SER B O 1
ATOM 3258 N N . ILE B 1 143 ? -5.092 6.818 0.427 1.00 13.19 270 ILE B N 1
ATOM 3259 C CA . ILE B 1 143 ? -6.544 6.902 0.613 1.00 13.47 270 ILE B CA 1
ATOM 3260 C C . ILE B 1 143 ? -6.946 5.866 1.643 1.00 12.94 270 ILE B C 1
ATOM 3261 O O . ILE B 1 143 ? -6.693 4.652 1.450 1.00 13.41 270 ILE B O 1
ATOM 3266 N N . ASP B 1 144 ? -7.495 6.292 2.732 1.00 13.53 271 ASP B N 1
ATOM 3267 C CA . ASP B 1 144 ? -8.059 5.362 3.733 1.00 13.50 271 ASP B CA 1
ATOM 3268 C C . ASP B 1 144 ? -9.518 5.132 3.436 1.00 13.04 271 ASP B C 1
ATOM 3269 O O . ASP B 1 144 ? -10.350 6.006 3.630 1.00 13.10 271 ASP B O 1
ATOM 3274 N N . ILE B 1 145 ? -9.771 3.927 2.845 1.00 12.91 272 ILE B N 1
ATOM 3275 C CA . ILE B 1 145 ? -11.135 3.527 2.556 1.00 13.08 272 ILE B CA 1
ATOM 3276 C C . ILE B 1 145 ? -11.920 3.168 3.834 1.00 12.83 272 ILE B C 1
ATOM 3277 O O . ILE B 1 145 ? -13.057 3.471 3.998 1.00 14.14 272 ILE B O 1
ATOM 3282 N N . LEU B 1 146 ? -11.147 2.518 4.757 1.00 12.87 273 LEU B N 1
ATOM 3283 C CA . LEU B 1 146 ? -11.714 2.197 6.089 1.00 13.01 273 LEU B CA 1
ATOM 3284 C C . LEU B 1 146 ? -10.532 2.220 7.036 1.00 12.76 273 LEU B C 1
ATOM 3285 O O . LEU B 1 146 ? -9.533 1.561 6.820 1.00 13.44 273 LEU B O 1
ATOM 3290 N N . GLU B 1 147 ? -10.755 2.896 8.153 1.00 12.57 274 GLU B N 1
ATOM 3291 C CA . GLU B 1 147 ? -9.995 2.655 9.402 1.00 12.97 274 GLU B CA 1
ATOM 3292 C C . GLU B 1 147 ? -11.010 2.609 10.538 1.00 13.24 274 GLU B C 1
ATOM 3293 O O . GLU B 1 147 ? -12.055 3.251 10.475 1.00 13.26 274 GLU B O 1
ATOM 3299 N N . GLN B 1 148 ? -10.650 1.869 11.599 1.00 13.61 275 GLN B N 1
ATOM 3300 C CA . GLN B 1 148 ? -11.286 2.106 12.898 1.00 13.07 275 GLN B CA 1
ATOM 3301 C C . GLN B 1 148 ? -10.154 2.318 13.894 1.00 13.02 275 GLN B C 1
ATOM 3302 O O . GLN B 1 148 ? -9.102 1.673 13.813 1.00 14.05 275 GLN B O 1
ATOM 3308 N N . ASN B 1 149 ? -10.434 3.242 14.828 1.00 12.61 276 ASN B N 1
ATOM 3309 C CA . ASN B 1 149 ? -9.533 3.312 15.966 1.00 13.67 276 ASN B CA 1
ATOM 3310 C C . ASN B 1 149 ? -9.756 2.205 16.964 1.00 12.61 276 ASN B C 1
ATOM 3311 O O . ASN B 1 149 ? -10.650 1.381 16.779 1.00 13.43 276 ASN B O 1
ATOM 3316 N N . GLY B 1 150 ? -8.865 2.133 17.959 1.00 12.86 277 GLY B N 1
ATOM 3317 C CA . GLY B 1 150 ? -8.850 1.027 18.901 1.00 13.92 277 GLY B CA 1
ATOM 3318 C C . GLY B 1 150 ? -9.813 1.159 20.056 1.00 13.86 277 GLY B C 1
ATOM 3319 O O . GLY B 1 150 ? -9.731 0.304 20.970 1.00 16.95 277 GLY B O 1
ATOM 3320 N N . TRP B 1 151 ? -10.628 2.190 20.117 1.00 13.75 278 TRP B N 1
ATOM 3321 C CA . TRP B 1 151 ? -11.530 2.353 21.269 1.00 14.79 278 TRP B CA 1
ATOM 3322 C C . TRP B 1 151 ? -12.971 2.559 20.829 1.00 14.97 278 TRP B C 1
ATOM 3323 O O . TRP B 1 151 ? -13.831 2.097 21.582 1.00 16.11 278 TRP B O 1
ATOM 3334 N N . ASP B 1 152 ? -13.266 3.237 19.720 1.00 15.40 279 ASP B N 1
ATOM 3335 C CA . ASP B 1 152 ? -14.638 3.565 19.287 1.00 15.55 279 ASP B CA 1
ATOM 3336 C C . ASP B 1 152 ? -14.997 2.634 18.130 1.00 14.92 279 ASP B C 1
ATOM 3337 O O . ASP B 1 152 ? -14.728 2.984 16.948 1.00 15.95 279 ASP B O 1
ATOM 3342 N N . LYS B 1 153 ? -15.573 1.482 18.387 1.00 15.52 280 LYS B N 1
ATOM 3343 C CA . LYS B 1 153 ? -15.817 0.505 17.337 1.00 15.88 280 LYS B CA 1
ATOM 3344 C C . LYS B 1 153 ? -17.232 0.774 16.720 1.00 14.88 280 LYS B C 1
ATOM 3345 O O . LYS B 1 153 ? -17.612 0.005 15.850 1.00 17.19 280 LYS B O 1
ATOM 3351 N N . GLU B 1 154 ? -17.900 1.888 17.074 1.00 16.20 281 GLU B N 1
ATOM 3352 C CA . GLU B 1 154 ? -19.169 2.311 16.469 1.00 16.31 281 GLU B CA 1
ATOM 3353 C C . GLU B 1 154 ? -19.007 3.422 15.454 1.00 16.43 281 GLU B C 1
ATOM 3354 O O . GLU B 1 154 ? -20.024 3.977 14.998 1.00 16.76 281 GLU B O 1
ATOM 3360 N N . SER B 1 155 ? -17.784 3.668 15.003 1.00 16.22 282 SER B N 1
ATOM 3361 C CA . SER B 1 155 ? -17.501 4.728 14.020 1.00 17.33 282 SER B CA 1
ATOM 3362 C C . SER B 1 155 ? -16.532 4.190 13.056 1.00 14.61 282 SER B C 1
ATOM 3363 O O . SER B 1 155 ? -15.571 3.460 13.455 1.00 15.85 282 SER B O 1
ATOM 3366 N N . THR B 1 156 ? -16.593 4.649 11.814 1.00 14.73 283 THR B N 1
ATOM 3367 C CA . THR B 1 156 ? -15.515 4.350 10.829 1.00 14.49 283 THR B CA 1
ATOM 3368 C C . THR B 1 156 ? -14.963 5.670 10.305 1.00 14.42 283 THR B C 1
ATOM 3369 O O . THR B 1 156 ? -15.627 6.719 10.316 1.00 15.33 283 THR B O 1
ATOM 3373 N N . ILE B 1 157 ? -13.737 5.573 9.766 1.00 13.51 284 ILE B N 1
ATOM 3374 C CA . ILE B 1 157 ? -13.001 6.682 9.232 1.00 12.90 284 ILE B CA 1
ATOM 3375 C C . ILE B 1 157 ? -12.839 6.488 7.713 1.00 12.45 284 ILE B C 1
ATOM 3376 O O . ILE B 1 157 ? -12.531 5.351 7.268 1.00 13.49 284 ILE B O 1
ATOM 3381 N N . ALA B 1 158 ? -12.913 7.592 6.983 1.00 13.33 285 ALA B N 1
ATOM 3382 C CA . ALA B 1 158 ? -12.417 7.690 5.579 1.00 12.53 285 ALA B CA 1
ATOM 3383 C C . ALA B 1 158 ? -11.440 8.848 5.617 1.00 13.34 285 ALA B C 1
ATOM 3384 O O . ALA B 1 158 ? -11.697 9.868 6.285 1.00 14.33 285 ALA B O 1
ATOM 3386 N N . HIS B 1 159 ? -10.340 8.783 4.911 1.00 13.20 286 HIS B N 1
ATOM 3387 C CA . HIS B 1 159 ? -9.308 9.859 5.024 1.00 13.70 286 HIS B CA 1
ATOM 3388 C C . HIS B 1 159 ? -8.435 9.908 3.825 1.00 13.73 286 HIS B C 1
ATOM 3389 O O . HIS B 1 159 ? -8.250 8.908 3.115 1.00 14.22 286 HIS B O 1
ATOM 3396 N N . PHE B 1 160 ? -7.813 11.067 3.636 1.00 12.59 287 PHE B N 1
ATOM 3397 C CA . PHE B 1 160 ? -6.892 11.308 2.516 1.00 12.84 287 PHE B CA 1
ATOM 3398 C C . PHE B 1 160 ? -5.681 12.008 3.022 1.00 13.42 287 PHE B C 1
ATOM 3399 O O . PHE B 1 160 ? -5.838 12.962 3.819 1.00 13.98 287 PHE B O 1
ATOM 3407 N N . HIS B 1 161 ? -4.508 11.568 2.601 1.00 12.86 288 HIS B N 1
ATOM 3408 C CA . HIS B 1 161 ? -3.234 12.215 2.929 1.00 12.57 288 HIS B CA 1
ATOM 3409 C C . HIS B 1 161 ? -2.432 12.407 1.672 1.00 12.37 288 HIS B C 1
ATOM 3410 O O . HIS B 1 161 ? -2.216 11.436 0.944 1.00 13.10 288 HIS B O 1
ATOM 3417 N N . TRP B 1 162 ? -1.966 13.646 1.402 1.00 12.10 289 TRP B N 1
ATOM 3418 C CA . TRP B 1 162 ? -1.212 13.872 0.157 1.00 13.52 289 TRP B CA 1
ATOM 3419 C C . TRP B 1 162 ? -0.450 15.142 0.303 1.00 12.74 289 TRP B C 1
ATOM 3420 O O . TRP B 1 162 ? -0.585 15.892 1.257 1.00 13.63 289 TRP B O 1
ATOM 3431 N N . SER B 1 163 ? 0.537 15.393 -0.591 1.00 15.37 290 SER B N 1
ATOM 3432 C CA . SER B 1 163 ? 1.228 16.701 -0.738 1.00 15.89 290 SER B CA 1
ATOM 3433 C C . SER B 1 163 ? 0.767 17.364 -1.992 1.00 16.65 290 SER B C 1
ATOM 3434 O O . SER B 1 163 ? 0.942 16.743 -3.081 1.00 18.08 290 SER B O 1
ATOM 3437 N N . ASP B 1 164 ? 0.204 18.602 -1.968 1.00 15.15 291 ASP B N 1
ATOM 3438 C CA . ASP B 1 164 ? -0.129 19.287 -3.190 1.00 13.94 291 ASP B CA 1
ATOM 3439 C C . ASP B 1 164 ? 1.125 19.332 -4.112 1.00 13.20 291 ASP B C 1
ATOM 3440 O O . ASP B 1 164 ? 2.192 19.746 -3.662 1.00 15.85 291 ASP B O 1
ATOM 3445 N N . LEU B 1 165 ? 1.031 18.851 -5.339 1.00 13.69 292 LEU B N 1
ATOM 3446 C CA . LEU B 1 165 ? 2.254 18.667 -6.104 1.00 17.17 292 LEU B CA 1
ATOM 3447 C C . LEU B 1 165 ? 2.927 19.991 -6.501 1.00 16.29 292 LEU B C 1
ATOM 3448 O O . LEU B 1 165 ? 4.133 20.026 -6.624 1.00 20.35 292 LEU B O 1
ATOM 3453 N N . ASN B 1 166 ? 2.148 21.021 -6.703 1.00 15.20 293 ASN B N 1
ATOM 3454 C CA . ASN B 1 166 ? 2.720 22.283 -7.154 1.00 17.82 293 ASN B CA 1
ATOM 3455 C C . ASN B 1 166 ? 3.481 22.993 -6.033 1.00 15.97 293 ASN B C 1
ATOM 3456 O O . ASN B 1 166 ? 4.430 23.626 -6.332 1.00 16.80 293 ASN B O 1
ATOM 3461 N N . SER B 1 167 ? 2.968 22.927 -4.807 1.00 15.19 294 SER B N 1
ATOM 3462 C CA . SER B 1 167 ? 3.493 23.694 -3.687 1.00 15.83 294 SER B CA 1
ATOM 3463 C C . SER B 1 167 ? 4.204 22.859 -2.667 1.00 15.24 294 SER B C 1
ATOM 3464 O O . SER B 1 167 ? 4.799 23.399 -1.719 1.00 16.19 294 SER B O 1
ATOM 3467 N N . ASP B 1 168 ? 4.025 21.552 -2.682 1.00 14.34 295 ASP B N 1
ATOM 3468 C CA . ASP B 1 168 ? 4.463 20.654 -1.649 1.00 14.98 295 ASP B CA 1
ATOM 3469 C C . ASP B 1 168 ? 3.741 20.808 -0.303 1.00 16.70 295 ASP B C 1
ATOM 3470 O O . ASP B 1 168 ? 4.190 20.266 0.689 1.00 21.53 295 ASP B O 1
ATOM 3475 N N . GLU B 1 169 ? 2.605 21.438 -0.274 1.00 14.88 296 GLU B N 1
ATOM 3476 C CA . GLU B 1 169 ? 1.881 21.573 0.974 1.00 15.71 296 GLU B CA 1
ATOM 3477 C C . GLU B 1 169 ? 1.152 20.293 1.367 1.00 14.41 296 GLU B C 1
ATOM 3478 O O . GLU B 1 169 ? 0.397 19.736 0.577 1.00 14.24 296 GLU B O 1
ATOM 3484 N N . TYR B 1 170 ? 1.385 19.819 2.603 1.00 15.25 297 TYR B N 1
ATOM 3485 C CA . TYR B 1 170 ? 0.750 18.624 3.070 1.00 15.53 297 TYR B CA 1
ATOM 3486 C C . TYR B 1 170 ? -0.729 18.861 3.291 1.00 14.65 297 TYR B C 1
ATOM 3487 O O . TYR B 1 170 ? -1.139 19.910 3.817 1.00 17.93 297 TYR B O 1
ATOM 3496 N N . GLN B 1 171 ? -1.575 17.949 2.905 1.00 13.38 298 GLN B N 1
ATOM 3497 C CA . GLN B 1 171 ? -3.030 17.994 3.061 1.00 13.77 298 GLN B CA 1
ATOM 3498 C C . GLN B 1 171 ? -3.461 16.717 3.702 1.00 14.54 298 GLN B C 1
ATOM 3499 O O . GLN B 1 171 ? -2.969 15.602 3.417 1.00 14.76 298 GLN B O 1
ATOM 3505 N N . ASN B 1 172 ? -4.467 16.853 4.568 1.00 14.48 299 ASN B N 1
ATOM 3506 C CA . ASN B 1 172 ? -4.956 15.675 5.370 1.00 15.74 299 ASN B CA 1
ATOM 3507 C C . ASN B 1 172 ? -6.394 16.000 5.682 1.00 16.07 299 ASN B C 1
ATOM 3508 O O . ASN B 1 172 ? -6.685 16.943 6.476 1.00 18.69 299 ASN B O 1
ATOM 3513 N N . LEU B 1 173 ? -7.354 15.262 5.133 1.00 15.10 300 LEU B N 1
ATOM 3514 C CA A LEU B 1 173 ? -8.763 15.549 5.447 0.50 15.62 300 LEU B CA 1
ATOM 3515 C CA B LEU B 1 173 ? -8.799 15.596 5.226 0.50 16.31 300 LEU B CA 1
ATOM 3516 C C . LEU B 1 173 ? -9.579 14.298 5.274 1.00 13.21 300 LEU B C 1
ATOM 3517 O O . LEU B 1 173 ? -9.169 13.322 4.644 1.00 15.33 300 LEU B O 1
ATOM 3526 N N . GLY B 1 174 ? -10.725 14.259 5.901 1.00 14.26 301 GLY B N 1
ATOM 3527 C CA . GLY B 1 174 ? -11.614 13.106 5.775 1.00 13.97 301 GLY B CA 1
ATOM 3528 C C . GLY B 1 174 ? -12.818 13.270 6.626 1.00 13.67 301 GLY B C 1
ATOM 3529 O O . GLY B 1 174 ? -13.163 14.370 7.054 1.00 15.50 301 GLY B O 1
ATOM 3530 N N . GLY B 1 175 ? -13.483 12.160 6.841 1.00 14.27 302 GLY B N 1
ATOM 3531 C CA . GLY B 1 175 ? -14.763 12.158 7.555 1.00 15.09 302 GLY B CA 1
ATOM 3532 C C . GLY B 1 175 ? -14.920 10.893 8.374 1.00 13.71 302 GLY B C 1
ATOM 3533 O O . GLY B 1 175 ? -14.091 9.967 8.330 1.00 13.74 302 GLY B O 1
ATOM 3534 N N . THR B 1 176 ? -16.062 10.805 9.033 1.00 13.94 303 THR B N 1
ATOM 3535 C CA . THR B 1 176 ? -16.398 9.674 9.830 1.00 13.09 303 THR B CA 1
ATOM 3536 C C . THR B 1 176 ? -17.850 9.333 9.620 1.00 13.24 303 THR B C 1
ATOM 3537 O O . THR B 1 176 ? -18.638 10.179 9.196 1.00 14.70 303 THR B O 1
ATOM 3541 N N . THR B 1 177 ? -18.250 8.128 9.952 1.00 13.71 304 THR B N 1
ATOM 3542 C CA . THR B 1 177 ? -19.657 7.743 9.867 1.00 15.63 304 THR B CA 1
ATOM 3543 C C . THR B 1 177 ? -19.943 6.654 10.912 1.00 15.40 304 THR B C 1
ATOM 3544 O O . THR B 1 177 ? -19.054 5.891 11.315 1.00 15.98 304 THR B O 1
ATOM 3548 N N . PRO B 1 178 ? -21.215 6.594 11.419 1.00 15.81 305 PRO B N 1
ATOM 3549 C CA . PRO B 1 178 ? -21.516 5.540 12.390 1.00 16.71 305 PRO B CA 1
ATOM 3550 C C . PRO B 1 178 ? -21.640 4.229 11.723 1.00 16.41 305 PRO B C 1
ATOM 3551 O O . PRO B 1 178 ? -22.050 4.082 10.538 1.00 19.48 305 PRO B O 1
ATOM 3555 N N . ILE B 1 179 ? -21.413 3.179 12.505 1.00 16.69 306 ILE B N 1
ATOM 3556 C CA . ILE B 1 179 ? -21.572 1.862 12.016 1.00 19.15 306 ILE B CA 1
ATOM 3557 C C . ILE B 1 179 ? -22.179 1.011 13.084 1.00 22.55 306 ILE B C 1
ATOM 3558 O O . ILE B 1 179 ? -21.763 1.068 14.268 1.00 22.38 306 ILE B O 1
ATOM 3563 N N . THR B 1 180 ? -23.118 0.173 12.652 1.00 25.86 307 THR B N 1
ATOM 3564 C CA . THR B 1 180 ? -23.794 -0.706 13.554 1.00 30.48 307 THR B CA 1
ATOM 3565 C C . THR B 1 180 ? -23.258 -2.137 13.308 1.00 26.22 307 THR B C 1
ATOM 3566 O O . THR B 1 180 ? -23.208 -2.654 12.171 1.00 27.58 307 THR B O 1
ATOM 3570 N N . ASN B 1 181 ? -22.855 -2.763 14.391 1.00 25.49 308 ASN B N 1
ATOM 3571 C CA . ASN B 1 181 ? -22.513 -4.137 14.289 1.00 22.37 308 ASN B CA 1
ATOM 3572 C C . ASN B 1 181 ? -21.377 -4.408 13.338 1.00 20.05 308 ASN B C 1
ATOM 3573 O O . ASN B 1 181 ? -21.389 -5.286 12.532 1.00 21.78 308 ASN B O 1
ATOM 3578 N N . ALA B 1 182 ? -20.282 -3.617 13.459 1.00 18.96 309 ALA B N 1
ATOM 3579 C CA . ALA B 1 182 ? -19.135 -3.704 12.522 1.00 18.08 309 ALA B CA 1
ATOM 3580 C C . ALA B 1 182 ? -18.429 -5.056 12.598 1.00 20.15 309 ALA B C 1
ATOM 3581 O O . ALA B 1 182 ? -17.801 -5.500 11.611 1.00 19.23 309 ALA B O 1
ATOM 3583 N N . SER B 1 183 ? -18.451 -5.705 13.786 1.00 19.65 310 SER B N 1
ATOM 3584 C CA . SER B 1 183 ? -17.741 -6.971 13.927 1.00 20.30 310 SER B CA 1
ATOM 3585 C C . SER B 1 183 ? -18.646 -8.175 13.701 1.00 21.05 310 SER B C 1
ATOM 3586 O O . SER B 1 183 ? -18.174 -9.212 13.292 1.00 24.05 310 SER B O 1
ATOM 3589 N N . GLY B 1 184 ? -19.962 -8.007 13.846 1.00 20.05 311 GLY B N 1
ATOM 3590 C CA . GLY B 1 184 ? -20.883 -9.149 13.789 1.00 21.44 311 GLY B CA 1
ATOM 3591 C C . GLY B 1 184 ? -21.608 -9.302 12.463 1.00 20.78 311 GLY B C 1
ATOM 3592 O O . GLY B 1 184 ? -22.164 -10.346 12.159 1.00 24.80 311 GLY B O 1
ATOM 3593 N N . SER B 1 185 ? -21.571 -8.246 11.645 1.00 20.92 312 SER B N 1
ATOM 3594 C CA . SER B 1 185 ? -22.212 -8.251 10.315 1.00 21.48 312 SER B CA 1
ATOM 3595 C C . SER B 1 185 ? -21.238 -7.771 9.267 1.00 22.25 312 SER B C 1
ATOM 3596 O O . SER B 1 185 ? -20.389 -6.857 9.502 1.00 24.14 312 SER B O 1
ATOM 3599 N N . PHE B 1 186 ? -21.357 -8.321 8.065 1.00 22.70 313 PHE B N 1
ATOM 3600 C CA . PHE B 1 186 ? -20.521 -7.850 6.990 1.00 21.51 313 PHE B CA 1
ATOM 3601 C C . PHE B 1 186 ? -21.062 -6.523 6.451 1.00 20.50 313 PHE B C 1
ATOM 3602 O O . PHE B 1 186 ? -22.262 -6.272 6.462 1.00 23.10 313 PHE B O 1
ATOM 3610 N N . HIS B 1 187 ? -20.108 -5.614 6.134 1.00 21.02 314 HIS B N 1
ATOM 3611 C CA . HIS B 1 187 ? -20.498 -4.388 5.463 1.00 18.71 314 HIS B CA 1
ATOM 3612 C C . HIS B 1 187 ? -19.594 -4.260 4.278 1.00 18.78 314 HIS B C 1
ATOM 3613 O O . HIS B 1 187 ? -18.505 -4.902 4.142 1.00 18.42 314 HIS B O 1
ATOM 3620 N N . VAL B 1 188 ? -19.986 -3.443 3.295 1.00 18.05 315 VAL B N 1
ATOM 3621 C CA . VAL B 1 188 ? -19.115 -3.200 2.155 1.00 17.85 315 VAL B CA 1
ATOM 3622 C C . VAL B 1 188 ? -18.489 -1.765 2.213 1.00 17.00 315 VAL B C 1
ATOM 3623 O O . VAL B 1 188 ? -19.189 -0.741 2.298 1.00 19.21 315 VAL B O 1
ATOM 3627 N N . TYR B 1 189 ? -17.173 -1.802 2.193 1.00 14.89 316 TYR B N 1
ATOM 3628 C CA . TYR B 1 189 ? -16.324 -0.553 2.283 1.00 15.51 316 TYR B CA 1
ATOM 3629 C C . TYR B 1 189 ? -15.796 -0.304 0.882 1.00 14.73 316 TYR B C 1
ATOM 3630 O O . TYR B 1 189 ? -15.244 -1.204 0.254 1.00 16.14 316 TYR B O 1
ATOM 3639 N N . SER B 1 190 ? -16.110 0.877 0.317 1.00 13.71 317 SER B N 1
ATOM 3640 C CA . SER B 1 190 ? -15.776 1.085 -1.097 1.00 15.06 317 SER B CA 1
ATOM 3641 C C . SER B 1 190 ? -15.227 2.466 -1.341 1.00 13.83 317 SER B C 1
ATOM 3642 O O . SER B 1 190 ? -15.459 3.445 -0.616 1.00 13.11 317 SER B O 1
ATOM 3645 N N . LEU B 1 191 ? -14.497 2.535 -2.456 1.00 13.42 318 LEU B N 1
ATOM 3646 C CA . LEU B 1 191 ? -13.981 3.764 -3.012 1.00 13.70 318 LEU B CA 1
ATOM 3647 C C . LEU B 1 191 ? -14.414 3.828 -4.476 1.00 13.80 318 LEU B C 1
ATOM 3648 O O . LEU B 1 191 ? -14.247 2.860 -5.214 1.00 15.04 318 LEU B O 1
ATOM 3653 N N . GLU B 1 192 ? -14.838 5.007 -4.897 1.00 13.09 319 GLU B N 1
ATOM 3654 C CA . GLU B 1 192 ? -15.065 5.340 -6.345 1.00 14.05 319 GLU B CA 1
ATOM 3655 C C . GLU B 1 192 ? -14.110 6.424 -6.635 1.00 13.00 319 GLU B C 1
ATOM 3656 O O . GLU B 1 192 ? -14.189 7.534 -6.078 1.00 14.44 319 GLU B O 1
ATOM 3662 N N . TRP B 1 193 ? -13.176 6.192 -7.573 1.00 14.09 320 TRP B N 1
ATOM 3663 C CA . TRP B 1 193 ? -12.060 7.042 -7.819 1.00 13.99 320 TRP B CA 1
ATOM 3664 C C . TRP B 1 193 ? -11.998 7.323 -9.316 1.00 14.13 320 TRP B C 1
ATOM 3665 O O . TRP B 1 193 ? -11.796 6.399 -10.129 1.00 15.44 320 TRP B O 1
ATOM 3676 N N . ASN B 1 194 ? -12.114 8.579 -9.699 1.00 14.72 321 ASN B N 1
ATOM 3677 C CA . ASN B 1 194 ? -11.821 8.925 -11.111 1.00 14.97 321 ASN B CA 1
ATOM 3678 C C . ASN B 1 194 ? -11.123 10.259 -11.146 1.00 15.42 321 ASN B C 1
ATOM 3679 O O . ASN B 1 194 ? -10.686 10.836 -10.096 1.00 14.97 321 ASN B O 1
ATOM 3684 N N . ALA B 1 195 ? -10.934 10.799 -12.372 1.00 15.26 322 ALA B N 1
ATOM 3685 C CA . ALA B 1 195 ? -10.192 12.035 -12.451 1.00 15.98 322 ALA B CA 1
ATOM 3686 C C . ALA B 1 195 ? -10.914 13.230 -11.908 1.00 16.86 322 ALA B C 1
ATOM 3687 O O . ALA B 1 195 ? -10.324 14.280 -11.643 1.00 17.29 322 ALA B O 1
ATOM 3689 N N . SER B 1 196 ? -12.213 13.069 -11.648 1.00 16.97 323 SER B N 1
ATOM 3690 C CA A SER B 1 196 ? -13.102 14.071 -11.059 0.50 16.30 323 SER B CA 1
ATOM 3691 C CA B SER B 1 196 ? -12.948 14.160 -11.054 0.50 15.90 323 SER B CA 1
ATOM 3692 C C . SER B 1 196 ? -13.075 14.102 -9.522 1.00 15.22 323 SER B C 1
ATOM 3693 O O . SER B 1 196 ? -13.022 15.172 -8.893 1.00 15.49 323 SER B O 1
ATOM 3698 N N . ALA B 1 197 ? -13.097 12.951 -8.894 1.00 16.58 324 ALA B N 1
ATOM 3699 C CA . ALA B 1 197 ? -13.325 12.887 -7.413 1.00 15.15 324 ALA B CA 1
ATOM 3700 C C . ALA B 1 197 ? -12.987 11.532 -6.919 1.00 13.96 324 ALA B C 1
ATOM 3701 O O . ALA B 1 197 ? -12.981 10.504 -7.666 1.00 15.69 324 ALA B O 1
ATOM 3703 N N . MET B 1 198 ? -12.778 11.507 -5.571 1.00 14.80 325 MET B N 1
ATOM 3704 C CA A MET B 1 198 ? -12.608 10.247 -4.791 0.50 13.88 325 MET B CA 1
ATOM 3705 C CA B MET B 1 198 ? -12.690 10.233 -4.847 0.50 14.46 325 MET B CA 1
ATOM 3706 C C . MET B 1 198 ? -13.779 10.228 -3.822 1.00 13.26 325 MET B C 1
ATOM 3707 O O . MET B 1 198 ? -13.878 11.174 -3.012 1.00 15.78 325 MET B O 1
ATOM 3716 N N . LYS B 1 199 ? -14.595 9.179 -3.840 1.00 13.56 326 LYS B N 1
ATOM 3717 C CA . LYS B 1 199 ? -15.739 9.061 -2.886 1.00 13.53 326 LYS B CA 1
ATOM 3718 C C . LYS B 1 199 ? -15.561 7.776 -2.117 1.00 13.69 326 LYS B C 1
ATOM 3719 O O . LYS B 1 199 ? -15.345 6.682 -2.710 1.00 13.93 326 LYS B O 1
ATOM 3725 N N . VAL B 1 200 ? -15.606 7.851 -0.771 1.00 12.72 327 VAL B N 1
ATOM 3726 C CA . VAL B 1 200 ? -15.533 6.657 0.094 1.00 12.62 327 VAL B CA 1
ATOM 3727 C C . VAL B 1 200 ? -16.881 6.451 0.688 1.00 12.63 327 VAL B C 1
ATOM 3728 O O . VAL B 1 200 ? -17.475 7.350 1.234 1.00 13.16 327 VAL B O 1
ATOM 3732 N N . PHE B 1 201 ? -17.358 5.174 0.600 1.00 13.60 328 PHE B N 1
ATOM 3733 C CA . PHE B 1 201 ? -18.674 4.782 1.071 1.00 14.40 328 PHE B CA 1
ATOM 3734 C C . PHE B 1 201 ? -18.557 3.676 2.138 1.00 13.95 328 PHE B C 1
ATOM 3735 O O . PHE B 1 201 ? -17.648 2.841 2.061 1.00 14.21 328 PHE B O 1
ATOM 3743 N N . LEU B 1 202 ? -19.550 3.678 3.013 1.00 14.70 329 LEU B N 1
ATOM 3744 C CA . LEU B 1 202 ? -19.853 2.522 3.868 1.00 15.25 329 LEU B CA 1
ATOM 3745 C C . LEU B 1 202 ? -21.256 2.095 3.399 1.00 14.05 329 LEU B C 1
ATOM 3746 O O . LEU B 1 202 ? -22.210 2.848 3.533 1.00 17.18 329 LEU B O 1
ATOM 3751 N N . ASP B 1 203 ? -21.311 0.877 2.825 1.00 18.40 330 ASP B N 1
ATOM 3752 C CA . ASP B 1 203 ? -22.582 0.419 2.171 1.00 18.34 330 ASP B CA 1
ATOM 3753 C C . ASP B 1 203 ? -23.027 1.537 1.152 1.00 17.28 330 ASP B C 1
ATOM 3754 O O . ASP B 1 203 ? -22.193 1.905 0.319 1.00 19.55 330 ASP B O 1
ATOM 3759 N N . ASP B 1 204 ? -24.235 2.120 1.282 1.00 19.97 331 ASP B N 1
ATOM 3760 C CA . ASP B 1 204 ? -24.659 3.172 0.360 1.00 19.16 331 ASP B CA 1
ATOM 3761 C C . ASP B 1 204 ? -24.518 4.532 0.944 1.00 19.75 331 ASP B C 1
ATOM 3762 O O . ASP B 1 204 ? -25.031 5.458 0.376 1.00 22.98 331 ASP B O 1
ATOM 3767 N N . THR B 1 205 ? -23.797 4.678 2.056 1.00 17.37 332 THR B N 1
ATOM 3768 C CA . THR B 1 205 ? -23.591 5.952 2.707 1.00 17.06 332 THR B CA 1
ATOM 3769 C C . THR B 1 205 ? -22.257 6.592 2.324 1.00 15.29 332 THR B C 1
ATOM 3770 O O . THR B 1 205 ? -21.211 5.985 2.528 1.00 16.37 332 THR B O 1
ATOM 3774 N N . LEU B 1 206 ? -22.315 7.786 1.726 1.00 15.53 333 LEU B N 1
ATOM 3775 C CA . LEU B 1 206 ? -21.060 8.533 1.452 1.00 14.90 333 LEU B CA 1
ATOM 3776 C C . LEU B 1 206 ? -20.425 9.001 2.753 1.00 14.12 333 LEU B C 1
ATOM 3777 O O . LEU B 1 206 ? -21.058 9.772 3.498 1.00 17.08 333 LEU B O 1
ATOM 3782 N N . VAL B 1 207 ? -19.180 8.573 3.018 1.00 13.47 334 VAL B N 1
ATOM 3783 C CA . VAL B 1 207 ? -18.436 9.029 4.200 1.00 13.41 334 VAL B CA 1
ATOM 3784 C C . VAL B 1 207 ? -17.705 10.302 3.889 1.00 13.08 334 VAL B C 1
ATOM 3785 O O . VAL B 1 207 ? -17.762 11.300 4.657 1.00 13.25 334 VAL B O 1
ATOM 3789 N N . TYR B 1 208 ? -17.004 10.385 2.769 1.00 12.92 335 TYR B N 1
ATOM 3790 C CA . TYR B 1 208 ? -16.269 11.623 2.420 1.00 12.99 335 TYR B CA 1
ATOM 3791 C C . TYR B 1 208 ? -16.046 11.614 0.944 1.00 13.22 335 TYR B C 1
ATOM 3792 O O . TYR B 1 208 ? -15.777 10.556 0.329 1.00 14.60 335 TYR B O 1
ATOM 3801 N N . GLU B 1 209 ? -16.084 12.796 0.356 1.00 13.45 336 GLU B N 1
ATOM 3802 C CA . GLU B 1 209 ? -15.789 13.004 -1.072 1.00 14.33 336 GLU B CA 1
ATOM 3803 C C . GLU B 1 209 ? -14.702 14.019 -1.178 1.00 15.15 336 GLU B C 1
ATOM 3804 O O . GLU B 1 209 ? -14.861 15.161 -0.660 1.00 16.38 336 GLU B O 1
ATOM 3810 N N . LEU B 1 210 ? -13.573 13.696 -1.785 1.00 14.10 337 LEU B N 1
ATOM 3811 C CA . LEU B 1 210 ? -12.461 14.658 -2.058 1.00 15.09 337 LEU B CA 1
ATOM 3812 C C . LEU B 1 210 ? -12.514 14.973 -3.585 1.00 14.22 337 LEU B C 1
ATOM 3813 O O . LEU B 1 210 ? -12.394 14.074 -4.422 1.00 15.23 337 LEU B O 1
ATOM 3818 N N . LYS B 1 211 ? -12.569 16.231 -3.950 1.00 15.55 338 LYS B N 1
ATOM 3819 C CA . LYS B 1 211 ? -12.498 16.633 -5.377 1.00 15.76 338 LYS B CA 1
ATOM 3820 C C . LYS B 1 211 ? -11.067 16.356 -5.866 1.00 15.03 338 LYS B C 1
ATOM 3821 O O . LYS B 1 211 ? -10.155 16.698 -5.173 1.00 16.58 338 LYS B O 1
ATOM 3827 N N . ASN B 1 212 ? -10.924 15.777 -7.005 1.00 14.79 339 ASN B N 1
ATOM 3828 C CA . ASN B 1 212 ? -9.600 15.483 -7.556 1.00 14.03 339 ASN B CA 1
ATOM 3829 C C . ASN B 1 212 ? -9.103 16.681 -8.367 1.00 14.53 339 ASN B C 1
ATOM 3830 O O . ASN B 1 212 ? -9.923 17.556 -8.744 1.00 18.10 339 ASN B O 1
ATOM 3835 N N . SER B 1 213 ? -7.813 16.788 -8.597 1.00 14.79 340 SER B N 1
ATOM 3836 C CA . SER B 1 213 ? -7.232 17.863 -9.409 1.00 17.43 340 SER B CA 1
ATOM 3837 C C . SER B 1 213 ? -5.868 17.303 -9.886 1.00 14.42 340 SER B C 1
ATOM 3838 O O . SER B 1 213 ? -5.347 16.364 -9.355 1.00 14.44 340 SER B O 1
ATOM 3841 N N . GLN B 1 214 ? -5.282 17.925 -10.879 1.00 18.98 341 GLN B N 1
ATOM 3842 C CA . GLN B 1 214 ? -3.957 17.458 -11.415 1.00 18.11 341 GLN B CA 1
ATOM 3843 C C . GLN B 1 214 ? -2.885 17.649 -10.341 1.00 18.94 341 GLN B C 1
ATOM 3844 O O . GLN B 1 214 ? -1.795 17.104 -10.461 1.00 22.40 341 GLN B O 1
ATOM 3850 N N . ASN B 1 215 ? -3.192 18.480 -9.316 1.00 17.17 342 ASN B N 1
ATOM 3851 C CA A ASN B 1 215 ? -2.321 18.707 -8.095 0.50 18.31 342 ASN B CA 1
ATOM 3852 C CA B ASN B 1 215 ? -2.134 18.516 -8.287 0.50 21.42 342 ASN B CA 1
ATOM 3853 C C . ASN B 1 215 ? -2.268 17.646 -7.008 1.00 17.22 342 ASN B C 1
ATOM 3854 O O . ASN B 1 215 ? -1.610 17.802 -5.980 1.00 20.03 342 ASN B O 1
ATOM 3863 N N . THR B 1 216 ? -2.943 16.564 -7.224 1.00 15.13 343 THR B N 1
ATOM 3864 C CA . THR B 1 216 ? -2.944 15.516 -6.267 1.00 14.79 343 THR B CA 1
ATOM 3865 C C . THR B 1 216 ? -2.120 14.375 -6.838 1.00 13.14 343 THR B C 1
ATOM 3866 O O . THR B 1 216 ? -1.845 14.259 -8.032 1.00 14.66 343 THR B O 1
ATOM 3870 N N . PRO B 1 217 ? -1.729 13.410 -5.966 1.00 13.32 344 PRO B N 1
ATOM 3871 C CA . PRO B 1 217 ? -1.105 12.116 -6.401 1.00 13.19 344 PRO B CA 1
ATOM 3872 C C . PRO B 1 217 ? -2.176 11.058 -6.685 1.00 13.23 344 PRO B C 1
ATOM 3873 O O . PRO B 1 217 ? -1.829 9.867 -6.719 1.00 14.23 344 PRO B O 1
ATOM 3877 N N . TYR B 1 218 ? -3.430 11.479 -6.936 1.00 12.13 345 TYR B N 1
ATOM 3878 C CA . TYR B 1 218 ? -4.514 10.564 -7.195 1.00 12.79 345 TYR B CA 1
ATOM 3879 C C . TYR B 1 218 ? -4.865 10.549 -8.732 1.00 13.04 345 TYR B C 1
ATOM 3880 O O . TYR B 1 218 ? -6.005 10.327 -9.101 1.00 13.22 345 TYR B O 1
ATOM 3889 N N . ASN B 1 219 ? -3.800 10.623 -9.542 1.00 13.10 346 ASN B N 1
ATOM 3890 C CA . ASN B 1 219 ? -3.934 10.481 -11.001 1.00 13.36 346 ASN B CA 1
ATOM 3891 C C . ASN B 1 219 ? -2.869 9.570 -11.572 1.00 13.40 346 ASN B C 1
ATOM 3892 O O . ASN B 1 219 ? -2.516 9.633 -12.752 1.00 13.13 346 ASN B O 1
ATOM 3897 N N . ALA B 1 220 ? -2.350 8.692 -10.708 1.00 13.94 347 ALA B N 1
ATOM 3898 C CA . ALA B 1 220 ? -1.338 7.769 -11.064 1.00 13.75 347 ALA B CA 1
ATOM 3899 C C . ALA B 1 220 ? -1.613 6.475 -10.283 1.00 14.15 347 ALA B C 1
ATOM 3900 O O . ALA B 1 220 ? -2.485 6.439 -9.411 1.00 14.20 347 ALA B O 1
ATOM 3902 N N . PRO B 1 221 ? -0.912 5.378 -10.563 1.00 13.56 348 PRO B N 1
ATOM 3903 C CA . PRO B 1 221 ? -1.434 4.071 -10.026 1.00 13.75 348 PRO B CA 1
ATOM 3904 C C . PRO B 1 221 ? -1.276 4.004 -8.502 1.00 13.76 348 PRO B C 1
ATOM 3905 O O . PRO B 1 221 ? -0.276 4.515 -7.976 1.00 13.96 348 PRO B O 1
ATOM 3909 N N . HIS B 1 222 ? -2.234 3.315 -7.919 1.00 13.70 349 HIS B N 1
ATOM 3910 C CA . HIS B 1 222 ? -2.196 2.982 -6.471 1.00 14.14 349 HIS B CA 1
ATOM 3911 C C . HIS B 1 222 ? -2.323 1.494 -6.344 1.00 13.80 349 HIS B C 1
ATOM 3912 O O . HIS B 1 222 ? -2.800 0.789 -7.255 1.00 15.48 349 HIS B O 1
ATOM 3919 N N . TYR B 1 223 ? -1.916 0.965 -5.160 1.00 13.52 350 TYR B N 1
ATOM 3920 C CA . TYR B 1 223 ? -2.184 -0.417 -4.780 1.00 14.37 350 TYR B CA 1
ATOM 3921 C C . TYR B 1 223 ? -2.902 -0.450 -3.472 1.00 13.58 350 TYR B C 1
ATOM 3922 O O . TYR B 1 223 ? -2.938 0.551 -2.717 1.00 13.72 350 TYR B O 1
ATOM 3931 N N . LEU B 1 224 ? -3.524 -1.594 -3.200 1.00 14.60 351 LEU B N 1
ATOM 3932 C CA . LEU B 1 224 ? -4.396 -1.770 -2.032 1.00 13.84 351 LEU B CA 1
ATOM 3933 C C . LEU B 1 224 ? -3.585 -2.421 -0.877 1.00 14.57 351 LEU B C 1
ATOM 3934 O O . LEU B 1 224 ? -2.754 -3.309 -1.106 1.00 15.15 351 LEU B O 1
ATOM 3939 N N . LEU B 1 225 ? -3.877 -1.976 0.347 1.00 13.97 352 LEU B N 1
ATOM 3940 C CA . LEU B 1 225 ? -3.300 -2.526 1.592 1.00 13.41 352 LEU B CA 1
ATOM 3941 C C . LEU B 1 225 ? -4.468 -2.955 2.453 1.00 13.82 352 LEU B C 1
ATOM 3942 O O . LEU B 1 225 ? -5.504 -2.294 2.567 1.00 14.22 352 LEU B O 1
ATOM 3947 N N . LEU B 1 226 ? -4.202 -4.070 3.165 1.00 15.25 353 LEU B N 1
ATOM 3948 C CA . LEU B 1 226 ? -5.120 -4.646 4.204 1.00 14.84 353 LEU B CA 1
ATOM 3949 C C . LEU B 1 226 ? -4.322 -5.015 5.398 1.00 15.39 353 LEU B C 1
ATOM 3950 O O . LEU B 1 226 ? -3.317 -5.714 5.271 1.00 15.70 353 LEU B O 1
ATOM 3955 N N . ASN B 1 227 ? -4.667 -4.510 6.591 1.00 14.63 354 ASN B N 1
ATOM 3956 C CA . ASN B 1 227 ? -3.836 -4.834 7.760 1.00 14.84 354 ASN B CA 1
ATOM 3957 C C . ASN B 1 227 ? -4.622 -4.626 9.036 1.00 13.32 354 ASN B C 1
ATOM 3958 O O . ASN B 1 227 ? -5.674 -4.016 9.057 1.00 14.00 354 ASN B O 1
ATOM 3963 N N . ILE B 1 228 ? -4.079 -5.221 10.153 1.00 15.37 355 ILE B N 1
ATOM 3964 C CA . ILE B 1 228 ? -4.447 -4.808 11.498 1.00 14.15 355 ILE B CA 1
ATOM 3965 C C . ILE B 1 228 ? -3.219 -4.310 12.224 1.00 12.91 355 ILE B C 1
ATOM 3966 O O . ILE B 1 228 ? -2.325 -5.132 12.500 1.00 15.02 355 ILE B O 1
ATOM 3971 N N . ALA B 1 229 ? -3.132 -3.001 12.547 1.00 13.42 356 ALA B N 1
ATOM 3972 C CA . ALA B 1 229 ? -2.026 -2.517 13.419 1.00 14.19 356 ALA B CA 1
ATOM 3973 C C . ALA B 1 229 ? -2.503 -2.710 14.883 1.00 12.64 356 ALA B C 1
ATOM 3974 O O . ALA B 1 229 ? -3.728 -2.762 15.123 1.00 13.15 356 ALA B O 1
ATOM 3976 N N . MET B 1 230 ? -1.542 -2.789 15.790 1.00 13.52 357 MET B N 1
ATOM 3977 C CA . MET B 1 230 ? -1.855 -2.855 17.230 1.00 13.36 357 MET B CA 1
ATOM 3978 C C . MET B 1 230 ? -1.294 -1.644 17.932 1.00 12.42 357 MET B C 1
ATOM 3979 O O . MET B 1 230 ? -0.118 -1.320 17.777 1.00 13.62 357 MET B O 1
ATOM 3984 N N . GLY B 1 231 ? -2.170 -0.998 18.736 1.00 13.19 358 GLY B N 1
ATOM 3985 C CA . GLY B 1 231 ? -1.709 0.216 19.450 1.00 13.62 358 GLY B CA 1
ATOM 3986 C C . GLY B 1 231 ? -1.321 1.329 18.500 1.00 13.99 358 GLY B C 1
ATOM 3987 O O . GLY B 1 231 ? -1.940 1.470 17.421 1.00 13.93 358 GLY B O 1
ATOM 3988 N N . GLY B 1 232 ? -0.351 2.131 18.904 1.00 14.19 359 GLY B N 1
ATOM 3989 C CA . GLY B 1 232 ? -0.013 3.304 18.116 1.00 14.29 359 GLY B CA 1
ATOM 3990 C C . GLY B 1 232 ? -1.080 4.379 18.153 1.00 14.80 359 GLY B C 1
ATOM 3991 O O . GLY B 1 232 ? -2.074 4.309 18.933 1.00 14.49 359 GLY B O 1
ATOM 3992 N N . THR B 1 233 ? -0.926 5.364 17.252 1.00 13.77 360 THR B N 1
ATOM 3993 C CA A THR B 1 233 ? -1.739 6.602 17.283 0.50 14.12 360 THR B CA 1
ATOM 3994 C CA B THR B 1 233 ? -1.715 6.585 17.487 0.50 14.58 360 THR B CA 1
ATOM 3995 C C . THR B 1 233 ? -3.227 6.308 17.427 1.00 13.52 360 THR B C 1
ATOM 3996 O O . THR B 1 233 ? -3.912 6.869 18.279 1.00 14.73 360 THR B O 1
ATOM 4003 N N . LEU B 1 234 ? -3.730 5.479 16.514 1.00 12.79 361 LEU B N 1
ATOM 4004 C CA . LEU B 1 234 ? -5.154 5.162 16.517 1.00 13.74 361 LEU B CA 1
ATOM 4005 C C . LEU B 1 234 ? -5.538 3.852 17.125 1.00 13.92 361 LEU B C 1
ATOM 4006 O O . LEU B 1 234 ? -6.716 3.662 17.372 1.00 15.23 361 LEU B O 1
ATOM 4011 N N . GLY B 1 235 ? -4.563 2.983 17.445 1.00 13.29 362 GLY B N 1
ATOM 4012 C CA . GLY B 1 235 ? -4.925 1.809 18.176 1.00 13.57 362 GLY B CA 1
ATOM 4013 C C . GLY B 1 235 ? -5.181 2.067 19.663 1.00 13.16 362 GLY B C 1
ATOM 4014 O O . GLY B 1 235 ? -6.015 1.422 20.294 1.00 14.19 362 GLY B O 1
ATOM 4015 N N . GLY B 1 236 ? -4.412 2.970 20.254 1.00 13.26 363 GLY B N 1
ATOM 4016 C CA . GLY B 1 236 ? -4.605 3.267 21.672 1.00 14.19 363 GLY B CA 1
ATOM 4017 C C . GLY B 1 236 ? -4.186 2.147 22.551 1.00 14.98 363 GLY B C 1
ATOM 4018 O O . GLY B 1 236 ? -3.365 1.295 22.237 1.00 16.73 363 GLY B O 1
ATOM 4019 N N . ASP B 1 237 ? -4.842 2.119 23.731 1.00 15.00 364 ASP B N 1
ATOM 4020 C CA A ASP B 1 237 ? -4.476 1.140 24.752 0.50 16.34 364 ASP B CA 1
ATOM 4021 C CA B ASP B 1 237 ? -4.540 1.121 24.759 0.50 16.81 364 ASP B CA 1
ATOM 4022 C C . ASP B 1 237 ? -4.984 -0.243 24.353 1.00 17.15 364 ASP B C 1
ATOM 4023 O O . ASP B 1 237 ? -6.113 -0.425 23.917 1.00 18.98 364 ASP B O 1
ATOM 4032 N N . ILE B 1 238 ? -4.127 -1.224 24.588 1.00 17.86 365 ILE B N 1
ATOM 4033 C CA . ILE B 1 238 ? -4.433 -2.627 24.337 1.00 17.33 365 ILE B CA 1
ATOM 4034 C C . ILE B 1 238 ? -4.704 -3.312 25.654 1.00 19.60 365 ILE B C 1
ATOM 4035 O O . ILE B 1 238 ? -3.879 -3.166 26.573 1.00 21.85 365 ILE B O 1
ATOM 4040 N N . PRO B 1 239 ? -5.784 -4.123 25.779 1.00 20.36 366 PRO B N 1
ATOM 4041 C CA . PRO B 1 239 ? -6.119 -4.792 27.060 1.00 23.87 366 PRO B CA 1
ATOM 4042 C C . PRO B 1 239 ? -4.867 -5.597 27.453 1.00 19.93 366 PRO B C 1
ATOM 4043 O O . PRO B 1 239 ? -4.207 -6.302 26.642 1.00 19.28 366 PRO B O 1
ATOM 4047 N N . GLU B 1 240 ? -4.603 -5.643 28.744 1.00 23.71 367 GLU B N 1
ATOM 4048 C CA . GLU B 1 240 ? -3.465 -6.405 29.278 1.00 24.99 367 GLU B CA 1
ATOM 4049 C C . GLU B 1 240 ? -3.428 -7.843 28.916 1.00 23.49 367 GLU B C 1
ATOM 4050 O O . GLU B 1 240 ? -2.390 -8.439 28.761 1.00 28.89 367 GLU B O 1
ATOM 4056 N N . ASN B 1 241 ? -4.599 -8.438 28.826 1.00 20.39 368 ASN B N 1
ATOM 4057 C CA . ASN B 1 241 ? -4.668 -9.827 28.515 1.00 21.54 368 ASN B CA 1
ATOM 4058 C C . ASN B 1 241 ? -5.283 -10.110 27.101 1.00 22.66 368 ASN B C 1
ATOM 4059 O O . ASN B 1 241 ? -5.844 -11.179 26.828 1.00 22.62 368 ASN B O 1
ATOM 4064 N N . PHE B 1 242 ? -5.086 -9.162 26.194 1.00 19.16 369 PHE B N 1
ATOM 4065 C CA . PHE B 1 242 ? -5.420 -9.409 24.774 1.00 18.65 369 PHE B CA 1
ATOM 4066 C C . PHE B 1 242 ? -4.858 -10.730 24.342 1.00 18.15 369 PHE B C 1
ATOM 4067 O O . PHE B 1 242 ? -3.646 -11.049 24.612 1.00 19.36 369 PHE B O 1
ATOM 4075 N N . THR B 1 243 ? -5.635 -11.529 23.658 1.00 21.49 370 THR B N 1
ATOM 4076 C CA . THR B 1 243 ? -5.125 -12.749 23.083 1.00 20.99 370 THR B CA 1
ATOM 4077 C C . THR B 1 243 ? -4.929 -12.613 21.566 1.00 22.88 370 THR B C 1
ATOM 4078 O O . THR B 1 243 ? -3.846 -12.509 21.117 1.00 21.63 370 THR B O 1
ATOM 4082 N N . ASP B 1 244 ? -6.035 -12.630 20.853 1.00 20.20 371 ASP B N 1
ATOM 4083 C CA . ASP B 1 244 ? -6.004 -12.439 19.396 1.00 21.49 371 ASP B CA 1
ATOM 4084 C C . ASP B 1 244 ? -7.358 -11.879 18.897 1.00 19.38 371 ASP B C 1
ATOM 4085 O O . ASP B 1 244 ? -8.358 -11.937 19.579 1.00 22.41 371 ASP B O 1
ATOM 4090 N N . ASP B 1 245 ? -7.341 -11.340 17.667 1.00 19.71 372 ASP B N 1
ATOM 4091 C CA . ASP B 1 245 ? -8.576 -10.905 17.032 1.00 19.78 372 ASP B CA 1
ATOM 4092 C C . ASP B 1 245 ? -8.486 -10.961 15.535 1.00 20.80 372 ASP B C 1
ATOM 4093 O O . ASP B 1 245 ? -7.362 -10.998 15.001 1.00 20.75 372 ASP B O 1
ATOM 4098 N N . ILE B 1 246 ? -9.668 -10.986 14.862 1.00 19.80 373 ILE B N 1
ATOM 4099 C CA . ILE B 1 246 ? -9.698 -11.223 13.433 1.00 19.67 373 ILE B CA 1
ATOM 4100 C C . ILE B 1 246 ? -10.394 -10.073 12.675 1.00 16.52 373 ILE B C 1
ATOM 4101 O O . ILE B 1 246 ? -11.368 -9.503 13.109 1.00 21.11 373 ILE B O 1
ATOM 4106 N N . PHE B 1 247 ? -9.819 -9.807 11.496 1.00 18.51 374 PHE B N 1
ATOM 4107 C CA . PHE B 1 247 ? -10.416 -8.955 10.465 1.00 17.34 374 PHE B CA 1
ATOM 4108 C C . PHE B 1 247 ? -10.794 -9.904 9.338 1.00 18.04 374 PHE B C 1
ATOM 4109 O O . PHE B 1 247 ? -9.876 -10.485 8.784 1.00 18.08 374 PHE B O 1
ATOM 4117 N N . GLU B 1 248 ? -12.102 -10.074 9.060 1.00 18.43 375 GLU B N 1
ATOM 4118 C CA . GLU B 1 248 ? -12.545 -11.145 8.154 1.00 19.61 375 GLU B CA 1
ATOM 4119 C C . GLU B 1 248 ? -13.017 -10.467 6.864 1.00 18.26 375 GLU B C 1
ATOM 4120 O O . GLU B 1 248 ? -13.938 -9.658 6.901 1.00 20.02 375 GLU B O 1
ATOM 4126 N N . ILE B 1 249 ? -12.458 -10.876 5.755 1.00 19.70 376 ILE B N 1
ATOM 4127 C CA . ILE B 1 249 ? -12.821 -10.282 4.486 1.00 18.49 376 ILE B CA 1
ATOM 4128 C C . ILE B 1 249 ? -13.381 -11.314 3.504 1.00 19.11 376 ILE B C 1
ATOM 4129 O O . ILE B 1 249 ? -12.757 -12.281 3.197 1.00 19.83 376 ILE B O 1
ATOM 4134 N N . ASP B 1 250 ? -14.634 -11.096 3.142 1.00 17.76 377 ASP B N 1
ATOM 4135 C CA . ASP B 1 250 ? -15.357 -11.995 2.192 1.00 18.93 377 ASP B CA 1
ATOM 4136 C C . ASP B 1 250 ? -14.783 -11.884 0.808 1.00 19.22 377 ASP B C 1
ATOM 4137 O O . ASP B 1 250 ? -14.595 -12.884 0.083 1.00 21.66 377 ASP B O 1
ATOM 4142 N N . TYR B 1 251 ? -14.500 -10.651 0.344 1.00 20.36 378 TYR B N 1
ATOM 4143 C CA . TYR B 1 251 ? -14.005 -10.454 -1.016 1.00 19.52 378 TYR B CA 1
ATOM 4144 C C . TYR B 1 251 ? -13.423 -9.071 -1.147 1.00 18.47 378 TYR B C 1
ATOM 4145 O O . TYR B 1 251 ? -13.701 -8.146 -0.359 1.00 18.04 378 TYR B O 1
ATOM 4154 N N . VAL B 1 252 ? -12.475 -8.994 -2.072 1.00 17.98 379 VAL B N 1
ATOM 4155 C CA . VAL B 1 252 ? -12.050 -7.721 -2.663 1.00 17.72 379 VAL B CA 1
ATOM 4156 C C . VAL B 1 252 ? -12.349 -7.732 -4.142 1.00 17.53 379 VAL B C 1
ATOM 4157 O O . VAL B 1 252 ? -11.997 -8.710 -4.822 1.00 19.96 379 VAL B O 1
ATOM 4161 N N . ARG B 1 253 ? -12.950 -6.649 -4.636 1.00 17.20 380 ARG B N 1
ATOM 4162 C CA . ARG B 1 253 ? -13.281 -6.546 -6.100 1.00 17.91 380 ARG B CA 1
ATOM 4163 C C . ARG B 1 253 ? -12.825 -5.149 -6.518 1.00 17.12 380 ARG B C 1
ATOM 4164 O O . ARG B 1 253 ? -13.113 -4.171 -5.816 1.00 17.65 380 ARG B O 1
ATOM 4172 N N . ILE B 1 254 ? -12.148 -5.026 -7.653 1.00 18.32 381 ILE B N 1
ATOM 4173 C CA . ILE B 1 254 ? -11.813 -3.756 -8.196 1.00 17.46 381 ILE B CA 1
ATOM 4174 C C . ILE B 1 254 ? -12.296 -3.712 -9.644 1.00 17.60 381 ILE B C 1
ATOM 4175 O O . ILE B 1 254 ? -12.031 -4.664 -10.420 1.00 18.80 381 ILE B O 1
ATOM 4180 N N . TYR B 1 255 ? -13.024 -2.665 -9.975 1.00 16.70 382 TYR B N 1
ATOM 4181 C CA . TYR B 1 255 ? -13.647 -2.475 -11.304 1.00 18.31 382 TYR B CA 1
ATOM 4182 C C . TYR B 1 255 ? -13.073 -1.203 -11.890 1.00 17.61 382 TYR B C 1
ATOM 4183 O O . TYR B 1 255 ? -12.740 -0.261 -11.199 1.00 19.18 382 TYR B O 1
ATOM 4192 N N . GLN B 1 256 ? -12.971 -1.192 -13.213 1.00 18.82 383 GLN B N 1
ATOM 4193 C CA . GLN B 1 256 ? -12.695 0.052 -13.903 1.00 19.52 383 GLN B CA 1
ATOM 4194 C C . GLN B 1 256 ? -13.774 0.392 -14.985 1.00 20.65 383 GLN B C 1
ATOM 4195 O O . GLN B 1 256 ? -14.708 -0.393 -15.202 1.00 25.64 383 GLN B O 1
#

Foldseek 3Di:
DQPVQPAWDDKDQLADWFFPDPLWKFWFFDAQPPQHHPQPFQETEDRDPQAWIGDPRKIKGKKFQCWDHDPRHTGRIYTIKIWTLDWDAFWKKKWKWAAWDAAQKKKFKKKWQLCQCGPRDNRHNVPHNQHPPARKMWTLWIAFRPCPQKIWTKIWHDFQVDPDIDIDWFMDGDDNSHNDIWMRMWGADQFWIWTDTRNHTGGIDGHDVRTNRRHIMIIMTIMTGDGDRRNDHDPPDGMIIMMISMIIIGD/DPQVVQPAFDDKDQLADWWFDPPLWKAWFFDAQPPLHHPQPFQEGEDRDVQQWIGPPRKIKGKKFQPWDHDPRRTGRIYTIKIWTPDKDAFWKKKWKWAAWDAAQKKKFKKKWQLCCLRPRDDRHQVPHHQHPPARKMWTLWIAFRPCPQKIWTKIWHQQQVPRHTDIDWFMDGDDNRRNGIWMWMWGADQAWIFTDTRPHTGDIGGHDVRTSNRHIMIIMTIMTGHGPRRPDHPPPDGMIIMMISMIIIGD

Nearest PDB structures (foldseek):
  4bq1-assembly2_B  TM=1.004E+00  e=1.012E-53  Zobellia galactanivorans
  4bow-assembly2_B  TM=1.003E+00  e=3.701E-52  Zobellia galactanivorans
  3iln-assembly2_B  TM=8.403E-01  e=8.573E-25  Rhodothermus marinus
  7wwc-assembly1_A  TM=8.824E-01  e=1.258E-23  Pedobacter sp.
  8va4-assembly1_A  TM=8.500E-01  e=5.660E-23  metagenome

InterPro domains:
  IPR000757 Beta-glucanase-like, N-terminal domain [PF00722] (186-378)
  IPR000757 Beta-glucanase-like, N-terminal domain [PS51762] (111-383)
  IPR013320 Concanavalin A-like lectin/glucanase domain superfamily [SSF49899] (136-383)
  IPR035986 PKD domain superfamily [SSF49299] (71-130)
  IPR050546 Glycosyl Hydrolase Family 16 [PTHR10963] (113-383)

Secondary structure (DSSP, 8-state):
--TT---EEEEE---S-BS--TTTEEE--S-SBTTB-STTB-EEE--STTTEEEETTEEEEEEEEEEEEETTEEEEEEE-EEEEEEEESSEEEEEEEE---STTEEEEEEEEETT---TT-SSTTSS---TTTTT-EEEEEE--SS-TTEEEEEEEEE-TT---EEEEEEEEE-S-TTTS-EEEEEEE-SSEEEEEETTEEEEEEE--TTSSTTS-EEEEEEEEEBHHHH----TT--EEEEEEEEEEEE-/-TTTT--SEEEEE---SSBSPPTTTEEEP-S-SBTTB-STTB-EEE--STTTEEEETTEEEEEEEEEEEEETTEEEEEEE-EEEEEEEESSEEEEEEEE---STTEEEEEEEEEGGG--TT-SSTTSS---TTTTT-EEEEEE--SS-TTEEEEEEEEE-TTT--EEEEEEEEE-SSTTTS-EEEEEEE-SSEEEEEETTEEEEEEE--TTSSTTS-EEEEEEEEEBHHHH----TT--EEEEEEEEEEEE-

B-factor: mean 20.29, std 9.46, range [9.28, 98.12]

Solvent-accessible surface area: 20220 Å² total; per-residue (Å²): 121,14,100,92,21,116,76,95,51,18,24,5,64,1,133,74,158,33,130,2,35,76,150,56,4,39,40,0,45,78,15,34,68,159,18,28,2,79,73,124,13,81,0,0,2,3,86,57,77,76,0,2,41,2,32,146,12,10,0,23,0,64,0,31,89,46,153,57,78,53,154,74,20,76,36,59,18,0,0,0,12,0,0,0,55,35,4,6,1,21,0,26,0,33,0,77,0,54,3,2,62,77,108,0,0,20,0,6,0,36,0,3,1,0,26,8,47,29,68,28,18,91,4,26,115,52,32,23,98,22,141,114,30,41,1,0,1,0,8,3,1,14,0,19,2,144,51,28,117,25,2,22,0,39,0,31,13,9,39,33,104,36,151,120,105,64,76,59,26,19,89,10,114,10,112,86,6,46,44,46,50,23,39,2,4,0,9,0,62,33,80,11,0,71,0,14,11,62,116,73,81,17,62,80,23,163,6,51,52,39,8,14,0,4,26,7,0,0,0,0,0,7,0,2,0,0,17,84,44,1,23,119,29,45,147,116,10,78,61,20,60,0,37,0,24,25,0,62,0,45,57,166,61,13,74,88,21,116,80,92,55,18,23,6,52,1,141,68,130,37,100,2,34,95,151,58,4,41,43,0,41,74,15,35,76,157,20,29,3,82,72,126,12,79,0,0,2,3,68,52,58,88,0,0,42,2,22,128,23,10,0,24,0,64,0,28,88,48,153,56,78,45,155,70,24,76,38,59,16,0,0,0,13,0,0,0,64,43,4,4,2,23,0,25,0,34,0,82,0,54,3,2,58,77,97,0,0,20,0,4,0,36,0,4,1,0,26,8,48,30,64,26,19,96,18,26,115,68,36,20,100,21,145,113,32,31,0,0,2,0,8,4,1,14,0,21,1,133,60,26,132,26,3,25,0,44,0,34,16,8,29,23,92,69,108,104,100,48,78,51,26,18,92,15,111,7,114,85,7,48,43,44,54,25,36,2,7,0,10,0,60,31,74,10,0,69,0,12,12,60,100,71,83,20,59,81,16,175,9,57,47,43,5,11,0,10,23,6,0,1,0,0,0,7,0,2,0,0,17,88,50,0,28,135,22,62,138,128,9,83,57,19,56,0,40,0,32,24,0,65,0,42,61

Sequence (503 aa):
HGSAFNTLVFSDEFEYEEGKPDPEKKWHYQVIPPNNGSWHNNELQHYTNRSSENSFVSDGTLKIRAIKEKYTFEEGSTKDYTSARLLNSKKFFAFTYGKVEVRAKLPSKKGTWPAIWTLGANSNETGNYFGEQYGNAEEWPACGSSIDDILEQNGWDKESSTIAHHHFHWSDLLNSSDEYQNLGGTTPITNASGSFHVYSLEWNASSAMMKVFLDDTLVYELKNSQNNTPYNAPHYLLLNIAMGGTTLGGDIPENFTDDIFEIDYVRIYQHHGSAFNTLVFSDEFEYEGKPDPEKWHYQVIPPNNGSWHNNELQHYTNRSENSFVSDGTLKIRAIKEKYTFEGSTKDYTSARLNSKFAFTYGKVEVRAKLPSKKGTWPAIWTLGANSNETGNYFGEQYGNAEEWPACGSSIDILEQNGWDKESTIAHFHWSDLNSDEYQNLLGGTTPITNASGSFHVYSLEWNASSAMMKVFLDDTLVYELKNSQNNTPYNAPHYLLLNIAMGGTTLGGDDIPENFTDDIFEIDYVRIYQ